Protein AF-R7GN63-F1 (afdb_monomer)

Solvent-accessible surface area (backbone atoms only — not comparable to full-atom values): 27826 Å² total; per-residue (Å²): 128,68,38,33,36,42,38,54,36,78,67,74,54,32,48,45,49,29,44,72,90,39,70,63,75,93,47,68,71,59,60,60,47,22,72,44,62,64,76,74,50,55,88,51,45,61,59,52,51,17,66,73,69,73,40,64,37,30,35,34,33,29,38,55,72,41,57,42,56,48,50,49,7,26,47,66,57,64,44,43,96,85,41,97,32,37,68,78,43,80,45,80,42,73,46,79,34,82,70,56,70,68,56,32,39,52,54,51,50,53,50,26,58,76,70,73,48,84,75,71,89,71,75,51,41,34,30,16,51,77,58,63,90,79,58,78,68,58,91,50,32,37,69,42,98,50,58,57,74,8,41,34,34,42,37,71,67,67,88,55,45,81,61,57,52,63,5,51,25,41,39,35,40,27,53,39,93,49,62,35,32,43,77,78,49,59,20,65,80,69,43,48,20,29,44,35,29,27,34,67,94,47,44,66,62,54,52,48,29,50,46,42,59,74,19,49,44,52,46,40,40,57,47,45,58,57,48,58,77,47,49,88,77,48,52,76,68,54,47,51,53,52,52,35,59,63,32,52,54,67,34,55,43,63,61,88,63,69,79,39,42,50,75,43,75,48,69,81,54,61,30,40,54,91,51,77,78,51,96,67,87,68,49,73,47,53,82,33,63,75,32,31,36,74,56,97,76,26,41,39,36,67,34,64,46,75,29,39,39,39,33,27,37,72,59,98,86,45,79,44,76,60,41,72,45,68,37,46,28,40,71,39,60,52,72,43,47,49,48,46,65,41,63,47,82,37,41,57,72,38,71,50,72,39,48,80,46,60,36,60,80,81,35,80,63,85,57,67,48,74,51,61,75,35,62,69,27,37,45,78,46,78,46,97,88,75,44,36,37,40,37,27,63,31,70,43,73,30,41,39,40,38,30,32,69,85,70,60,37,67,25,61,31,41,39,39,27,41,55,67,63,59,54,53,51,50,57,49,49,53,52,49,52,54,52,52,51,55,49,54,53,51,52,53,54,50,53,57,50,50,77,73,47,85,86,62,67,72,66,52,56,55,51,50,52,53,50,50,51,51,51,51,53,51,53,51,52,56,50,69,76,57,69,81,85,61,68,65,62,58,50,50,51,54,49,50,52,50,52,53,53,64,72,73,109

pLDDT: mean 83.76, std 15.53, range [41.81, 98.06]

Mean predicted aligned error: 14.14 Å

Secondary structure (DSSP, 8-state):
---EEEEEETTTTEEEEEETTEE--S-HHHHHHHTS-HHHHGGGHHHHHHHHHTS-EEEEEES-HHHHHHHHHHHHHHSSTT-SS-EEEEEEE--SS---HHHHHHHHHHHHHHTT----PPPPEEEEESSGGG----SSEEE-SSGGG-SEEE-S-GGGHHHHTTSS-SEEEEE-SS-EEEEEEE-TTSSEEEEEEE-GGGHHHHHHHHHIIIIIHHHHHHHHHHHHHTGGGS-HHHHHHHHHHT-SSPEEEEPPPPPEETT--B---EEEES-S------EEEES-TTTEEEETTEEEE-SSEEEEEEEEEEETTEEEEEEEEEEEEE-----EEEEESSEEEEETT-EEEEEEEEESSS-S---EEEEES-TTTEEEEE-TTS-EEEEE-SSEEEEEEEEETTT--EEEEEEEEE-HHHHHHHHHHHHHHHHHHHHHHHHHHHHHHHHH-TT-HHHHHHHHHHHHHHHHHHHHHHHHHTTSS-HHHHHHHHHHHHHHHHHH-

Nearest PDB structures (foldseek):
  7quz-assembly2_DDD  TM=8.738E-01  e=9.839E-06  Paenibacillus illinoisensis
  4m9p-assembly1_A  TM=3.810E-01  e=3.970E-06  Homo sapiens
  2n7s-assembly1_A  TM=6.670E-01  e=1.154E-03  Leptospira interrogans serovar Copenhageni str. Fiocruz L1-130
  6ew1-assembly1_A  TM=3.800E-01  e=1.041E-05  Homo sapiens
  1z7z-assembly1_I  TM=2.613E-01  e=3.798E-03  Homo sapiens

Radius of gyration: 52.29 Å; Cα contacts (8 Å, |Δi|>4): 884; chains: 1; bounding box: 109×57×143 Å

Foldseek 3Di:
DFQKEWADQLLQQAIWIDGPLHTPPDDPVVVVVGNDDCLQCLLPVQVVVCVVVVEAGEYEYEDFPLSLLQSVQSLVVQQDPPHPYHHPYYHYHYQQLDDDLVNLLVLLVVVCVVVVNDLPQFDAQEEEEPPPVLDDDDSQHDYDPDLQAHQEYEDQDCPCVVVNQAHNHQEYEHEDPDFHWDFPAAYNVRGTHIYTYYHPVCSSVNVVSVSSSPTSSVSSSSSLVRCVVVLVVDDPVSNLSSCSSSDSHWAKDWDADDAAEQADKAQIQMATPPGRDDPDDKDKDKPDCCQWDADPNIIHGHDFDKIKIFIWDQDSNDTDTRDIYIHGYDFFFFPAKDKPPQEEEEEAFDKDKIDIDTPPPPGPAPDKDKDKPDVQQWDWDQDPVRIIMITGHDADKMKMWIARPPPRHIGIHIYGYDYPVVVVVVVVVVVVVVVVVVVVVVVVVVVVVCVVDVPPLPVVLVVLVVVLVVLVVVLVVVCVVPPDDCPPVSVVVNVVSVVVNVVSD

Sequence (505 aa):
MEQAKIQSDPFKEKFIFFCNGSKMTGKTDFQDYENSSLLDWADEISEKIGTAIYDDFNLSVCGEYFEKEFLEGIISVYASEDAAYKCLSLRKENHNNHIDTNDRLRSLQGLAEKYNISTEPFYKLQVFCKNKDFVESNAAYVAVDTPEKAFCIVDDDISALAAYRKSTARIILSTSESNKAECIGKNADGKKQYVWKVPAIRKTEIFNSIVDYFCVIKQIRTIADKISSAYSILDKQDQLLFTSCISVEPVYYAADIPELKIRDTYKPEVYLYPDKTADVPFQMDSDNTAILEIRDNVLAPKSAGTANVIFYTVINGEKTIFDSKPVHVSDICIESITIKPHRLELDVNEKKSISIAISPRNVSDSRITYTCSDSDVASLEAKSDGTFVITANKVGSCTFEFKAVKTGVVGKCIVEVASTFSKRTSDSMEYYRKGLLAFVVSVISGFITVLINPFGFVFFIAAGICAYNMLKALALKHLEENKCKNTYTVLAILAALFVIVSMTI

Structure (mmCIF, N/CA/C/O backbone):
data_AF-R7GN63-F1
#
_entry.id   AF-R7GN63-F1
#
loop_
_atom_site.group_PDB
_atom_site.id
_atom_site.type_symbol
_atom_site.label_atom_id
_atom_site.label_alt_id
_atom_site.label_comp_id
_atom_site.label_asym_id
_atom_site.label_entity_id
_atom_site.label_seq_id
_atom_site.pdbx_PDB_ins_code
_atom_site.Cartn_x
_atom_site.Cartn_y
_atom_site.Cartn_z
_atom_site.occupancy
_atom_site.B_iso_or_equiv
_atom_site.auth_seq_id
_atom_site.auth_comp_id
_atom_site.auth_asym_id
_atom_site.auth_atom_id
_atom_site.pdbx_PDB_model_num
ATOM 1 N N . MET A 1 1 ? -11.530 -5.906 -28.436 1.00 57.12 1 MET A N 1
ATOM 2 C CA . MET A 1 1 ? -11.109 -6.405 -27.111 1.00 57.12 1 MET A CA 1
ATOM 3 C C . MET A 1 1 ? -9.636 -6.728 -27.249 1.00 57.12 1 MET A C 1
ATOM 5 O O . MET A 1 1 ? -9.284 -7.347 -28.245 1.00 57.12 1 MET A O 1
ATOM 9 N N . GLU A 1 2 ? -8.782 -6.220 -26.368 1.00 66.19 2 GLU A N 1
ATOM 10 C CA . GLU A 1 2 ? -7.348 -6.525 -26.427 1.00 66.19 2 GLU A CA 1
ATOM 11 C C . GLU A 1 2 ? -7.117 -7.997 -26.094 1.00 66.19 2 GLU A C 1
ATOM 13 O O . GLU A 1 2 ? -7.757 -8.533 -25.189 1.00 66.19 2 GLU A O 1
ATOM 18 N N . GLN A 1 3 ? -6.239 -8.647 -26.856 1.00 84.12 3 GLN A N 1
ATOM 19 C CA . GLN A 1 3 ? -5.942 -10.072 -26.695 1.00 84.12 3 GLN A CA 1
ATOM 20 C C . GLN A 1 3 ? -4.629 -10.278 -25.945 1.00 84.12 3 GLN A C 1
ATOM 22 O O . GLN A 1 3 ? -4.531 -11.224 -25.168 1.00 84.12 3 GLN A O 1
ATOM 27 N N . ALA A 1 4 ? -3.652 -9.384 -26.124 1.00 91.12 4 ALA A N 1
ATOM 28 C CA . ALA A 1 4 ? -2.365 -9.422 -25.442 1.00 91.12 4 ALA A CA 1
ATOM 29 C C . ALA A 1 4 ? -2.105 -8.127 -24.664 1.00 91.12 4 ALA A C 1
ATOM 31 O O . ALA A 1 4 ? -2.456 -7.043 -25.129 1.00 91.12 4 ALA A O 1
ATOM 32 N N . LYS A 1 5 ? -1.434 -8.236 -23.515 1.00 92.69 5 LYS A N 1
ATOM 33 C CA . LYS A 1 5 ? -0.943 -7.082 -22.749 1.00 92.69 5 LYS A CA 1
ATOM 34 C C . LYS A 1 5 ? 0.467 -7.327 -22.224 1.00 92.69 5 LYS A C 1
ATOM 36 O O . LYS A 1 5 ? 0.742 -8.393 -21.677 1.00 92.69 5 LYS A O 1
ATOM 41 N N . ILE A 1 6 ? 1.331 -6.327 -22.367 1.00 93.94 6 ILE A N 1
ATOM 42 C CA . ILE A 1 6 ? 2.651 -6.252 -21.731 1.00 93.94 6 ILE A CA 1
ATOM 43 C C . ILE A 1 6 ? 2.559 -5.200 -20.631 1.00 93.94 6 ILE A C 1
ATOM 45 O O . ILE A 1 6 ? 2.199 -4.056 -20.899 1.00 93.94 6 ILE A O 1
ATOM 49 N N . GLN A 1 7 ? 2.878 -5.582 -19.400 1.00 93.31 7 GLN A N 1
ATOM 50 C CA . GLN A 1 7 ? 2.935 -4.681 -18.255 1.00 93.31 7 GLN A CA 1
ATOM 51 C C . GLN A 1 7 ? 4.350 -4.672 -17.680 1.00 93.31 7 GLN A C 1
ATOM 53 O O . GLN A 1 7 ? 4.859 -5.719 -17.287 1.00 93.31 7 GLN A O 1
ATOM 58 N N . SER A 1 8 ? 4.974 -3.499 -17.636 1.00 93.44 8 SER A N 1
ATOM 59 C CA . SER A 1 8 ? 6.294 -3.287 -17.039 1.00 93.44 8 SER A CA 1
ATOM 60 C C . SER A 1 8 ? 6.174 -2.856 -15.576 1.00 93.44 8 SER A C 1
ATOM 62 O O . SER A 1 8 ? 5.307 -2.055 -15.232 1.00 93.44 8 SER A O 1
ATOM 64 N N . ASP A 1 9 ? 7.054 -3.360 -14.720 1.00 92.56 9 ASP A N 1
ATOM 65 C CA . ASP A 1 9 ? 7.401 -2.788 -13.421 1.00 92.56 9 ASP A CA 1
ATOM 66 C C . ASP A 1 9 ? 8.888 -2.387 -13.485 1.00 92.56 9 ASP A C 1
ATOM 68 O O . ASP A 1 9 ? 9.775 -3.204 -13.193 1.00 92.56 9 ASP A O 1
ATOM 72 N N . PRO A 1 10 ? 9.192 -1.146 -13.913 1.00 91.00 10 PRO A N 1
ATOM 73 C CA . PRO A 1 10 ? 10.564 -0.712 -14.164 1.00 91.00 10 PRO A CA 1
ATOM 74 C C . PRO A 1 10 ? 11.405 -0.650 -12.880 1.00 91.00 10 PRO A C 1
ATOM 76 O O . PRO A 1 10 ? 12.634 -0.766 -12.936 1.00 91.00 10 PRO A O 1
ATOM 79 N N . PHE A 1 11 ? 10.755 -0.518 -11.718 1.00 90.38 11 PHE A N 1
ATOM 80 C CA . PHE A 1 11 ? 11.398 -0.460 -10.404 1.00 90.38 11 PHE A CA 1
ATOM 81 C C . PHE A 1 11 ? 11.786 -1.845 -9.881 1.00 90.38 11 PHE A C 1
ATOM 83 O O . PHE A 1 11 ? 12.689 -1.945 -9.056 1.00 90.38 11 PHE A O 1
ATOM 90 N N . LYS A 1 12 ? 11.166 -2.910 -10.405 1.00 88.50 12 LYS A N 1
ATOM 91 C CA . LYS A 1 12 ? 11.525 -4.308 -10.116 1.00 88.50 12 LYS A CA 1
ATOM 92 C C . LYS A 1 12 ? 12.210 -5.028 -11.281 1.00 88.50 12 LYS A C 1
ATOM 94 O O . LYS A 1 12 ? 12.429 -6.229 -11.182 1.00 88.50 12 LYS A O 1
ATOM 99 N N . GLU A 1 13 ? 12.526 -4.317 -12.369 1.00 86.62 13 GLU A N 1
ATOM 100 C CA . GLU A 1 13 ? 13.060 -4.896 -13.618 1.00 86.62 13 GLU A CA 1
ATOM 101 C C . GLU A 1 13 ? 12.226 -6.062 -14.149 1.00 86.62 13 GLU A C 1
ATOM 103 O O . GLU A 1 13 ? 12.765 -7.074 -14.599 1.00 86.62 13 GLU A O 1
ATOM 108 N N . LYS A 1 14 ? 10.900 -5.926 -14.077 1.00 91.19 14 LYS A N 1
ATOM 109 C CA . LYS A 1 14 ? 10.001 -7.034 -14.370 1.00 91.19 14 LYS A CA 1
ATOM 110 C C . LYS A 1 14 ? 9.017 -6.710 -15.478 1.00 91.19 14 LYS A C 1
ATOM 112 O O . LYS A 1 14 ? 8.355 -5.681 -15.437 1.00 91.19 14 LYS A O 1
ATOM 117 N N . PHE A 1 15 ? 8.844 -7.646 -16.402 1.00 92.00 15 PHE A N 1
ATOM 118 C CA . PHE A 1 15 ? 7.743 -7.639 -17.361 1.00 92.00 15 PHE A CA 1
ATOM 119 C C . PHE A 1 15 ? 6.734 -8.734 -17.028 1.00 92.00 15 PHE A C 1
ATOM 121 O O . PHE A 1 15 ? 7.091 -9.826 -16.590 1.00 92.00 15 PHE A O 1
ATOM 128 N N . ILE A 1 16 ? 5.455 -8.439 -17.233 1.00 90.62 16 ILE A N 1
ATOM 129 C CA . ILE A 1 16 ? 4.350 -9.376 -17.066 1.00 90.62 16 ILE A CA 1
ATOM 130 C C . ILE A 1 16 ? 3.545 -9.396 -18.360 1.00 90.62 16 ILE A C 1
ATOM 132 O O . ILE A 1 16 ? 3.130 -8.354 -18.869 1.00 90.62 16 ILE A O 1
ATOM 136 N N . PHE A 1 17 ? 3.308 -10.598 -18.874 1.00 91.44 17 PHE A N 1
ATOM 137 C CA . PHE A 1 17 ? 2.603 -10.826 -20.130 1.00 91.44 17 PHE A CA 1
ATOM 138 C C . PHE A 1 17 ? 1.234 -11.446 -19.856 1.00 91.44 17 PHE A C 1
ATOM 140 O O . PHE A 1 17 ? 1.121 -12.416 -19.101 1.00 91.44 17 PHE A O 1
ATOM 147 N N . PHE A 1 18 ? 0.190 -10.912 -20.485 1.00 88.50 18 PH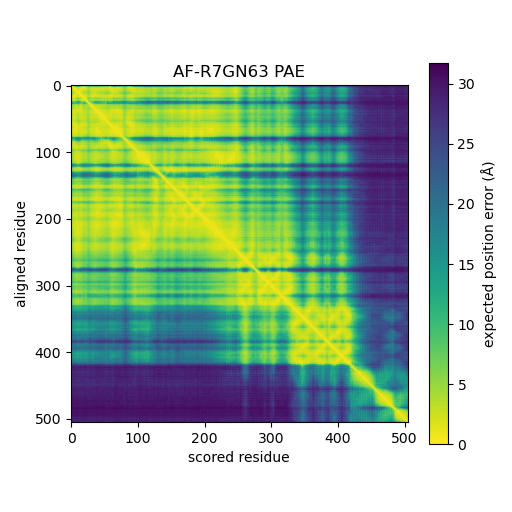E A N 1
ATOM 148 C CA . PHE A 1 18 ? -1.181 -11.401 -20.358 1.00 88.50 18 PHE A CA 1
ATOM 149 C C . PHE A 1 18 ? -1.762 -11.773 -21.720 1.00 88.50 18 PHE A C 1
ATOM 151 O O . PHE A 1 18 ? -1.497 -11.105 -22.718 1.00 88.50 18 PHE A O 1
ATOM 158 N N . CYS A 1 19 ? -2.599 -12.809 -21.729 1.00 86.81 19 CYS A N 1
ATOM 159 C CA . CYS A 1 19 ? -3.420 -13.243 -22.852 1.00 86.81 19 CYS A CA 1
ATOM 160 C C . CYS A 1 19 ? -4.878 -13.331 -22.402 1.00 86.81 19 CYS A C 1
ATOM 162 O O . CYS A 1 19 ? -5.168 -14.049 -21.445 1.00 86.81 19 CYS A O 1
ATOM 164 N N . ASN A 1 20 ? -5.802 -12.648 -23.079 1.00 83.50 20 ASN A N 1
ATOM 165 C CA . ASN A 1 20 ? -7.237 -12.672 -22.760 1.00 83.50 20 ASN A CA 1
ATOM 166 C C . ASN A 1 20 ? -7.519 -12.460 -21.252 1.00 83.50 20 ASN A C 1
ATOM 168 O O . ASN A 1 20 ? -8.327 -13.164 -20.648 1.00 83.50 20 ASN A O 1
ATOM 172 N N . GLY A 1 21 ? -6.787 -11.532 -20.624 1.00 80.62 21 GLY A N 1
ATOM 173 C CA . GLY A 1 21 ? -6.898 -11.202 -19.196 1.00 80.62 21 GLY A CA 1
ATOM 174 C C . GLY A 1 21 ? -6.206 -12.170 -18.228 1.00 80.62 21 GLY A C 1
ATOM 175 O O . GLY A 1 21 ? -6.121 -11.876 -17.041 1.00 80.62 21 GLY A O 1
ATOM 176 N N . SER A 1 22 ? -5.671 -13.294 -18.706 1.00 83.25 22 SER A N 1
ATOM 177 C CA . SER A 1 22 ? -4.930 -14.253 -17.880 1.00 83.25 22 SER A CA 1
ATOM 178 C C . SER A 1 22 ? -3.428 -14.071 -18.051 1.00 83.25 22 SER A C 1
ATOM 180 O O . SER A 1 22 ? -2.942 -13.921 -19.173 1.00 83.25 22 SER A O 1
ATOM 182 N N . LYS A 1 23 ? -2.668 -14.110 -16.951 1.00 84.44 23 LYS A N 1
ATOM 183 C CA . LYS A 1 23 ? -1.203 -14.092 -17.022 1.00 84.44 23 LYS A CA 1
ATOM 184 C C . LYS A 1 23 ? -0.717 -15.304 -17.829 1.00 84.44 23 LYS A C 1
ATOM 186 O O . LYS A 1 23 ? -1.173 -16.423 -17.595 1.00 84.44 23 LYS A O 1
ATOM 191 N N . MET A 1 24 ? 0.214 -15.098 -18.759 1.00 80.12 24 MET A N 1
ATOM 192 C CA . MET A 1 24 ? 0.843 -16.175 -19.529 1.00 80.12 24 MET A CA 1
ATOM 193 C C . MET A 1 24 ? 1.833 -16.950 -18.641 1.00 80.12 24 MET A C 1
ATOM 195 O O . MET A 1 24 ? 3.043 -16.758 -18.712 1.00 80.12 24 MET A O 1
ATOM 199 N N . THR A 1 25 ? 1.327 -17.809 -17.756 1.00 65.81 25 THR A N 1
ATOM 200 C CA . THR A 1 25 ? 2.150 -18.675 -16.901 1.00 65.81 25 THR A CA 1
ATOM 201 C C . THR A 1 25 ? 2.509 -19.979 -17.632 1.00 65.81 25 THR A C 1
ATOM 203 O O . THR A 1 25 ? 1.679 -20.570 -18.318 1.00 65.81 25 THR A O 1
ATOM 206 N N . GLY A 1 26 ? 3.763 -20.437 -17.517 1.00 58.38 26 GLY A N 1
ATOM 207 C CA . GLY A 1 26 ? 4.190 -21.763 -17.999 1.00 58.38 26 GLY A CA 1
ATOM 208 C C . GLY A 1 26 ? 4.660 -21.864 -19.458 1.00 58.38 26 GLY A C 1
ATOM 209 O O . GLY A 1 26 ? 4.933 -22.971 -19.915 1.00 58.38 26 GLY A O 1
ATOM 210 N N . LYS A 1 27 ? 4.787 -20.750 -20.190 1.00 67.69 27 LYS A N 1
ATOM 211 C CA . LYS A 1 27 ? 5.473 -20.711 -21.495 1.00 67.69 27 LYS A CA 1
ATOM 212 C C . LYS A 1 27 ? 6.916 -20.238 -21.286 1.00 67.69 27 LYS A C 1
ATOM 214 O O . LYS A 1 27 ? 7.109 -19.115 -20.826 1.00 67.69 27 LYS A O 1
ATOM 219 N N . THR A 1 28 ? 7.896 -21.086 -21.608 1.00 62.69 28 THR A N 1
ATOM 220 C CA . THR A 1 28 ? 9.331 -20.869 -21.322 1.00 62.69 28 THR A CA 1
ATOM 221 C C . THR A 1 28 ? 9.843 -19.528 -21.841 1.00 62.69 28 THR A C 1
ATOM 223 O O . THR A 1 28 ? 10.458 -18.785 -21.088 1.00 62.69 28 THR A O 1
ATOM 226 N N . ASP A 1 29 ? 9.484 -19.160 -23.072 1.00 73.44 29 ASP A N 1
ATOM 227 C CA . ASP A 1 29 ? 9.996 -17.941 -23.709 1.00 73.44 29 ASP A CA 1
ATOM 228 C C . ASP A 1 29 ? 9.588 -16.668 -22.944 1.00 73.44 29 ASP A C 1
ATOM 230 O O . ASP A 1 29 ? 10.408 -15.791 -22.695 1.00 73.44 29 ASP A O 1
ATOM 234 N N . PHE A 1 30 ? 8.332 -16.578 -22.491 1.00 83.81 30 PHE A N 1
ATOM 235 C CA . PHE A 1 30 ? 7.857 -15.410 -21.740 1.00 83.81 30 PHE A CA 1
ATOM 236 C C . PHE A 1 30 ? 8.437 -15.350 -20.326 1.00 83.81 30 PHE A C 1
ATOM 238 O O . PHE A 1 30 ? 8.634 -14.256 -19.805 1.00 83.81 30 PHE A O 1
ATOM 245 N N . GLN A 1 31 ? 8.735 -16.503 -19.717 1.00 83.06 31 GLN A N 1
ATOM 246 C CA . GLN A 1 31 ? 9.400 -16.572 -18.413 1.00 83.06 31 GLN A CA 1
ATOM 247 C C . GLN A 1 31 ? 10.834 -16.039 -18.481 1.00 83.06 31 GLN A C 1
ATOM 249 O O . GLN A 1 31 ? 11.251 -15.312 -17.577 1.00 83.06 31 GLN A O 1
ATOM 254 N N . ASP A 1 32 ? 11.553 -16.338 -19.565 1.00 84.44 32 ASP A N 1
ATOM 255 C CA . ASP A 1 32 ? 12.893 -15.798 -19.814 1.00 84.44 32 ASP A CA 1
ATOM 256 C C . ASP A 1 32 ? 12.848 -14.273 -20.023 1.00 84.44 32 ASP A C 1
ATOM 258 O O . ASP A 1 32 ? 13.728 -13.536 -19.566 1.00 84.44 32 ASP A O 1
ATOM 262 N N . TYR A 1 33 ? 11.783 -13.769 -20.656 1.00 89.62 33 TYR A N 1
ATOM 263 C CA . TYR A 1 33 ? 11.586 -12.334 -20.862 1.00 89.62 33 TYR A CA 1
ATOM 264 C C . TYR A 1 33 ? 11.222 -11.575 -19.578 1.00 89.62 33 TYR A C 1
ATOM 266 O O . TYR A 1 33 ? 11.633 -10.423 -19.443 1.00 89.62 33 TYR A O 1
ATOM 274 N N . GLU A 1 34 ? 10.516 -12.195 -18.616 1.00 87.75 34 GLU A N 1
ATOM 275 C CA . GLU A 1 34 ? 10.033 -11.511 -17.399 1.00 87.75 34 GLU A CA 1
ATOM 276 C C . GLU A 1 34 ? 11.147 -10.795 -16.621 1.00 87.75 34 GLU A C 1
ATOM 278 O O . GLU A 1 34 ? 10.877 -9.748 -16.043 1.00 87.75 34 GLU A O 1
ATOM 283 N N . ASN A 1 35 ? 12.373 -11.335 -16.605 1.00 87.19 35 ASN A N 1
ATOM 284 C CA . ASN A 1 35 ? 13.497 -10.817 -15.809 1.00 87.19 35 ASN A CA 1
ATOM 285 C C . ASN A 1 35 ? 14.692 -10.382 -16.677 1.00 87.19 35 ASN A C 1
ATOM 287 O O . ASN A 1 35 ? 15.845 -10.464 -16.247 1.00 87.19 35 ASN A O 1
ATOM 291 N N . SER A 1 36 ? 14.445 -9.979 -17.925 1.00 88.88 36 SER A N 1
ATOM 292 C CA . SER A 1 36 ? 15.490 -9.517 -18.842 1.00 88.88 36 SER A CA 1
ATOM 293 C C . SER A 1 36 ? 15.183 -8.133 -19.412 1.00 88.88 36 SER A C 1
ATOM 295 O O . SER A 1 36 ? 14.054 -7.644 -19.380 1.00 88.88 36 SER A O 1
ATOM 297 N N . SER A 1 37 ? 16.220 -7.462 -19.921 1.00 91.50 37 SER A N 1
ATOM 298 C CA . SER A 1 37 ? 16.076 -6.130 -20.510 1.00 91.50 37 SER A CA 1
ATOM 299 C C . SER A 1 37 ? 15.136 -6.172 -21.713 1.00 91.50 37 SER A C 1
ATOM 301 O O . SER A 1 37 ? 15.296 -7.041 -22.566 1.00 91.50 37 SER A O 1
ATOM 303 N N . LEU A 1 38 ? 14.255 -5.172 -21.849 1.00 94.69 38 LEU A N 1
ATOM 304 C CA . LEU A 1 38 ? 13.410 -4.984 -23.037 1.00 94.69 38 LEU A CA 1
ATOM 305 C C . LEU A 1 38 ? 14.204 -5.138 -24.341 1.00 94.69 38 LEU A C 1
ATOM 307 O O . LEU A 1 38 ? 13.781 -5.808 -25.278 1.00 94.69 38 LEU A O 1
ATOM 311 N N . LEU A 1 39 ? 15.404 -4.558 -24.386 1.00 95.56 39 LEU A N 1
ATOM 312 C CA . LEU A 1 39 ? 16.252 -4.591 -25.571 1.00 95.56 39 LEU A CA 1
ATOM 313 C C . LEU A 1 39 ? 16.790 -5.995 -25.912 1.00 95.56 39 LEU A C 1
ATOM 315 O O . LEU A 1 39 ? 17.372 -6.168 -26.982 1.00 95.56 39 LEU A O 1
ATOM 319 N N . ASP A 1 40 ? 16.685 -6.986 -25.030 1.00 93.88 40 ASP A N 1
ATOM 320 C CA . ASP A 1 40 ? 17.173 -8.346 -25.287 1.00 93.88 40 ASP A CA 1
ATOM 321 C C . ASP A 1 40 ? 16.137 -9.209 -26.035 1.00 93.88 40 ASP A C 1
ATOM 323 O O . ASP A 1 40 ? 16.532 -10.150 -26.724 1.00 93.88 40 ASP A O 1
ATOM 327 N N . TRP A 1 41 ? 14.850 -8.849 -26.002 1.00 93.00 41 TRP A N 1
ATOM 328 C CA . TRP A 1 41 ? 13.763 -9.649 -26.588 1.00 93.00 41 TRP A CA 1
ATOM 329 C C . TRP A 1 41 ? 12.759 -8.870 -27.448 1.00 93.00 41 TRP A C 1
ATOM 331 O O . TRP A 1 41 ? 11.949 -9.500 -28.124 1.00 93.00 41 TRP A O 1
ATOM 341 N N . ALA A 1 42 ? 12.780 -7.531 -27.444 1.00 93.81 42 ALA A N 1
ATOM 342 C CA . ALA A 1 42 ? 11.743 -6.719 -28.089 1.00 93.81 42 ALA A CA 1
ATOM 343 C C . ALA A 1 42 ? 11.464 -7.102 -29.552 1.00 93.81 42 ALA A C 1
ATOM 345 O O . ALA A 1 42 ? 10.305 -7.219 -29.926 1.00 93.81 42 ALA A O 1
ATOM 346 N N . ASP A 1 43 ? 12.492 -7.344 -30.365 1.00 92.38 43 ASP A N 1
ATOM 347 C CA . ASP A 1 43 ? 12.368 -7.730 -31.779 1.00 92.38 43 ASP A CA 1
ATOM 348 C C . ASP A 1 43 ? 11.664 -9.075 -32.014 1.00 92.38 43 ASP A C 1
ATOM 350 O O . ASP A 1 43 ? 11.108 -9.294 -33.085 1.00 92.38 43 ASP A O 1
ATOM 354 N N . GLU A 1 44 ? 11.635 -9.959 -31.019 1.00 90.62 44 GLU A N 1
ATOM 355 C CA . GLU A 1 44 ? 10.991 -11.275 -31.114 1.00 90.62 44 GLU A CA 1
ATOM 356 C C . GLU A 1 44 ? 9.528 -11.242 -30.637 1.00 90.62 44 GLU A C 1
ATOM 358 O O . GLU A 1 44 ? 8.758 -12.166 -30.906 1.00 90.62 44 GLU A O 1
ATOM 363 N N . ILE A 1 45 ? 9.107 -10.183 -29.930 1.00 88.94 45 ILE A N 1
ATOM 364 C CA . ILE A 1 45 ? 7.861 -10.209 -29.151 1.00 88.94 45 ILE A CA 1
ATOM 365 C C . ILE A 1 45 ? 6.610 -10.408 -30.007 1.00 88.94 45 ILE A C 1
ATOM 367 O O . ILE A 1 45 ? 5.689 -11.113 -29.595 1.00 88.94 45 ILE A O 1
ATOM 371 N N . SER A 1 46 ? 6.574 -9.815 -31.204 1.00 88.00 46 SER A N 1
ATOM 372 C CA . SER A 1 46 ? 5.405 -9.887 -32.085 1.00 88.00 46 SER A CA 1
ATOM 373 C C . SER A 1 46 ? 5.149 -11.323 -32.546 1.00 88.00 46 SER A C 1
ATOM 375 O O . SER A 1 46 ? 4.025 -11.816 -32.460 1.00 88.00 46 SER A O 1
ATOM 377 N N . GLU A 1 47 ? 6.204 -12.026 -32.964 1.00 86.81 47 GLU A N 1
ATOM 378 C CA . GLU A 1 47 ? 6.127 -13.429 -33.380 1.00 86.81 47 GLU A CA 1
ATOM 379 C C . GLU A 1 47 ? 5.742 -14.337 -32.206 1.00 86.81 47 GLU A C 1
ATOM 381 O O . GLU A 1 47 ? 4.893 -15.223 -32.344 1.00 86.81 47 GLU A O 1
ATOM 386 N N . LYS A 1 48 ? 6.333 -14.098 -31.028 1.00 88.38 48 LYS A N 1
ATOM 387 C CA . LYS A 1 48 ? 6.072 -14.896 -29.824 1.00 88.38 48 LYS A CA 1
ATOM 388 C C . LYS A 1 48 ? 4.634 -14.756 -29.341 1.00 88.38 48 LYS A C 1
ATOM 390 O O . LYS A 1 48 ? 4.016 -15.763 -28.996 1.00 88.38 48 LYS A O 1
ATOM 395 N N . ILE A 1 49 ? 4.080 -13.542 -29.346 1.00 88.38 49 ILE A N 1
ATOM 396 C CA . ILE A 1 49 ? 2.672 -13.303 -29.001 1.00 88.38 49 ILE A CA 1
ATOM 397 C C . ILE A 1 49 ? 1.748 -13.948 -30.036 1.00 88.38 49 ILE A C 1
ATOM 399 O O . ILE A 1 49 ? 0.843 -14.686 -29.649 1.00 88.38 49 ILE A O 1
ATOM 403 N N . GLY A 1 50 ? 2.002 -13.740 -31.330 1.00 87.38 50 GLY A N 1
ATOM 404 C CA . GLY A 1 50 ? 1.206 -14.346 -32.399 1.00 87.38 50 GLY A CA 1
ATOM 405 C C . GLY A 1 50 ? 1.173 -15.871 -32.310 1.00 87.38 50 GLY A C 1
ATOM 406 O O . GLY A 1 50 ? 0.105 -16.473 -32.288 1.00 87.38 50 GLY A O 1
ATOM 407 N N . THR A 1 51 ? 2.330 -16.504 -32.104 1.00 87.00 51 THR A N 1
ATOM 408 C CA . THR A 1 51 ? 2.436 -17.960 -31.895 1.00 87.00 51 THR A CA 1
ATOM 409 C C . THR A 1 51 ? 1.725 -18.412 -30.620 1.00 87.00 51 THR A C 1
ATOM 411 O O . THR A 1 51 ? 1.154 -19.498 -30.560 1.00 87.00 51 THR A O 1
ATOM 414 N N . ALA A 1 52 ? 1.750 -17.589 -29.572 1.00 85.00 52 ALA A N 1
ATOM 415 C CA . ALA A 1 52 ? 1.086 -17.903 -28.319 1.00 85.00 52 ALA A CA 1
ATOM 416 C C . ALA A 1 52 ? -0.445 -17.873 -28.425 1.00 85.00 52 ALA A C 1
ATOM 418 O O . ALA A 1 52 ? -1.091 -18.621 -27.683 1.00 85.00 52 ALA A O 1
ATOM 419 N N . ILE A 1 53 ? -0.982 -17.015 -29.293 1.00 86.56 53 ILE A N 1
ATOM 420 C CA . ILE A 1 53 ? -2.416 -16.815 -29.533 1.00 86.56 53 ILE A CA 1
ATOM 421 C C . ILE A 1 53 ? -2.916 -17.697 -30.686 1.00 86.56 53 ILE A C 1
ATOM 423 O O . ILE A 1 53 ? -4.084 -18.076 -30.685 1.00 86.56 53 ILE A O 1
ATOM 427 N N . TYR A 1 54 ? -2.024 -18.084 -31.603 1.00 87.25 54 TYR A N 1
ATOM 428 C CA . TYR A 1 54 ? -2.330 -18.719 -32.887 1.00 87.25 54 TYR A CA 1
ATOM 429 C C . TYR A 1 54 ? -3.237 -17.862 -33.784 1.00 87.25 54 TYR A C 1
ATOM 431 O O . TYR A 1 54 ? -4.030 -18.402 -34.553 1.00 87.25 54 TYR A O 1
ATOM 439 N N . ASP A 1 55 ? -3.134 -16.536 -33.674 1.00 88.50 55 ASP A N 1
ATOM 440 C CA . ASP A 1 55 ? -3.935 -15.584 -34.445 1.00 88.50 55 ASP A CA 1
ATOM 441 C C . ASP A 1 55 ? -3.248 -14.212 -34.500 1.00 88.50 55 ASP A C 1
ATOM 443 O O . ASP A 1 55 ? -2.326 -13.915 -33.727 1.00 88.50 55 ASP A O 1
ATOM 447 N N . ASP A 1 56 ? -3.740 -13.365 -35.397 1.00 89.44 56 ASP A N 1
ATOM 448 C CA . ASP A 1 56 ? -3.510 -11.929 -35.346 1.00 89.44 56 ASP A CA 1
ATOM 449 C C . ASP A 1 56 ? -4.042 -11.362 -34.018 1.00 89.44 56 ASP A C 1
ATOM 451 O O . ASP A 1 56 ? -5.017 -11.855 -33.440 1.00 89.44 56 ASP A O 1
ATOM 455 N N . PHE A 1 57 ? -3.395 -10.316 -33.503 1.00 89.62 57 PHE A N 1
ATOM 456 C CA . PHE A 1 57 ? -3.652 -9.856 -32.140 1.00 89.62 57 PHE A CA 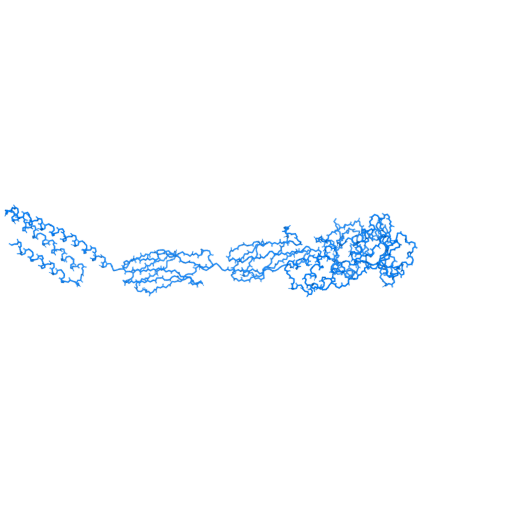1
ATOM 457 C C . PHE A 1 57 ? -3.713 -8.338 -31.991 1.00 89.62 57 PHE A C 1
ATOM 459 O O . PHE A 1 57 ? -3.066 -7.580 -32.707 1.00 89.62 57 PHE A O 1
ATOM 466 N N . ASN A 1 58 ? -4.475 -7.888 -30.996 1.00 91.81 58 ASN A N 1
ATOM 467 C CA . ASN A 1 58 ? -4.422 -6.517 -30.487 1.00 91.81 58 ASN A CA 1
ATOM 468 C C . ASN A 1 58 ? -3.593 -6.483 -29.200 1.00 91.81 58 ASN A C 1
ATOM 470 O O . ASN A 1 58 ? -3.861 -7.272 -28.286 1.00 91.81 58 ASN A O 1
ATOM 474 N N . LEU A 1 59 ? -2.628 -5.566 -29.126 1.00 93.12 59 LEU A N 1
ATOM 475 C CA . LEU A 1 59 ? -1.682 -5.445 -28.020 1.00 93.12 59 LEU A CA 1
ATOM 476 C C . LEU A 1 59 ? -1.911 -4.160 -27.219 1.00 93.12 59 LEU A C 1
ATOM 478 O O . LEU A 1 59 ? -1.977 -3.078 -27.797 1.00 93.12 59 LEU A O 1
ATOM 482 N N . SER A 1 60 ? -1.912 -4.251 -25.891 1.00 95.19 60 SER A N 1
ATOM 483 C CA . SER A 1 60 ? -1.654 -3.102 -25.017 1.00 95.19 60 SER A CA 1
ATOM 484 C C . SER A 1 60 ? -0.280 -3.162 -24.363 1.00 95.19 60 SER A C 1
ATOM 486 O O . SER A 1 60 ? 0.204 -4.218 -23.953 1.00 95.19 60 SER A O 1
ATOM 488 N N . VAL A 1 61 ? 0.358 -1.999 -24.257 1.00 95.56 61 VAL A N 1
ATOM 489 C CA . VAL A 1 61 ? 1.638 -1.815 -23.570 1.00 95.56 61 VAL A CA 1
ATOM 490 C C . VAL A 1 61 ? 1.429 -0.830 -22.428 1.00 95.56 61 VAL A C 1
ATOM 492 O O . VAL A 1 61 ? 1.203 0.357 -22.662 1.00 95.56 61 VAL A O 1
ATOM 495 N N . CYS A 1 62 ? 1.513 -1.330 -21.198 1.00 94.50 62 CYS A N 1
ATOM 496 C CA . CYS A 1 62 ? 1.515 -0.543 -19.972 1.00 94.50 62 CYS A CA 1
ATOM 497 C C . CYS A 1 62 ? 2.951 -0.451 -19.451 1.00 94.50 62 CYS A C 1
ATOM 499 O O . CYS A 1 62 ? 3.528 -1.451 -19.020 1.00 94.50 62 CYS A O 1
ATOM 501 N N . GLY A 1 63 ? 3.546 0.733 -19.537 1.00 93.12 63 GLY A N 1
ATOM 502 C CA . GLY A 1 63 ? 4.963 0.916 -19.251 1.00 93.12 63 GLY A CA 1
ATOM 503 C C . GLY A 1 63 ? 5.400 2.372 -19.266 1.00 93.12 63 GLY A C 1
ATOM 504 O O . GLY A 1 63 ? 4.596 3.295 -19.467 1.00 93.12 63 GLY A O 1
ATOM 505 N N . GLU A 1 64 ? 6.702 2.560 -19.097 1.00 92.44 64 GLU A N 1
ATOM 506 C CA . GLU A 1 64 ? 7.354 3.859 -19.215 1.00 92.44 64 GLU A CA 1
ATOM 507 C C . GLU A 1 64 ? 7.284 4.385 -20.646 1.00 92.44 64 GLU A C 1
ATOM 509 O O . GLU A 1 64 ? 7.076 3.640 -21.610 1.00 92.44 64 GLU A O 1
ATOM 514 N N . TYR A 1 65 ? 7.460 5.697 -20.803 1.00 93.69 65 TYR A N 1
ATOM 515 C CA . TYR A 1 65 ? 7.385 6.343 -22.114 1.00 93.69 65 TYR A CA 1
ATOM 516 C C . TYR A 1 65 ? 8.313 5.679 -23.146 1.00 93.69 65 TYR A C 1
ATOM 518 O O . TYR A 1 65 ? 7.869 5.332 -24.239 1.00 93.69 65 TYR A O 1
ATOM 526 N N . PHE A 1 66 ? 9.567 5.415 -22.760 1.00 95.56 66 PHE A N 1
ATOM 527 C CA . PHE A 1 66 ? 10.546 4.718 -23.596 1.00 95.56 66 PHE A CA 1
ATOM 528 C C . PHE A 1 66 ? 10.026 3.370 -24.110 1.00 95.56 66 PHE A C 1
ATOM 530 O O . PHE A 1 66 ? 10.087 3.107 -25.306 1.00 95.56 66 PHE A O 1
ATOM 537 N N . GLU A 1 67 ? 9.490 2.526 -23.225 1.00 95.69 67 GLU A N 1
ATOM 538 C CA . GLU A 1 67 ? 9.063 1.166 -23.569 1.00 95.69 67 GLU A CA 1
ATOM 539 C C . GLU A 1 67 ? 7.909 1.186 -24.573 1.00 95.69 67 GLU A C 1
ATOM 541 O O . GLU A 1 67 ? 7.910 0.422 -25.537 1.00 95.69 67 GLU A O 1
ATOM 546 N N . LYS A 1 68 ? 6.953 2.103 -24.378 1.00 96.06 68 LYS A N 1
ATOM 547 C CA . LYS A 1 68 ? 5.783 2.277 -25.250 1.00 96.06 68 LYS A CA 1
ATOM 548 C C . LYS A 1 68 ? 6.183 2.726 -26.651 1.00 96.06 68 LYS A C 1
ATOM 550 O O . LYS A 1 68 ? 5.702 2.165 -27.634 1.00 96.06 68 LYS A O 1
ATOM 555 N N . GLU A 1 69 ? 7.063 3.720 -26.750 1.00 96.69 69 GLU A N 1
ATOM 556 C CA . GLU A 1 69 ? 7.528 4.230 -28.042 1.00 96.69 69 GLU A CA 1
ATOM 557 C C . GLU A 1 69 ? 8.460 3.251 -28.751 1.00 96.69 69 GLU A C 1
ATOM 559 O O . GLU A 1 69 ? 8.388 3.105 -29.974 1.00 96.69 69 GLU A O 1
ATOM 564 N N . PHE A 1 70 ? 9.320 2.569 -27.995 1.00 97.31 70 PHE A N 1
ATOM 565 C CA . PHE A 1 70 ? 10.249 1.592 -28.542 1.00 97.31 70 PHE A CA 1
ATOM 566 C C . PHE A 1 70 ? 9.502 0.369 -29.078 1.00 97.31 70 PHE A C 1
ATOM 568 O O . PHE A 1 70 ? 9.739 -0.029 -30.215 1.00 97.31 70 PHE A O 1
ATOM 575 N N . LEU A 1 71 ? 8.545 -0.182 -28.321 1.00 95.88 71 LEU A N 1
ATOM 576 C CA . LEU A 1 71 ? 7.726 -1.311 -28.776 1.00 95.88 71 LEU A CA 1
ATOM 577 C C . LEU A 1 71 ? 6.826 -0.946 -29.959 1.00 95.88 71 LEU A C 1
ATOM 579 O O . LEU A 1 71 ? 6.682 -1.756 -30.868 1.00 95.88 71 LEU A O 1
ATOM 583 N N . GLU A 1 72 ? 6.270 0.267 -30.009 1.00 94.88 72 GLU A N 1
ATOM 584 C CA . GLU A 1 72 ? 5.566 0.739 -31.208 1.00 94.88 72 GLU A CA 1
ATOM 585 C C . GLU A 1 72 ? 6.498 0.774 -32.429 1.00 94.88 72 GLU A C 1
ATOM 587 O O . GLU A 1 72 ? 6.127 0.299 -33.503 1.00 94.88 72 GLU A O 1
ATOM 592 N N . GLY A 1 73 ? 7.722 1.285 -32.257 1.00 94.81 73 GLY A N 1
ATOM 593 C CA . GLY A 1 73 ? 8.729 1.318 -33.314 1.00 94.81 73 GLY A CA 1
ATOM 594 C C . GLY A 1 73 ? 9.175 -0.074 -33.768 1.00 94.81 73 GLY A C 1
ATOM 595 O O . GLY A 1 73 ? 9.440 -0.268 -34.949 1.00 94.81 73 GLY A O 1
ATOM 596 N N . ILE A 1 74 ? 9.253 -1.042 -32.856 1.00 94.56 74 ILE A N 1
ATOM 597 C CA . ILE A 1 74 ? 9.559 -2.442 -33.173 1.00 94.56 74 ILE A CA 1
ATOM 598 C C . ILE A 1 74 ? 8.401 -3.056 -33.963 1.00 94.56 74 ILE A C 1
ATOM 600 O O . ILE A 1 74 ? 8.592 -3.594 -35.051 1.00 94.56 74 ILE A O 1
ATOM 604 N N . ILE A 1 75 ? 7.173 -2.938 -33.463 1.00 91.69 75 ILE A N 1
ATOM 605 C CA . ILE A 1 75 ? 6.000 -3.542 -34.103 1.00 91.69 75 ILE A CA 1
ATOM 606 C C . ILE A 1 75 ? 5.769 -2.960 -35.497 1.00 91.69 75 ILE A C 1
ATOM 608 O O . ILE A 1 75 ? 5.425 -3.706 -36.408 1.00 91.69 75 ILE A O 1
ATOM 612 N N . SER A 1 76 ? 6.033 -1.669 -35.711 1.00 89.12 76 SER A N 1
ATOM 613 C CA . SER A 1 76 ? 5.913 -1.057 -37.040 1.00 89.12 76 SER A CA 1
ATOM 614 C C . SER A 1 76 ? 6.894 -1.629 -38.077 1.00 89.12 76 SER A C 1
ATOM 616 O O . SER A 1 76 ? 6.653 -1.495 -39.279 1.00 89.12 76 SER A O 1
ATOM 618 N N . VAL A 1 77 ? 7.984 -2.269 -37.637 1.00 87.19 77 VAL A N 1
ATOM 619 C CA . VAL A 1 77 ? 8.956 -2.962 -38.495 1.00 87.19 77 VAL A CA 1
ATOM 620 C C . VAL A 1 77 ? 8.554 -4.419 -38.724 1.00 87.19 77 VAL A C 1
ATOM 622 O O . VAL A 1 77 ? 8.573 -4.879 -39.864 1.00 87.19 77 VAL A O 1
ATOM 625 N N . TYR A 1 78 ? 8.172 -5.137 -37.664 1.00 78.81 78 TYR A N 1
ATOM 626 C CA . TYR A 1 78 ? 7.957 -6.591 -37.710 1.00 78.81 78 TYR A CA 1
ATOM 627 C C . TYR A 1 78 ? 6.503 -7.020 -37.974 1.00 78.81 78 TYR A C 1
ATOM 629 O O . TYR A 1 78 ? 6.256 -8.199 -38.201 1.00 78.81 78 TYR A O 1
ATOM 637 N N . ALA A 1 79 ? 5.544 -6.091 -38.007 1.00 67.56 79 ALA A N 1
ATOM 638 C CA . ALA A 1 79 ? 4.158 -6.354 -38.415 1.00 67.56 79 ALA A CA 1
ATOM 639 C C . ALA A 1 79 ? 3.922 -6.188 -39.936 1.00 67.56 79 ALA A C 1
ATOM 641 O O . ALA A 1 79 ? 2.802 -5.901 -40.360 1.00 67.56 79 ALA A O 1
ATOM 642 N N . SER A 1 80 ? 4.967 -6.319 -40.766 1.00 61.34 80 SER A N 1
ATOM 643 C CA . SER A 1 80 ? 4.876 -6.188 -42.228 1.00 61.34 80 SER A CA 1
ATOM 644 C C . SER A 1 80 ? 4.022 -7.298 -42.872 1.00 61.34 80 SER A C 1
ATOM 646 O O . SER A 1 80 ? 3.662 -8.286 -42.232 1.00 61.34 80 SER A O 1
ATOM 648 N N . GLU A 1 81 ? 3.651 -7.127 -44.149 1.00 60.66 81 GLU A N 1
ATOM 649 C CA . GLU A 1 81 ? 2.680 -7.991 -44.845 1.00 60.66 81 GLU A CA 1
ATOM 650 C C . GLU A 1 81 ? 3.028 -9.490 -44.829 1.00 60.66 81 GLU A C 1
ATOM 652 O O . GLU A 1 81 ? 2.099 -10.303 -44.848 1.00 60.66 81 GLU A O 1
ATOM 657 N N . ASP A 1 82 ? 4.318 -9.820 -44.708 1.00 67.69 82 ASP A N 1
ATOM 658 C CA . ASP A 1 82 ? 4.886 -11.173 -44.749 1.00 67.69 82 ASP A CA 1
ATOM 659 C C . ASP A 1 82 ? 4.966 -11.877 -43.376 1.00 67.69 82 ASP A C 1
ATOM 661 O O . ASP A 1 82 ? 5.411 -13.024 -43.295 1.00 67.69 82 ASP A O 1
ATOM 665 N N . ALA A 1 83 ? 4.567 -11.217 -42.282 1.00 72.56 83 ALA A N 1
ATOM 666 C CA . ALA A 1 83 ? 4.583 -11.825 -40.952 1.00 72.56 83 ALA A CA 1
ATOM 667 C C . ALA A 1 83 ? 3.525 -12.938 -40.821 1.00 72.56 83 ALA A C 1
ATOM 669 O O . ALA A 1 83 ? 2.385 -12.780 -41.260 1.00 72.56 83 ALA A O 1
ATOM 670 N N . ALA A 1 84 ? 3.887 -14.046 -40.159 1.00 79.50 84 ALA A N 1
ATOM 671 C CA . ALA A 1 84 ? 2.982 -15.178 -39.916 1.00 79.50 84 ALA A CA 1
ATOM 672 C C . ALA A 1 84 ? 1.767 -14.808 -39.044 1.00 79.50 84 ALA A C 1
ATOM 674 O O . ALA A 1 84 ? 0.703 -15.398 -39.204 1.00 79.50 84 ALA A O 1
ATOM 675 N N . TYR A 1 85 ? 1.938 -13.829 -38.150 1.00 83.06 85 TYR A N 1
ATOM 676 C CA . TYR A 1 85 ? 0.897 -13.251 -37.303 1.00 83.06 85 TYR A CA 1
ATOM 677 C C . TYR A 1 85 ? 1.111 -11.740 -37.207 1.00 83.06 85 TYR A C 1
ATOM 679 O O . TYR A 1 85 ? 2.252 -11.282 -37.076 1.00 83.06 85 TYR A O 1
ATOM 687 N N . LYS A 1 86 ? 0.029 -10.962 -37.239 1.00 84.12 86 LYS A N 1
ATOM 688 C CA . LYS A 1 86 ? 0.061 -9.497 -37.289 1.00 84.12 86 LYS A CA 1
ATOM 689 C C . LYS A 1 86 ? -0.477 -8.878 -36.006 1.00 84.12 86 LYS A C 1
ATOM 691 O O . LYS A 1 86 ? -1.529 -9.254 -35.492 1.00 84.12 86 LYS A O 1
ATOM 696 N N . CYS A 1 87 ? 0.230 -7.860 -35.522 1.00 88.56 87 CYS A N 1
ATOM 697 C CA . CYS A 1 87 ? -0.308 -6.948 -34.522 1.00 88.56 87 CYS A CA 1
ATOM 698 C C . CYS A 1 87 ? -1.252 -5.960 -35.224 1.00 88.56 87 CYS A C 1
ATOM 700 O O . CYS A 1 87 ? -0.803 -5.079 -35.957 1.00 88.56 87 CYS A O 1
ATOM 702 N N . LEU A 1 88 ? -2.559 -6.125 -35.031 1.00 88.12 88 LEU A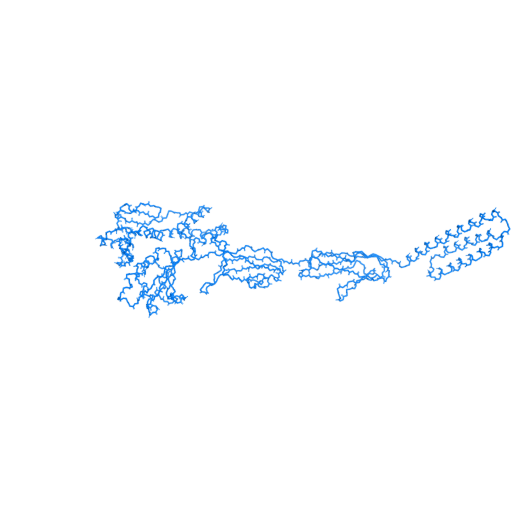 N 1
ATOM 703 C CA . LEU A 1 88 ? -3.605 -5.337 -35.693 1.00 88.12 88 LEU A CA 1
ATOM 704 C C . LEU A 1 88 ? -3.718 -3.922 -35.120 1.00 88.12 88 LEU A C 1
ATOM 706 O O . LEU A 1 88 ? -4.051 -2.977 -35.835 1.00 88.12 88 LEU A O 1
ATOM 710 N N . SER A 1 89 ? -3.468 -3.775 -33.819 1.00 89.31 89 SER A N 1
ATOM 711 C CA . SER A 1 89 ? -3.430 -2.480 -33.150 1.00 89.31 89 SER A CA 1
ATOM 712 C C . SER A 1 89 ? -2.559 -2.526 -31.897 1.00 89.31 89 SER A C 1
ATOM 714 O O . SER A 1 89 ? -2.483 -3.552 -31.217 1.00 89.31 89 SER A O 1
ATOM 716 N N . LEU A 1 90 ? -1.930 -1.388 -31.591 1.00 92.50 90 LEU A N 1
ATOM 717 C CA . LEU A 1 90 ? -1.204 -1.156 -30.348 1.00 92.50 90 LEU A CA 1
ATOM 718 C C . LEU A 1 90 ? -1.882 -0.033 -29.558 1.00 92.50 90 LEU A C 1
ATOM 720 O O . LEU A 1 90 ? -2.042 1.082 -30.058 1.00 92.50 90 LEU A O 1
ATOM 724 N N . ARG A 1 91 ? -2.242 -0.315 -28.305 1.00 94.69 91 ARG A N 1
ATOM 725 C CA . ARG A 1 91 ? -2.666 0.684 -27.321 1.00 94.69 91 ARG A CA 1
ATOM 726 C C . ARG A 1 91 ? -1.527 0.964 -26.341 1.00 94.69 91 ARG A C 1
ATOM 728 O O . ARG A 1 91 ? -0.899 0.049 -25.817 1.00 94.69 91 ARG A O 1
ATOM 735 N N . LYS A 1 92 ? -1.304 2.244 -26.051 1.00 95.25 92 LYS A N 1
ATOM 736 C CA . LYS A 1 92 ? -0.379 2.715 -25.016 1.00 95.25 92 LYS A CA 1
ATOM 737 C C . LYS A 1 92 ? -1.171 3.004 -23.744 1.00 95.25 92 LYS A C 1
ATOM 739 O O . LYS A 1 92 ? -2.101 3.807 -23.769 1.00 95.25 92 LYS A O 1
ATOM 744 N N . GLU A 1 93 ? -0.807 2.350 -22.654 1.00 92.38 93 GLU A N 1
ATOM 745 C CA . GLU A 1 93 ? -1.408 2.529 -21.335 1.00 92.38 93 GLU A CA 1
ATOM 746 C C . GLU A 1 93 ? -0.378 3.102 -20.366 1.00 92.38 93 GLU A C 1
ATOM 748 O O . GLU A 1 93 ? 0.828 2.893 -20.504 1.00 92.38 93 GLU A O 1
ATOM 753 N N . ASN A 1 94 ? -0.856 3.838 -19.372 1.00 89.69 94 ASN A N 1
ATOM 754 C CA . ASN A 1 94 ? -0.019 4.323 -18.288 1.00 89.69 94 ASN A CA 1
ATOM 755 C C . ASN A 1 94 ? -0.268 3.467 -17.040 1.00 89.69 94 ASN A C 1
ATOM 757 O O . ASN A 1 94 ? -1.381 2.985 -16.835 1.00 89.69 94 ASN A O 1
ATOM 761 N N . HIS A 1 95 ? 0.749 3.315 -16.194 1.00 88.88 95 HIS A N 1
ATOM 762 C CA . HIS A 1 95 ? 0.609 2.665 -14.887 1.00 88.88 95 HIS A CA 1
ATOM 763 C C . HIS A 1 95 ? -0.364 3.410 -13.995 1.00 88.88 95 HIS A C 1
ATOM 765 O O . HIS A 1 95 ? -0.298 4.624 -13.965 1.00 88.88 95 HIS A O 1
ATOM 771 N N . ASN A 1 96 ? -1.170 2.728 -13.191 1.00 83.81 96 ASN A N 1
ATOM 772 C CA . ASN A 1 96 ? -2.156 3.382 -12.325 1.00 83.81 96 ASN A CA 1
ATOM 773 C C . ASN A 1 96 ? -1.553 4.440 -11.370 1.00 83.81 96 ASN A C 1
ATOM 775 O O . ASN A 1 96 ? -2.243 5.385 -10.995 1.00 83.81 96 ASN A O 1
ATOM 779 N N . ASN A 1 97 ? -0.274 4.311 -10.991 1.00 84.69 97 ASN A N 1
ATOM 780 C CA . ASN A 1 97 ? 0.466 5.334 -10.252 1.00 84.69 97 ASN A CA 1
ATOM 781 C C . ASN A 1 97 ? 1.306 6.243 -11.176 1.00 84.69 97 ASN A C 1
ATOM 783 O O . ASN A 1 97 ? 2.466 5.951 -11.487 1.00 84.69 97 ASN A O 1
ATOM 787 N N . HIS A 1 98 ? 0.726 7.371 -11.591 1.00 79.44 98 HIS A N 1
ATOM 788 C CA . HIS A 1 98 ? 1.306 8.318 -12.555 1.00 79.44 98 HIS A CA 1
ATOM 789 C C . HIS A 1 98 ? 2.247 9.368 -11.925 1.00 79.44 98 HIS A C 1
ATOM 791 O O . HIS A 1 98 ? 2.005 10.568 -12.044 1.00 79.44 98 HIS A O 1
ATOM 797 N N . ILE A 1 99 ? 3.327 8.946 -11.264 1.00 86.44 99 ILE A N 1
ATOM 798 C CA . ILE A 1 99 ? 4.377 9.876 -10.800 1.00 86.44 99 ILE A CA 1
ATOM 799 C C . ILE A 1 99 ? 5.483 9.956 -11.852 1.00 86.44 99 ILE A C 1
ATOM 801 O O . ILE A 1 99 ? 6.015 8.916 -12.248 1.00 86.44 99 ILE A O 1
ATOM 805 N N . ASP A 1 100 ? 5.845 11.177 -12.257 1.00 88.44 100 ASP A N 1
ATOM 806 C CA . ASP A 1 100 ? 6.968 11.436 -13.159 1.00 88.44 100 ASP A CA 1
ATOM 807 C C . ASP A 1 100 ? 8.277 10.836 -12.620 1.00 88.44 100 ASP A C 1
ATOM 809 O O . ASP A 1 100 ? 8.566 10.879 -11.421 1.00 88.44 100 ASP A O 1
ATOM 813 N N . THR A 1 101 ? 9.092 10.282 -13.517 1.00 89.19 101 THR A N 1
ATOM 814 C CA . THR A 1 101 ? 10.338 9.596 -13.153 1.00 89.19 101 THR A CA 1
ATOM 815 C C . THR A 1 101 ? 11.321 10.529 -12.436 1.00 89.19 101 THR A C 1
ATOM 817 O O . THR A 1 101 ? 11.939 10.134 -11.445 1.00 89.19 101 THR A O 1
ATOM 820 N N . ASN A 1 102 ? 11.444 11.790 -12.858 1.00 88.94 102 ASN A N 1
ATOM 821 C CA . ASN A 1 102 ? 12.327 12.741 -12.186 1.00 88.94 102 ASN A CA 1
ATOM 822 C C . ASN A 1 102 ? 11.760 13.184 -10.832 1.00 88.94 102 ASN A C 1
ATOM 824 O O . ASN A 1 102 ? 12.530 13.381 -9.891 1.00 88.94 102 ASN A O 1
ATOM 828 N N . ASP A 1 103 ? 10.437 13.288 -10.694 1.00 92.19 103 ASP A N 1
ATOM 829 C CA . ASP A 1 103 ? 9.802 13.551 -9.398 1.00 92.19 103 ASP A CA 1
ATOM 830 C C . ASP A 1 103 ? 10.016 12.397 -8.412 1.00 92.19 103 ASP A C 1
ATOM 832 O O . ASP A 1 103 ? 10.405 12.647 -7.270 1.00 92.19 103 ASP A O 1
ATOM 836 N N . ARG A 1 104 ? 9.897 11.136 -8.859 1.00 93.38 104 ARG A N 1
ATOM 837 C CA . ARG A 1 104 ? 10.258 9.956 -8.048 1.00 93.38 104 ARG A CA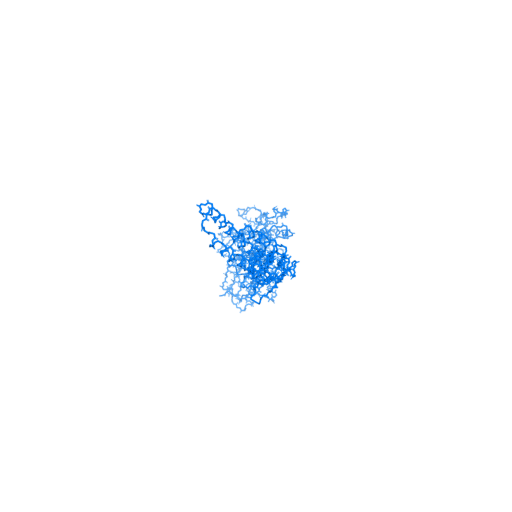 1
ATOM 838 C C . ARG A 1 104 ? 11.702 10.046 -7.560 1.00 93.38 104 ARG A C 1
ATOM 840 O O . ARG A 1 104 ? 11.957 9.855 -6.371 1.00 93.38 104 ARG A O 1
ATOM 847 N N . LEU A 1 105 ? 12.643 10.3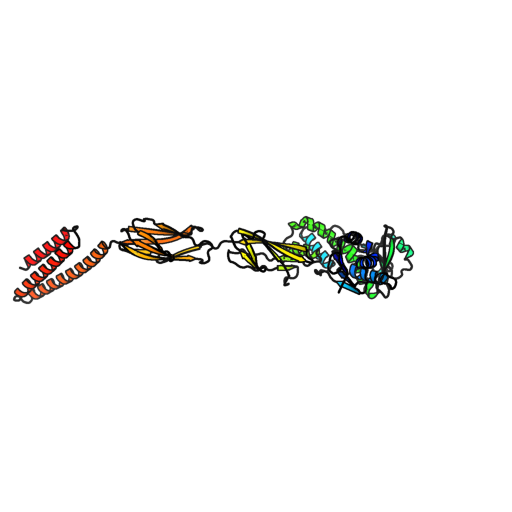69 -8.453 1.00 93.25 105 LEU A N 1
ATOM 848 C CA . LEU A 1 105 ? 14.053 10.521 -8.087 1.00 93.25 105 LEU A CA 1
ATOM 849 C C . LEU A 1 105 ? 14.246 11.618 -7.030 1.00 93.25 105 LEU A C 1
ATOM 851 O O . LEU A 1 105 ? 14.907 11.370 -6.023 1.00 93.25 105 LEU A O 1
ATOM 855 N N . ARG A 1 106 ? 13.656 12.804 -7.226 1.00 94.38 106 ARG A N 1
ATOM 856 C CA . ARG A 1 106 ? 13.757 13.923 -6.271 1.00 94.38 106 ARG A CA 1
ATOM 857 C C . ARG A 1 106 ? 13.187 13.556 -4.905 1.00 94.38 106 ARG A C 1
ATOM 859 O O . ARG A 1 106 ? 13.826 13.830 -3.893 1.00 94.38 106 ARG A O 1
ATOM 866 N N . SER A 1 107 ? 12.022 12.910 -4.863 1.00 96.12 107 SER A N 1
ATOM 867 C CA . SER A 1 107 ? 11.404 12.455 -3.614 1.00 96.12 107 SER A CA 1
ATOM 868 C C . SER A 1 107 ? 12.291 11.457 -2.873 1.00 96.12 107 SER A C 1
ATOM 870 O O . SER A 1 107 ? 12.517 11.612 -1.675 1.00 96.12 107 SER A O 1
ATOM 872 N N . LEU A 1 108 ? 12.858 10.473 -3.577 1.00 96.38 108 LEU A N 1
ATOM 873 C CA . LEU A 1 108 ? 13.769 9.502 -2.970 1.00 96.38 108 LEU A CA 1
ATOM 874 C C . LEU A 1 108 ? 15.084 10.138 -2.511 1.00 96.38 108 LEU A C 1
ATOM 876 O O . LEU A 1 108 ? 15.597 9.770 -1.460 1.00 96.38 108 LEU A O 1
ATOM 880 N N . GLN A 1 109 ? 15.624 11.104 -3.254 1.00 95.38 109 GLN A N 1
ATOM 881 C CA . GLN A 1 109 ? 16.801 11.866 -2.829 1.00 95.38 109 GLN A CA 1
ATOM 882 C C . GLN A 1 109 ? 16.515 12.689 -1.569 1.00 95.38 109 GLN A C 1
ATOM 884 O O . GLN A 1 109 ? 17.322 12.664 -0.645 1.00 95.38 109 GLN A O 1
ATOM 889 N N . GLY A 1 110 ? 15.355 13.348 -1.495 1.00 96.56 110 GLY A N 1
ATOM 890 C CA . GLY A 1 110 ? 14.927 14.082 -0.303 1.00 96.56 110 GLY A CA 1
ATOM 891 C C . GLY A 1 110 ? 14.741 13.172 0.913 1.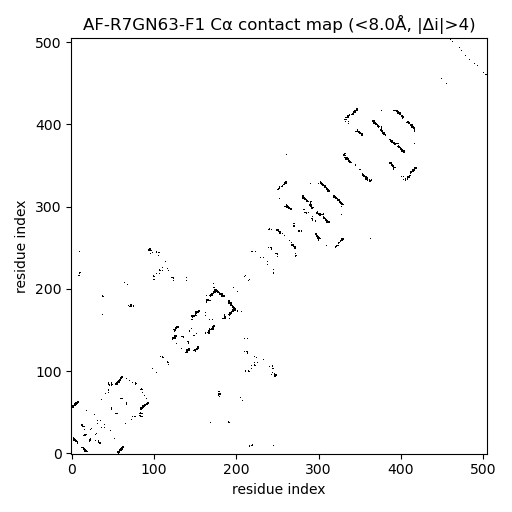00 96.56 110 GLY A C 1
ATOM 892 O O . GLY A 1 110 ? 15.157 13.524 2.015 1.00 96.56 110 GLY A O 1
ATOM 893 N N . LEU A 1 111 ? 14.191 11.967 0.719 1.00 97.69 111 LEU A N 1
ATOM 894 C CA . LEU A 1 111 ? 14.136 10.946 1.769 1.00 97.69 111 LEU A CA 1
ATOM 895 C C . LEU A 1 111 ? 15.541 10.499 2.186 1.00 97.69 111 LEU A C 1
ATOM 897 O O . LEU A 1 111 ? 15.849 10.460 3.374 1.00 97.69 111 LEU A O 1
ATOM 901 N N . ALA A 1 112 ? 16.413 10.192 1.227 1.00 96.56 112 ALA A N 1
ATOM 902 C CA . ALA A 1 112 ? 17.776 9.777 1.521 1.00 96.56 112 ALA A CA 1
ATOM 903 C C . ALA A 1 112 ? 18.530 10.851 2.324 1.00 96.56 112 ALA A C 1
ATOM 905 O O . ALA A 1 112 ? 19.167 10.529 3.323 1.00 96.56 112 ALA A O 1
ATOM 906 N N . GLU A 1 113 ? 18.389 12.125 1.959 1.00 96.88 113 GLU A N 1
ATOM 907 C CA . GLU A 1 113 ? 18.949 13.252 2.706 1.00 96.88 113 GLU A CA 1
ATOM 908 C C . GLU A 1 113 ? 18.363 13.349 4.123 1.00 96.88 113 GLU A C 1
ATOM 910 O O . GLU A 1 113 ? 19.124 13.378 5.093 1.00 96.88 113 GLU A O 1
ATOM 915 N N . LYS A 1 114 ? 17.028 13.302 4.267 1.00 97.62 114 LYS A N 1
ATOM 916 C CA . LYS A 1 114 ? 16.331 13.357 5.570 1.00 97.62 114 LYS A CA 1
ATOM 917 C C . LYS A 1 114 ? 16.843 12.296 6.551 1.00 97.62 114 LYS A C 1
ATOM 919 O O . LYS A 1 114 ? 16.962 12.578 7.743 1.00 97.62 114 LYS A O 1
ATOM 924 N N . TYR A 1 115 ? 17.173 11.100 6.062 1.00 96.75 115 TYR A N 1
ATOM 925 C CA . TYR A 1 115 ? 17.634 9.974 6.882 1.00 96.75 115 TYR A CA 1
ATOM 926 C C . TYR A 1 115 ? 19.152 9.724 6.826 1.00 96.75 115 TYR A C 1
ATOM 928 O O . TYR A 1 115 ? 19.613 8.701 7.329 1.00 96.75 115 TYR A O 1
ATOM 936 N N . ASN A 1 116 ? 19.948 10.650 6.275 1.00 95.62 116 ASN A N 1
ATOM 937 C CA . ASN A 1 116 ? 21.410 10.529 6.133 1.00 95.62 116 ASN A CA 1
ATOM 938 C C . ASN A 1 116 ? 21.869 9.257 5.388 1.00 95.62 116 ASN A C 1
ATOM 940 O O . ASN A 1 116 ? 22.879 8.636 5.725 1.00 95.62 116 ASN A O 1
ATOM 944 N N . ILE A 1 117 ? 21.123 8.858 4.361 1.00 94.44 117 ILE A N 1
ATOM 945 C CA . ILE A 1 117 ? 21.409 7.702 3.512 1.00 94.44 117 ILE A CA 1
ATOM 946 C C . ILE A 1 117 ? 22.245 8.170 2.319 1.00 94.44 117 ILE A C 1
ATOM 948 O O . ILE A 1 117 ? 21.823 9.013 1.530 1.00 94.44 117 ILE A O 1
ATOM 952 N N . SER A 1 118 ? 23.443 7.604 2.166 1.00 90.00 118 SER A N 1
ATOM 953 C CA . SER A 1 118 ? 24.350 7.963 1.069 1.00 90.00 118 SER A CA 1
ATOM 954 C C . SER A 1 118 ? 23.748 7.620 -0.290 1.00 90.00 118 SER A C 1
ATOM 956 O O . SER A 1 118 ? 23.439 6.459 -0.568 1.00 90.00 118 SER A O 1
ATOM 958 N N . THR A 1 119 ? 23.671 8.595 -1.189 1.00 84.00 119 THR A N 1
ATOM 959 C CA . THR A 1 119 ? 23.210 8.369 -2.560 1.00 84.00 119 THR A CA 1
ATOM 960 C C . THR A 1 119 ? 24.311 7.823 -3.480 1.00 84.00 119 THR A C 1
ATOM 962 O O . THR A 1 119 ? 23.954 7.096 -4.398 1.00 84.00 119 THR A O 1
ATOM 965 N N . GLU A 1 120 ? 25.609 7.956 -3.136 1.00 71.62 120 GLU A N 1
ATOM 966 C CA . GLU A 1 120 ? 26.800 7.626 -3.972 1.00 71.62 120 GLU A CA 1
ATOM 967 C C . GLU A 1 120 ? 26.738 8.233 -5.397 1.00 71.62 120 GLU A C 1
ATOM 969 O O . GLU A 1 120 ? 25.667 8.555 -5.910 1.00 71.62 120 GLU A O 1
ATOM 974 N N . PRO A 1 121 ? 27.874 8.441 -6.087 1.00 71.06 121 PRO A N 1
ATOM 975 C CA . PRO A 1 121 ? 27.829 8.940 -7.454 1.00 71.06 121 PRO A CA 1
ATOM 976 C C . PRO A 1 121 ? 27.146 7.922 -8.372 1.00 71.06 121 PRO A C 1
ATOM 978 O O . PRO A 1 121 ? 27.520 6.750 -8.442 1.00 71.06 121 PRO A O 1
ATOM 981 N N . PHE A 1 122 ? 26.148 8.390 -9.114 1.00 76.81 122 PHE A N 1
ATOM 982 C CA . PHE A 1 122 ? 25.410 7.546 -10.036 1.00 76.81 122 PHE A CA 1
ATOM 983 C C . PHE A 1 122 ? 26.158 7.320 -11.349 1.00 76.81 122 PHE A C 1
ATOM 985 O O . PHE A 1 122 ? 26.861 8.194 -11.864 1.00 76.81 122 PHE A O 1
ATOM 992 N N . TYR A 1 123 ? 25.942 6.137 -11.925 1.00 80.31 123 TYR A N 1
ATOM 993 C CA . TYR A 1 123 ? 26.313 5.847 -13.305 1.00 80.31 123 TYR A CA 1
ATOM 994 C C . TYR A 1 123 ? 25.650 6.862 -14.240 1.00 80.31 123 TYR A C 1
ATOM 996 O O . TYR A 1 123 ? 24.435 7.041 -14.188 1.00 80.31 123 TYR A O 1
ATOM 1004 N N . LYS A 1 124 ? 26.442 7.488 -15.113 1.00 88.50 124 LYS A N 1
ATOM 1005 C CA . LYS A 1 124 ? 25.944 8.338 -16.196 1.00 88.50 124 LYS A CA 1
ATOM 1006 C C . LYS A 1 124 ? 25.883 7.543 -17.489 1.00 88.50 124 LYS A C 1
ATOM 1008 O O . LYS A 1 124 ? 26.828 6.824 -17.819 1.00 88.50 124 LYS A O 1
ATOM 1013 N N . LEU A 1 125 ? 24.803 7.719 -18.245 1.00 91.00 125 LEU A N 1
ATOM 1014 C CA . LEU A 1 125 ? 24.677 7.121 -19.568 1.00 91.00 125 LEU A CA 1
ATOM 1015 C C . LEU A 1 125 ? 25.762 7.685 -20.494 1.00 91.00 125 LEU A C 1
ATOM 1017 O O . LEU A 1 125 ? 25.886 8.900 -20.631 1.00 91.00 125 LEU A O 1
ATOM 1021 N N . GLN A 1 126 ? 26.550 6.818 -21.126 1.00 92.62 126 GLN A N 1
ATOM 1022 C CA . GLN A 1 126 ? 27.557 7.248 -22.100 1.00 92.62 126 GLN A CA 1
ATOM 1023 C C . GLN A 1 126 ? 26.881 7.504 -23.448 1.00 92.62 126 GLN A C 1
ATOM 1025 O O . GLN A 1 126 ? 26.333 6.575 -24.048 1.00 92.62 126 GLN A O 1
ATOM 1030 N N . VAL A 1 127 ? 26.911 8.752 -23.915 1.00 93.56 127 VAL A N 1
ATOM 1031 C CA . VAL A 1 127 ? 26.233 9.183 -25.144 1.00 93.56 127 VAL A CA 1
ATOM 1032 C C . VAL A 1 127 ? 27.251 9.747 -26.122 1.00 93.56 127 VAL A C 1
ATOM 1034 O O . VAL A 1 127 ? 27.969 10.688 -25.800 1.00 93.56 127 VAL A O 1
ATOM 1037 N N . PHE A 1 128 ? 27.307 9.197 -27.330 1.00 92.69 128 PHE A N 1
ATOM 1038 C CA . PHE A 1 128 ? 28.048 9.808 -28.430 1.00 92.69 128 PHE A CA 1
ATOM 1039 C C . PHE A 1 128 ? 27.064 10.584 -29.299 1.00 92.69 128 PHE A C 1
ATOM 1041 O O . PHE A 1 128 ? 26.105 10.005 -29.805 1.00 92.69 128 PHE A O 1
ATOM 1048 N N . CYS A 1 129 ? 27.301 11.878 -29.489 1.00 90.25 129 CYS A N 1
ATOM 1049 C CA . CYS A 1 129 ? 26.512 12.691 -30.404 1.00 90.25 129 CYS A CA 1
ATOM 1050 C C . CYS A 1 129 ? 27.409 13.260 -31.493 1.00 90.25 129 CYS A C 1
ATOM 1052 O O . CYS A 1 129 ? 28.379 13.962 -31.198 1.00 90.25 129 CYS A O 1
ATOM 1054 N N . LYS A 1 130 ? 27.079 12.979 -32.756 1.00 86.31 130 LYS A N 1
ATOM 1055 C CA . LYS A 1 130 ? 27.871 13.492 -33.877 1.00 86.31 130 LYS A CA 1
ATOM 1056 C C . LYS A 1 130 ? 27.698 14.997 -34.061 1.00 86.31 130 LYS A C 1
ATOM 1058 O O . LYS A 1 130 ? 28.668 15.694 -34.351 1.00 86.31 130 LYS A O 1
ATOM 1063 N N . ASN A 1 131 ? 26.481 15.494 -33.841 1.00 80.81 131 ASN A N 1
ATOM 1064 C CA . ASN A 1 131 ? 26.204 16.920 -33.765 1.00 80.81 131 ASN A CA 1
ATOM 1065 C C . ASN A 1 131 ? 26.288 17.384 -32.302 1.00 80.81 131 ASN A C 1
ATOM 1067 O O . ASN A 1 131 ? 25.338 17.218 -31.536 1.00 80.81 131 ASN A O 1
ATOM 1071 N N . LYS A 1 132 ? 27.439 17.940 -31.906 1.00 68.44 132 LYS A N 1
ATOM 1072 C CA . LYS A 1 132 ? 27.731 18.299 -30.507 1.00 68.44 132 LYS A CA 1
ATOM 1073 C C . LYS A 1 132 ? 26.732 19.296 -29.897 1.00 68.44 132 LYS A C 1
ATOM 1075 O O . LYS A 1 132 ? 26.588 19.297 -28.681 1.00 68.44 132 LYS A O 1
ATOM 1080 N N . ASP A 1 133 ? 25.988 20.041 -30.714 1.00 66.81 133 ASP A N 1
ATOM 1081 C CA . ASP A 1 133 ? 24.983 21.016 -30.265 1.00 66.81 133 ASP A CA 1
ATOM 1082 C C . ASP A 1 133 ? 23.716 20.366 -29.669 1.00 66.81 133 ASP A C 1
ATOM 1084 O O . ASP A 1 133 ? 22.908 21.038 -29.034 1.00 66.81 133 ASP A O 1
ATOM 1088 N N . PHE A 1 134 ? 23.508 19.060 -29.878 1.00 68.38 134 PHE A N 1
ATOM 1089 C CA . PHE A 1 134 ? 22.304 18.354 -29.419 1.00 68.38 134 PHE A CA 1
ATOM 1090 C C . PHE A 1 134 ? 22.406 17.829 -27.973 1.00 68.38 134 PHE A C 1
ATOM 1092 O O . PHE A 1 134 ? 21.384 17.523 -27.363 1.00 68.38 134 PHE A O 1
ATOM 1099 N N . VAL A 1 135 ? 23.616 17.690 -27.417 1.00 63.53 135 VAL A N 1
ATOM 1100 C CA . VAL A 1 135 ? 23.852 16.949 -26.164 1.00 63.53 135 VAL A CA 1
ATOM 1101 C C . VAL A 1 135 ? 24.833 17.711 -25.273 1.00 63.53 135 VAL A C 1
ATOM 1103 O O . VAL A 1 135 ? 26.042 17.489 -25.325 1.00 63.53 135 VAL A O 1
ATOM 1106 N N . GLU A 1 136 ? 24.318 18.591 -24.415 1.00 61.56 136 GLU A N 1
ATOM 1107 C CA . GLU A 1 136 ? 25.102 19.164 -23.315 1.00 61.56 136 GLU A CA 1
ATOM 1108 C C . GLU A 1 136 ? 25.064 18.218 -22.107 1.00 61.56 136 GLU A C 1
ATOM 1110 O O . GLU A 1 136 ? 24.000 17.849 -21.619 1.00 61.56 136 GLU A O 1
ATOM 1115 N N . SER A 1 137 ? 26.232 17.791 -21.615 1.00 63.53 137 SER A N 1
ATOM 1116 C CA . SER A 1 137 ? 26.313 16.840 -20.492 1.00 63.53 137 SER A CA 1
ATOM 1117 C C . SER A 1 137 ? 25.560 17.342 -19.257 1.00 63.53 137 SER A C 1
ATOM 1119 O O . SER A 1 137 ? 25.687 18.504 -18.877 1.00 63.53 137 SER A O 1
ATOM 1121 N N . ASN A 1 138 ? 24.839 16.448 -18.575 1.00 71.50 138 ASN A N 1
ATOM 1122 C CA . ASN A 1 138 ? 24.089 16.784 -17.364 1.00 71.50 138 ASN A CA 1
ATOM 1123 C C . ASN A 1 138 ? 24.323 15.760 -16.231 1.00 71.50 138 ASN A C 1
ATOM 1125 O O . ASN A 1 138 ? 25.338 15.052 -16.187 1.00 71.50 138 ASN A O 1
ATOM 1129 N N . ALA A 1 139 ? 23.422 15.718 -15.247 1.00 69.31 139 ALA A N 1
ATOM 1130 C CA . ALA A 1 139 ? 23.508 14.778 -14.131 1.00 69.31 139 ALA A CA 1
ATOM 1131 C C . ALA A 1 139 ? 23.287 13.306 -14.548 1.00 69.31 139 ALA A C 1
ATOM 1133 O O . ALA A 1 139 ? 23.837 12.418 -13.901 1.00 69.31 139 ALA A O 1
ATOM 1134 N N . ALA A 1 140 ? 22.543 13.045 -15.628 1.00 78.31 140 ALA A N 1
ATOM 1135 C CA . ALA A 1 140 ? 22.102 11.713 -16.045 1.00 78.31 140 ALA A CA 1
ATOM 1136 C C . ALA A 1 140 ? 22.927 11.103 -17.195 1.00 78.31 140 ALA A C 1
ATOM 1138 O O . ALA A 1 140 ? 23.011 9.880 -17.311 1.00 78.31 140 ALA A O 1
ATOM 1139 N N . TYR A 1 141 ? 23.587 11.906 -18.028 1.00 85.69 141 TYR A N 1
ATOM 1140 C CA . TYR A 1 141 ? 24.443 11.387 -19.097 1.00 85.69 141 TYR A CA 1
ATOM 1141 C C . TYR A 1 141 ? 25.747 12.170 -19.248 1.00 85.69 141 TYR A C 1
ATOM 1143 O O . TYR A 1 141 ? 25.881 13.309 -18.797 1.00 85.69 141 TYR A O 1
ATOM 1151 N N . VAL A 1 142 ? 26.723 11.526 -19.883 1.00 89.12 142 VAL A N 1
ATOM 1152 C CA . VAL A 1 142 ? 28.026 12.097 -20.220 1.00 89.12 142 VAL A CA 1
ATOM 1153 C C . VAL A 1 142 ? 28.280 11.933 -21.713 1.00 89.12 142 VAL A C 1
ATOM 1155 O O . VAL A 1 142 ? 28.123 10.840 -22.264 1.00 89.12 142 VAL A O 1
ATOM 1158 N N . ALA A 1 143 ? 28.663 13.029 -22.364 1.00 88.00 143 ALA A N 1
ATOM 1159 C CA . ALA A 1 143 ? 29.094 12.993 -23.751 1.00 88.00 143 ALA A CA 1
ATOM 1160 C C . ALA A 1 143 ? 30.452 12.280 -23.852 1.00 88.00 143 ALA A C 1
ATOM 1162 O O . ALA A 1 143 ? 31.389 12.624 -23.130 1.00 88.00 143 ALA A O 1
ATOM 1163 N N . VAL A 1 144 ? 30.560 11.288 -24.734 1.00 89.69 144 VAL A N 1
ATOM 1164 C CA . VAL A 1 144 ? 31.829 10.623 -25.060 1.00 89.69 144 VAL A CA 1
ATOM 1165 C C . VAL A 1 144 ? 32.317 11.072 -26.432 1.00 89.69 144 VAL A C 1
ATOM 1167 O O . VAL A 1 144 ? 31.521 11.299 -27.341 1.00 89.69 144 VAL A O 1
ATOM 1170 N N . ASP A 1 145 ? 33.635 11.184 -26.590 1.00 86.94 145 ASP A N 1
ATOM 1171 C CA . ASP A 1 145 ? 34.243 11.678 -27.832 1.00 86.94 145 ASP A CA 1
ATOM 1172 C C . ASP A 1 145 ? 34.231 10.654 -28.970 1.00 86.94 145 ASP A C 1
ATOM 1174 O O . ASP A 1 145 ? 34.410 11.024 -30.131 1.00 86.94 145 ASP A O 1
ATOM 1178 N N . THR A 1 146 ? 34.044 9.369 -28.655 1.00 89.44 146 THR A N 1
ATOM 1179 C CA . THR A 1 146 ? 34.106 8.288 -29.639 1.00 89.44 146 THR A CA 1
ATOM 1180 C C . THR A 1 146 ? 32.932 7.313 -29.479 1.00 89.44 146 THR A C 1
ATOM 1182 O O . THR A 1 146 ? 32.473 7.074 -28.356 1.00 89.44 146 THR A O 1
ATOM 1185 N N . PRO A 1 147 ? 32.406 6.748 -30.582 1.00 90.75 147 PRO A N 1
ATOM 1186 C CA . PRO A 1 147 ? 31.219 5.902 -30.532 1.00 90.75 147 PRO A CA 1
ATOM 1187 C C . PRO A 1 147 ? 31.473 4.552 -29.856 1.00 90.75 147 PRO A C 1
ATOM 1189 O O . PRO A 1 147 ? 30.519 3.946 -29.386 1.00 90.75 147 PRO A O 1
ATOM 1192 N N . GLU A 1 148 ? 32.719 4.070 -29.774 1.00 90.56 148 GLU A N 1
ATOM 1193 C CA . GLU A 1 148 ? 33.055 2.703 -29.348 1.00 90.56 148 GLU A CA 1
ATOM 1194 C C . GLU A 1 148 ? 32.587 2.375 -27.929 1.00 90.56 148 GLU A C 1
ATOM 1196 O O . GLU A 1 148 ? 32.244 1.226 -27.669 1.00 90.56 148 GLU A O 1
ATOM 1201 N N . LYS A 1 149 ? 32.559 3.369 -27.032 1.00 87.12 149 LYS A N 1
ATOM 1202 C CA . LYS A 1 149 ? 32.154 3.212 -25.623 1.00 87.12 149 LYS A CA 1
ATOM 1203 C C . LYS A 1 149 ? 30.736 3.711 -25.332 1.00 87.12 149 LYS A C 1
ATOM 1205 O O . LYS A 1 149 ? 30.282 3.638 -24.190 1.00 87.12 149 LYS A O 1
ATOM 1210 N N . ALA A 1 150 ? 30.056 4.267 -26.330 1.00 93.75 150 ALA A N 1
ATOM 1211 C CA . ALA A 1 150 ? 28.741 4.855 -26.146 1.00 93.75 150 ALA A CA 1
ATOM 1212 C C . ALA A 1 150 ? 27.691 3.766 -25.932 1.00 93.75 150 ALA A C 1
ATOM 1214 O O . ALA A 1 150 ? 27.667 2.789 -26.666 1.00 93.75 150 ALA A O 1
ATOM 1215 N N . PHE A 1 151 ? 26.781 3.961 -24.980 1.00 95.00 151 PHE A N 1
ATOM 1216 C CA . PHE A 1 151 ? 25.566 3.152 -24.876 1.00 95.00 151 PHE A CA 1
ATOM 1217 C C . PHE A 1 151 ? 24.513 3.614 -25.892 1.00 95.00 151 PHE A C 1
ATOM 1219 O O . PHE A 1 151 ? 23.825 2.793 -26.503 1.00 95.00 151 PHE A O 1
ATOM 1226 N N . CYS A 1 152 ? 24.399 4.932 -26.076 1.00 95.75 152 CYS A N 1
ATOM 1227 C CA . CYS A 1 152 ? 23.496 5.557 -27.034 1.00 95.75 152 CYS A CA 1
ATOM 1228 C C . CYS A 1 152 ? 24.300 6.410 -28.018 1.00 95.75 152 CYS A C 1
ATOM 1230 O O . CYS A 1 152 ? 25.133 7.221 -27.610 1.00 95.75 152 CYS A O 1
ATOM 1232 N N . ILE A 1 153 ? 24.052 6.221 -29.308 1.00 95.50 153 ILE A N 1
ATOM 1233 C CA . ILE A 1 153 ? 24.605 7.049 -30.380 1.00 95.50 153 ILE A CA 1
ATOM 1234 C C . ILE A 1 153 ? 23.475 7.909 -30.930 1.00 95.50 153 ILE A C 1
ATOM 1236 O O . ILE A 1 153 ? 22.423 7.376 -31.265 1.00 95.50 153 ILE A O 1
ATOM 1240 N N . VAL A 1 154 ? 23.699 9.214 -31.059 1.00 94.25 154 VAL A N 1
ATOM 1241 C CA . VAL A 1 154 ? 22.781 10.130 -31.739 1.00 94.25 154 VAL A CA 1
ATOM 1242 C C . VAL A 1 154 ? 23.449 10.649 -33.006 1.00 94.25 154 VAL A C 1
ATOM 1244 O O . VAL A 1 154 ? 24.448 11.376 -32.952 1.00 94.25 154 VAL A O 1
ATOM 1247 N N . ASP A 1 155 ? 22.898 10.255 -34.150 1.00 93.00 155 ASP A N 1
ATOM 1248 C CA . ASP A 1 155 ? 23.369 10.673 -35.467 1.00 93.00 155 ASP A CA 1
ATOM 1249 C C . ASP A 1 155 ? 22.198 10.742 -36.451 1.00 93.00 155 ASP A C 1
ATOM 1251 O O . ASP A 1 155 ? 21.524 9.744 -36.703 1.00 93.00 155 ASP A O 1
ATOM 1255 N N . ASP A 1 156 ? 21.957 11.926 -37.013 1.00 90.00 156 ASP A N 1
ATOM 1256 C CA . ASP A 1 156 ? 20.921 12.126 -38.030 1.00 90.00 156 ASP A CA 1
ATOM 1257 C C . ASP A 1 156 ? 21.299 11.454 -39.365 1.00 90.00 156 ASP A C 1
ATOM 1259 O O . ASP A 1 156 ? 20.413 11.089 -40.136 1.00 90.00 156 ASP A O 1
ATOM 1263 N N . ASP A 1 157 ? 22.596 11.227 -39.612 1.00 86.88 157 ASP A N 1
ATOM 1264 C CA . ASP A 1 157 ? 23.118 10.566 -40.808 1.00 86.88 157 ASP A CA 1
ATOM 1265 C C . ASP A 1 157 ? 23.774 9.218 -40.469 1.00 86.88 157 ASP A C 1
ATOM 1267 O O . ASP A 1 157 ? 24.941 9.115 -40.085 1.00 86.88 157 ASP A O 1
ATOM 1271 N N . ILE A 1 158 ? 23.036 8.135 -40.704 1.00 86.94 158 ILE A N 1
ATOM 1272 C CA . ILE A 1 158 ? 23.501 6.765 -40.453 1.00 86.94 158 ILE A CA 1
ATOM 1273 C C . ILE A 1 158 ? 24.509 6.238 -41.492 1.00 86.94 158 ILE A C 1
ATOM 1275 O O . ILE A 1 158 ? 24.773 5.036 -41.529 1.00 86.94 158 ILE A O 1
ATOM 1279 N N . SER A 1 159 ? 25.137 7.091 -42.307 1.00 89.88 159 SER A N 1
ATOM 1280 C CA . SER A 1 159 ? 26.223 6.693 -43.222 1.00 89.88 159 SER A CA 1
ATOM 1281 C C . SER A 1 159 ? 27.384 5.975 -42.511 1.00 89.88 159 SER A C 1
ATOM 1283 O O . SER A 1 159 ? 28.068 5.142 -43.103 1.00 89.88 159 SER A O 1
ATOM 1285 N N . ALA A 1 160 ? 27.587 6.238 -41.215 1.00 91.25 160 ALA A N 1
ATOM 1286 C CA . ALA A 1 160 ? 28.603 5.588 -40.383 1.00 91.25 160 ALA A CA 1
ATOM 1287 C C . ALA A 1 160 ? 28.134 4.284 -39.693 1.00 91.25 160 ALA A C 1
ATOM 1289 O O . ALA A 1 160 ? 28.843 3.753 -38.836 1.00 91.25 160 ALA A O 1
ATOM 1290 N N . LEU A 1 161 ? 26.980 3.717 -40.070 1.00 91.12 161 LEU A N 1
ATOM 1291 C CA . LEU A 1 161 ? 26.385 2.547 -39.407 1.00 91.12 161 LEU A CA 1
ATOM 1292 C C . LEU A 1 161 ? 27.327 1.334 -39.307 1.00 91.12 161 LEU A C 1
ATOM 1294 O O . LEU A 1 161 ? 27.327 0.626 -38.301 1.00 91.12 161 LEU A O 1
ATOM 1298 N N . ALA A 1 162 ? 28.165 1.099 -40.321 1.00 90.19 162 ALA A N 1
ATOM 1299 C CA . ALA A 1 162 ? 29.145 0.010 -40.301 1.00 90.19 162 ALA A CA 1
ATOM 1300 C C . ALA A 1 162 ? 30.196 0.166 -39.183 1.00 90.19 162 ALA A C 1
ATOM 1302 O O . ALA A 1 162 ? 30.675 -0.834 -38.646 1.00 90.19 162 ALA A O 1
ATOM 1303 N N . ALA A 1 163 ? 30.543 1.405 -38.818 1.00 90.38 163 ALA A N 1
ATOM 1304 C CA . ALA A 1 163 ? 31.406 1.693 -37.676 1.00 90.38 163 ALA A CA 1
ATOM 1305 C C . ALA A 1 163 ? 30.638 1.539 -36.355 1.00 90.38 163 ALA A C 1
ATOM 1307 O O . ALA A 1 163 ? 31.148 0.917 -35.427 1.00 90.38 163 ALA A O 1
ATOM 1308 N N . TYR A 1 164 ? 29.388 2.013 -36.290 1.00 94.19 164 TYR A N 1
ATOM 1309 C CA . TYR A 1 164 ? 28.544 1.908 -35.091 1.00 94.19 164 TYR A CA 1
ATOM 1310 C C . TYR A 1 164 ? 28.224 0.462 -34.696 1.00 94.19 164 TYR A C 1
ATOM 1312 O O . TYR A 1 164 ? 28.113 0.159 -33.514 1.00 94.19 164 TYR A O 1
ATOM 1320 N N . ARG A 1 165 ? 28.196 -0.473 -35.652 1.00 92.19 165 ARG A N 1
ATOM 1321 C CA . ARG A 1 165 ? 28.090 -1.918 -35.370 1.00 92.19 165 ARG A CA 1
ATOM 1322 C C . ARG A 1 165 ? 29.226 -2.480 -34.510 1.00 92.19 165 ARG A C 1
ATOM 1324 O O . ARG A 1 165 ? 29.073 -3.541 -33.916 1.00 92.19 165 ARG A O 1
ATOM 1331 N N . LYS A 1 166 ? 30.370 -1.792 -34.457 1.00 89.88 166 LYS A N 1
ATOM 1332 C CA . LYS A 1 166 ? 31.545 -2.195 -33.671 1.00 89.88 166 LYS A CA 1
ATOM 1333 C C . LYS A 1 166 ? 31.588 -1.558 -32.280 1.00 89.88 166 LYS A C 1
ATOM 1335 O O . LYS A 1 166 ? 32.532 -1.828 -31.545 1.00 89.88 166 LYS A O 1
ATOM 1340 N N . SER A 1 167 ? 30.629 -0.701 -31.926 1.00 94.56 167 SER A N 1
ATOM 1341 C CA . SER A 1 167 ? 30.572 -0.097 -30.594 1.00 94.56 167 SER A CA 1
ATOM 1342 C C . SER A 1 167 ? 29.851 -0.978 -29.576 1.00 94.56 167 SER A C 1
ATOM 1344 O O . SER A 1 167 ? 29.259 -2.003 -29.919 1.00 94.56 167 SER A O 1
ATOM 1346 N N . THR A 1 168 ? 29.865 -0.548 -28.313 1.00 94.94 168 THR A N 1
ATOM 1347 C CA . THR A 1 168 ? 29.014 -1.083 -27.241 1.00 94.94 168 THR A CA 1
ATOM 1348 C C . THR A 1 168 ? 27.590 -0.514 -27.266 1.00 94.94 168 THR A C 1
ATOM 1350 O O . THR A 1 168 ? 26.762 -0.870 -26.422 1.00 94.94 168 THR A O 1
ATOM 1353 N N . ALA A 1 169 ? 27.255 0.333 -28.248 1.00 96.50 169 ALA A N 1
ATOM 1354 C CA . ALA A 1 169 ? 25.960 0.996 -28.289 1.00 96.50 169 ALA A CA 1
ATOM 1355 C C . ALA A 1 169 ? 24.836 -0.019 -28.420 1.00 96.50 169 ALA A C 1
ATOM 1357 O O . ALA A 1 169 ? 24.923 -0.988 -29.175 1.00 96.50 169 ALA A O 1
ATOM 1358 N N . ARG A 1 170 ? 23.769 0.223 -27.672 1.00 97.19 170 ARG A N 1
ATOM 1359 C CA . ARG A 1 170 ? 22.543 -0.569 -27.700 1.00 97.19 170 ARG A CA 1
ATOM 1360 C C . ARG A 1 170 ? 21.478 0.103 -28.551 1.00 97.19 170 ARG A C 1
ATOM 1362 O O . ARG A 1 170 ? 20.692 -0.596 -29.184 1.00 97.19 170 ARG A O 1
ATOM 1369 N N . ILE A 1 171 ? 21.506 1.435 -28.609 1.00 97.88 171 ILE A N 1
ATOM 1370 C CA . ILE A 1 171 ? 20.578 2.256 -29.384 1.00 97.88 171 ILE A CA 1
ATOM 1371 C C . ILE A 1 171 ? 21.371 3.251 -30.234 1.00 97.88 171 ILE A C 1
ATOM 1373 O O . ILE A 1 171 ? 22.235 3.969 -29.731 1.00 97.88 171 ILE A O 1
ATOM 1377 N N . ILE A 1 172 ? 21.055 3.292 -31.523 1.00 97.06 172 ILE A N 1
ATOM 1378 C CA . ILE A 1 172 ? 21.503 4.302 -32.479 1.00 97.06 172 ILE A CA 1
ATOM 1379 C C . ILE A 1 172 ? 20.260 5.097 -32.874 1.00 97.06 172 ILE A C 1
ATOM 1381 O O . ILE A 1 172 ? 19.421 4.602 -33.623 1.00 97.06 172 ILE A O 1
ATOM 1385 N N . LEU A 1 173 ? 20.118 6.299 -32.331 1.00 96.12 173 LEU A N 1
ATOM 1386 C CA . LEU A 1 173 ? 18.998 7.194 -32.582 1.00 96.12 173 LEU A CA 1
ATOM 1387 C C . LEU A 1 173 ? 19.292 8.062 -33.809 1.00 96.12 173 LEU A C 1
ATOM 1389 O O . LEU A 1 173 ? 20.275 8.806 -33.822 1.00 96.12 173 LEU A O 1
ATOM 1393 N N . SER A 1 174 ? 18.418 7.992 -34.811 1.00 94.25 174 SER A N 1
ATOM 1394 C CA . SER A 1 174 ? 18.496 8.809 -36.023 1.00 94.25 174 SER A CA 1
ATOM 1395 C C . SER A 1 174 ? 17.142 9.414 -36.375 1.00 94.25 174 SER A C 1
ATOM 1397 O O . SER A 1 174 ? 16.095 8.972 -35.896 1.00 94.25 174 SER A O 1
ATOM 1399 N N . THR A 1 175 ? 17.133 10.417 -37.248 1.00 92.38 175 THR A N 1
ATOM 1400 C CA . THR A 1 175 ? 15.888 11.056 -37.687 1.00 92.38 175 THR A CA 1
ATOM 1401 C C . THR A 1 175 ? 15.310 10.412 -38.945 1.00 92.38 175 THR A C 1
ATOM 1403 O O . THR A 1 175 ? 16.031 9.948 -39.825 1.00 92.38 175 THR A O 1
ATOM 1406 N N . SER A 1 176 ? 13.981 10.325 -39.011 1.00 91.31 176 SER A N 1
ATOM 1407 C CA . SER A 1 176 ? 13.212 9.927 -40.197 1.00 91.31 176 SER A CA 1
ATOM 1408 C C . SER A 1 176 ? 11.774 10.450 -40.109 1.00 91.31 176 SER A C 1
ATOM 1410 O O . SER A 1 176 ? 11.432 11.124 -39.147 1.00 91.31 176 SER A O 1
ATOM 1412 N N . GLU A 1 177 ? 10.910 10.137 -41.074 1.00 89.50 177 GLU A N 1
ATOM 1413 C CA . GLU A 1 177 ? 9.492 10.537 -41.043 1.00 89.50 177 GLU A CA 1
ATOM 1414 C C . GLU A 1 177 ? 8.606 9.638 -40.160 1.00 89.50 177 GLU A C 1
ATOM 1416 O O . GLU A 1 177 ? 7.492 10.020 -39.812 1.00 89.50 177 GLU A O 1
ATOM 1421 N N . SER A 1 178 ? 9.084 8.453 -39.768 1.00 88.06 178 SER A N 1
ATOM 1422 C CA . SER A 1 178 ? 8.290 7.441 -39.050 1.00 88.06 178 SER A CA 1
ATOM 1423 C C . SER A 1 178 ? 9.007 6.916 -37.807 1.00 88.06 178 SER A C 1
ATOM 1425 O O . SER A 1 178 ? 10.234 6.920 -37.771 1.00 88.06 178 SER A O 1
ATOM 1427 N N . ASN A 1 179 ? 8.258 6.428 -36.812 1.00 93.81 179 ASN A N 1
ATOM 1428 C CA . ASN A 1 179 ? 8.811 5.714 -35.656 1.00 93.81 179 ASN A CA 1
ATOM 1429 C C . ASN A 1 179 ? 9.094 4.247 -36.032 1.00 93.81 179 ASN A C 1
ATOM 1431 O O . ASN A 1 179 ? 8.153 3.467 -36.193 1.00 93.81 179 ASN A O 1
ATOM 1435 N N . LYS A 1 180 ? 10.371 3.882 -36.206 1.00 94.88 180 LYS A N 1
ATOM 1436 C CA . LYS A 1 180 ? 10.811 2.522 -36.565 1.00 94.88 180 LYS A CA 1
ATOM 1437 C C . LYS A 1 180 ? 12.067 2.132 -35.798 1.00 94.88 180 LYS A C 1
ATOM 1439 O O . LYS A 1 180 ? 13.086 2.812 -35.910 1.00 94.88 180 LYS A O 1
ATOM 1444 N N . ALA A 1 181 ? 12.011 1.026 -35.070 1.00 96.25 181 ALA A N 1
ATOM 1445 C CA . ALA A 1 181 ? 13.141 0.454 -34.353 1.00 96.25 181 ALA A CA 1
ATOM 1446 C C . ALA A 1 181 ? 13.472 -0.915 -34.950 1.00 96.25 181 ALA A C 1
ATOM 1448 O O . ALA A 1 181 ? 12.640 -1.814 -34.959 1.00 96.25 181 ALA A O 1
ATOM 1449 N N . GLU A 1 182 ? 14.685 -1.068 -35.471 1.00 95.06 182 GLU A N 1
ATOM 1450 C CA . GLU A 1 182 ? 15.116 -2.280 -36.169 1.00 95.06 182 GLU A CA 1
ATOM 1451 C C . GLU A 1 182 ? 16.328 -2.887 -35.467 1.00 95.06 182 GLU A C 1
ATOM 1453 O O . GLU A 1 182 ? 17.320 -2.192 -35.216 1.00 95.06 182 GLU A O 1
ATOM 1458 N N . CYS A 1 183 ? 16.259 -4.185 -35.157 1.00 95.56 183 CYS A N 1
ATOM 1459 C CA . CYS A 1 183 ? 17.392 -4.930 -34.624 1.00 95.56 183 CYS A CA 1
ATOM 1460 C C . CYS A 1 183 ? 18.416 -5.159 -35.737 1.00 95.56 183 CYS A C 1
ATOM 1462 O O . CYS A 1 183 ? 18.141 -5.817 -36.737 1.00 95.56 183 CYS A O 1
ATOM 1464 N N . ILE A 1 184 ? 19.627 -4.643 -35.552 1.00 95.44 184 ILE A N 1
ATOM 1465 C CA . ILE A 1 184 ? 20.716 -4.768 -36.522 1.00 95.44 184 ILE A CA 1
ATOM 1466 C C . ILE A 1 184 ? 21.707 -5.883 -36.163 1.00 95.44 184 ILE A C 1
ATOM 1468 O O . ILE A 1 184 ? 22.759 -5.992 -36.789 1.00 95.44 184 ILE A O 1
ATOM 1472 N N . GLY A 1 185 ? 21.387 -6.736 -35.190 1.00 94.69 185 GLY A N 1
ATOM 1473 C CA . GLY A 1 185 ? 22.241 -7.832 -34.728 1.00 94.69 185 GLY A CA 1
ATOM 1474 C C . GLY A 1 185 ? 22.867 -7.547 -33.366 1.00 94.69 185 GLY A C 1
ATOM 1475 O O . GLY A 1 185 ? 22.293 -6.820 -32.562 1.00 94.69 185 GLY A O 1
ATOM 1476 N N . LYS A 1 186 ? 24.026 -8.149 -33.077 1.00 95.62 186 LYS A N 1
ATOM 1477 C CA . LYS A 1 186 ? 24.723 -7.996 -31.790 1.00 95.62 186 LYS A CA 1
ATOM 1478 C C . LYS A 1 186 ? 25.851 -6.965 -31.877 1.00 95.62 186 LYS A C 1
ATOM 1480 O O . LYS A 1 186 ? 26.571 -6.929 -32.872 1.00 95.62 186 LYS A O 1
ATOM 1485 N N . ASN A 1 187 ? 25.990 -6.158 -30.830 1.00 94.62 187 ASN A N 1
ATOM 1486 C CA . ASN A 1 187 ? 27.065 -5.190 -30.635 1.00 94.62 187 ASN A CA 1
ATOM 1487 C C . ASN A 1 187 ? 28.367 -5.875 -30.168 1.00 94.62 187 ASN A C 1
ATOM 1489 O O . ASN A 1 187 ? 28.425 -7.101 -30.033 1.00 94.62 187 ASN A O 1
ATOM 1493 N N . ALA A 1 188 ? 29.402 -5.079 -29.878 1.00 92.25 188 ALA A N 1
ATOM 1494 C CA . ALA A 1 188 ? 30.699 -5.580 -29.411 1.00 92.25 188 ALA A CA 1
ATOM 1495 C C . ALA A 1 188 ? 30.636 -6.387 -28.096 1.00 92.25 188 ALA A C 1
ATOM 1497 O O . ALA A 1 188 ? 31.454 -7.283 -27.898 1.00 92.25 188 ALA A O 1
ATOM 1498 N N . ASP A 1 189 ? 29.638 -6.132 -27.243 1.00 93.56 189 ASP A N 1
ATOM 1499 C CA . ASP A 1 189 ? 29.417 -6.843 -25.974 1.00 93.56 189 ASP A CA 1
ATOM 1500 C C . ASP A 1 189 ? 28.510 -8.082 -26.132 1.00 93.56 189 ASP A C 1
ATOM 1502 O O . ASP A 1 189 ? 28.107 -8.708 -25.151 1.00 93.56 189 ASP A O 1
ATOM 1506 N N . GLY A 1 190 ? 28.129 -8.439 -27.364 1.00 94.19 190 GLY A N 1
ATOM 1507 C CA . GLY A 1 190 ? 27.234 -9.564 -27.640 1.00 94.19 190 GLY A CA 1
ATOM 1508 C C . GLY A 1 190 ? 25.758 -9.308 -27.300 1.00 94.19 190 GLY A C 1
ATOM 1509 O O . GLY A 1 190 ? 24.952 -10.243 -27.343 1.00 94.19 190 GLY A O 1
ATOM 1510 N N . LYS A 1 191 ? 25.381 -8.063 -26.989 1.00 95.69 191 LYS A N 1
ATOM 1511 C CA . LYS A 1 191 ? 23.999 -7.623 -26.737 1.00 95.69 191 LYS A CA 1
ATOM 1512 C C . LYS A 1 191 ? 23.349 -7.125 -28.026 1.00 95.69 191 LYS A C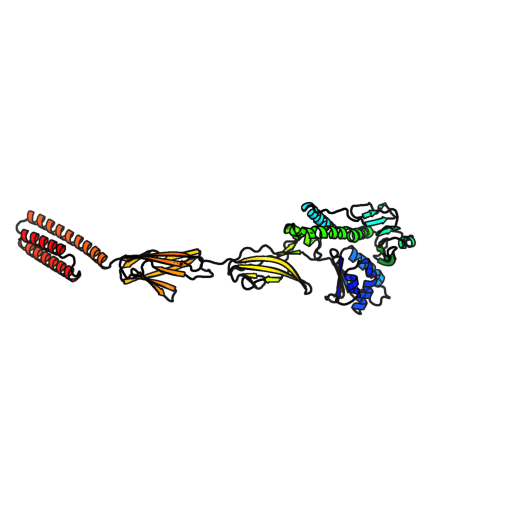 1
ATOM 1514 O O . LYS A 1 191 ? 24.050 -6.643 -28.908 1.00 95.69 191 LYS A O 1
ATOM 1519 N N . LYS A 1 192 ? 22.021 -7.231 -28.171 1.00 96.50 192 LYS A N 1
ATOM 1520 C CA . LYS A 1 192 ? 21.341 -6.759 -29.398 1.00 96.50 192 LYS A CA 1
ATOM 1521 C C . LYS A 1 192 ? 21.599 -5.258 -29.628 1.00 96.50 192 LYS A C 1
ATOM 1523 O O . LYS A 1 192 ? 21.818 -4.497 -28.690 1.00 96.50 192 LYS A O 1
ATOM 1528 N N . GLN A 1 193 ? 21.565 -4.787 -30.855 1.00 97.12 193 GLN A N 1
ATOM 1529 C CA . GLN A 1 193 ? 21.753 -3.377 -31.177 1.00 97.12 193 GLN A CA 1
ATOM 1530 C C . GLN A 1 193 ? 20.624 -2.934 -32.084 1.00 97.12 193 GLN A C 1
ATOM 1532 O O . GLN A 1 193 ? 20.229 -3.685 -32.974 1.00 97.12 193 GLN A O 1
ATOM 1537 N N . TYR A 1 194 ? 20.127 -1.722 -31.867 1.00 97.75 194 TYR A N 1
ATOM 1538 C CA . TYR A 1 194 ? 18.988 -1.201 -32.606 1.00 97.75 194 TYR A CA 1
ATOM 1539 C C . TYR A 1 194 ? 19.324 0.112 -33.288 1.00 97.75 194 TYR A C 1
ATOM 1541 O O . TYR A 1 194 ? 19.965 0.979 -32.692 1.00 97.75 194 TYR A O 1
ATOM 1549 N N . VAL A 1 195 ? 18.837 0.271 -34.516 1.00 97.00 195 VAL A N 1
ATOM 1550 C CA . VAL A 1 195 ? 18.685 1.590 -35.134 1.00 97.00 195 VAL A CA 1
ATOM 1551 C C . VAL A 1 195 ? 17.257 2.032 -34.891 1.00 97.00 195 VAL A C 1
ATOM 1553 O O . VAL A 1 195 ? 16.318 1.380 -35.345 1.00 97.00 195 VAL A O 1
ATOM 1556 N N . TRP A 1 196 ? 17.100 3.137 -34.173 1.00 97.62 196 TRP A N 1
ATOM 1557 C CA . TRP A 1 196 ? 15.810 3.731 -33.880 1.00 97.62 196 TRP A CA 1
ATOM 1558 C C . TRP A 1 196 ? 15.656 5.027 -34.667 1.00 97.62 196 TRP A C 1
ATOM 1560 O O . TRP A 1 196 ? 16.256 6.054 -34.352 1.00 97.62 196 TRP A O 1
ATOM 1570 N N . LYS A 1 197 ? 14.865 4.952 -35.733 1.00 95.94 197 LYS A N 1
ATOM 1571 C CA . LYS A 1 197 ? 14.536 6.072 -36.606 1.00 95.94 197 LYS A CA 1
ATOM 1572 C C . LYS A 1 197 ? 13.273 6.741 -36.086 1.00 95.94 197 LYS A C 1
ATOM 1574 O O . LYS A 1 197 ? 12.260 6.065 -35.914 1.00 95.94 197 LYS A O 1
ATOM 1579 N N . VAL A 1 198 ? 13.323 8.051 -35.850 1.00 95.88 198 VAL A N 1
ATOM 1580 C CA . VAL A 1 198 ? 12.212 8.793 -35.232 1.00 95.88 198 VAL A CA 1
ATOM 1581 C C . VAL A 1 198 ? 11.948 10.141 -35.909 1.00 95.88 198 VAL A C 1
ATOM 1583 O O . VAL A 1 198 ? 12.883 10.741 -36.440 1.00 95.88 198 VAL A O 1
ATOM 1586 N N . PRO A 1 199 ? 10.710 10.671 -35.866 1.00 95.19 199 PRO A N 1
ATOM 1587 C CA . PRO A 1 199 ? 10.408 12.033 -36.307 1.00 95.19 199 PRO A CA 1
ATOM 1588 C C . PRO A 1 199 ? 11.326 13.074 -35.668 1.00 95.19 199 PRO A C 1
ATOM 1590 O O . PRO A 1 199 ? 11.484 13.095 -34.448 1.00 95.19 199 PRO A O 1
ATOM 1593 N N . ALA A 1 200 ? 11.884 13.983 -36.475 1.00 91.25 200 ALA A N 1
ATOM 1594 C CA . ALA A 1 200 ? 12.804 15.021 -35.996 1.00 91.25 200 ALA A CA 1
ATOM 1595 C C . ALA A 1 200 ? 12.223 15.854 -34.841 1.00 91.25 200 ALA A C 1
ATOM 1597 O O . ALA A 1 200 ? 12.925 16.132 -33.871 1.00 91.25 200 ALA A O 1
ATOM 1598 N N . ILE A 1 201 ? 10.922 16.163 -34.896 1.00 91.06 201 ILE A N 1
ATOM 1599 C CA . ILE A 1 201 ? 10.202 16.901 -33.847 1.00 91.06 201 ILE A CA 1
ATOM 1600 C C . ILE A 1 201 ? 10.130 16.152 -32.504 1.00 91.06 201 ILE A C 1
ATOM 1602 O O . ILE A 1 201 ? 9.993 16.782 -31.463 1.00 91.06 201 ILE A O 1
ATOM 1606 N N . ARG A 1 202 ? 10.261 14.818 -32.514 1.00 92.31 202 ARG A N 1
ATOM 1607 C CA . ARG A 1 202 ? 10.202 13.953 -31.324 1.00 92.31 202 ARG A CA 1
ATOM 1608 C C . ARG A 1 202 ? 11.576 13.473 -30.855 1.00 92.31 202 ARG A C 1
ATOM 1610 O O . ARG A 1 202 ? 11.663 12.804 -29.830 1.00 92.31 202 ARG A O 1
ATOM 1617 N N . LYS A 1 203 ? 12.660 13.804 -31.571 1.00 90.75 203 LYS A N 1
ATOM 1618 C CA . LYS A 1 203 ? 14.015 13.306 -31.269 1.00 90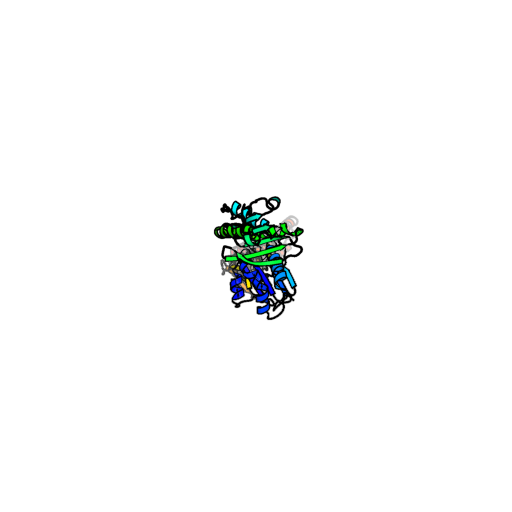.75 203 LYS A CA 1
ATOM 1619 C C . LYS A 1 203 ? 14.434 13.611 -29.827 1.00 90.75 203 LYS A C 1
ATOM 1621 O O . LYS A 1 203 ? 14.915 12.717 -29.142 1.00 90.75 203 LYS A O 1
ATOM 1626 N N . THR A 1 204 ? 14.234 14.846 -29.366 1.00 89.94 204 THR A N 1
ATOM 1627 C CA . THR A 1 204 ? 14.601 15.269 -28.002 1.00 89.94 204 THR A CA 1
ATOM 1628 C C . THR A 1 204 ? 13.796 14.533 -26.938 1.00 89.94 204 THR A C 1
ATOM 1630 O O . THR A 1 204 ? 14.361 14.044 -25.967 1.00 89.94 204 THR A O 1
ATOM 1633 N N . GLU A 1 205 ? 12.485 14.414 -27.137 1.00 92.62 205 GLU A N 1
ATOM 1634 C CA . GLU A 1 205 ? 11.582 13.705 -26.226 1.00 92.62 205 GLU A CA 1
ATOM 1635 C C . GLU A 1 205 ? 11.965 12.221 -26.100 1.00 92.62 205 GLU A C 1
ATOM 1637 O O . GLU A 1 205 ? 12.128 11.707 -24.995 1.00 92.62 205 GLU A O 1
ATOM 1642 N N . ILE A 1 206 ? 12.205 11.549 -27.231 1.00 95.00 206 ILE A N 1
ATOM 1643 C CA . ILE A 1 206 ? 12.612 10.140 -27.253 1.00 95.00 206 ILE A CA 1
ATOM 1644 C C . ILE A 1 206 ? 14.002 9.961 -26.642 1.00 95.00 206 ILE A C 1
ATOM 1646 O O . ILE A 1 206 ? 14.196 9.053 -25.835 1.00 95.00 206 ILE A O 1
ATOM 1650 N N . PHE A 1 207 ? 14.956 10.837 -26.961 1.00 93.75 207 PHE A N 1
ATOM 1651 C CA . PHE A 1 207 ? 16.278 10.809 -26.340 1.00 93.75 207 PHE A CA 1
ATOM 1652 C C . PHE A 1 207 ? 16.199 10.942 -24.814 1.00 93.75 207 PHE A C 1
ATOM 1654 O O . PHE A 1 207 ? 16.806 10.142 -24.103 1.00 93.75 207 PHE A O 1
ATOM 1661 N N . ASN A 1 208 ? 15.406 11.888 -24.304 1.00 91.88 208 ASN A N 1
ATOM 1662 C CA . ASN A 1 208 ? 15.200 12.049 -22.866 1.00 91.88 208 ASN A CA 1
ATOM 1663 C C . ASN A 1 208 ? 14.586 10.789 -22.248 1.00 91.88 208 ASN A C 1
ATOM 1665 O O . ASN A 1 208 ? 15.080 10.325 -21.228 1.00 91.88 208 ASN A O 1
ATOM 1669 N N . SER A 1 209 ? 13.620 10.152 -22.917 1.00 94.00 209 SER A N 1
ATOM 1670 C CA . SER A 1 209 ? 13.045 8.894 -22.424 1.00 94.00 209 SER A CA 1
ATOM 1671 C C . SER A 1 209 ? 14.062 7.746 -22.335 1.00 94.00 209 SER A C 1
ATOM 1673 O O . SER A 1 209 ? 13.999 6.939 -21.410 1.00 94.00 209 SER A O 1
ATOM 1675 N N . ILE A 1 210 ? 15.043 7.687 -23.250 1.00 94.94 210 ILE A N 1
ATOM 1676 C CA . ILE A 1 210 ? 16.156 6.724 -23.184 1.00 94.94 210 ILE A CA 1
ATOM 1677 C C . ILE A 1 210 ? 17.001 7.000 -21.934 1.00 94.94 210 ILE A C 1
ATOM 1679 O O . ILE A 1 210 ? 17.366 6.072 -21.210 1.00 94.94 210 ILE A O 1
ATOM 1683 N N . VAL A 1 211 ? 17.319 8.271 -21.675 1.00 92.56 211 VAL A N 1
ATOM 1684 C CA . VAL A 1 211 ? 18.078 8.683 -20.487 1.00 92.56 211 VAL A CA 1
ATOM 1685 C C . VAL A 1 211 ? 17.310 8.343 -19.209 1.00 92.56 211 VAL A C 1
ATOM 1687 O O . VAL A 1 211 ? 17.889 7.744 -18.301 1.00 92.56 211 VAL A O 1
ATOM 1690 N N . ASP A 1 212 ? 16.018 8.659 -19.152 1.00 92.00 212 ASP A N 1
ATOM 1691 C CA . ASP A 1 212 ? 15.165 8.365 -18.002 1.00 92.00 212 ASP A CA 1
ATOM 1692 C C . ASP A 1 212 ? 15.144 6.858 -17.714 1.00 92.00 212 ASP A C 1
ATOM 1694 O O . ASP A 1 212 ? 15.422 6.429 -16.593 1.00 92.00 212 ASP A O 1
ATOM 1698 N N . TYR A 1 213 ? 14.937 6.036 -18.744 1.00 92.88 213 TYR A N 1
ATOM 1699 C CA . TYR A 1 213 ? 14.819 4.590 -18.590 1.00 92.88 213 TYR A CA 1
ATOM 1700 C C . TYR A 1 213 ? 16.131 3.896 -18.192 1.00 92.88 213 TYR A C 1
ATOM 1702 O O . TYR A 1 213 ? 16.163 3.099 -17.254 1.00 92.88 213 TYR A O 1
ATOM 1710 N N . PHE A 1 214 ? 17.241 4.188 -18.878 1.00 92.06 214 PHE A N 1
ATOM 1711 C CA . PHE A 1 214 ? 18.506 3.470 -18.651 1.00 92.06 214 PHE A CA 1
ATOM 1712 C C . PHE A 1 214 ? 19.391 4.083 -17.568 1.00 92.06 214 PHE A C 1
ATOM 1714 O O . PHE A 1 214 ? 20.310 3.418 -17.080 1.00 92.06 214 PHE A O 1
ATOM 1721 N N . CYS A 1 215 ? 19.141 5.337 -17.192 1.00 91.69 215 CYS A N 1
ATOM 1722 C CA . CYS A 1 215 ? 19.886 6.010 -16.141 1.00 91.69 215 CYS A CA 1
ATOM 1723 C C . CYS A 1 215 ? 19.005 6.308 -14.933 1.00 91.69 215 CYS A C 1
ATOM 1725 O O . CYS A 1 215 ? 19.244 5.740 -13.870 1.00 91.69 215 CYS A O 1
ATOM 1727 N N . VAL A 1 216 ? 17.985 7.156 -15.075 1.00 91.94 216 VAL A N 1
ATOM 1728 C CA . VAL A 1 216 ? 17.238 7.698 -13.926 1.00 91.94 216 VAL A CA 1
ATOM 1729 C C . VAL A 1 216 ? 16.512 6.596 -13.150 1.00 91.94 216 VAL A C 1
ATOM 1731 O O . VAL A 1 216 ? 16.669 6.514 -11.933 1.00 91.94 216 VAL A O 1
ATOM 1734 N N . ILE A 1 217 ? 15.830 5.667 -13.825 1.00 92.25 217 ILE A N 1
ATOM 1735 C CA . ILE A 1 217 ? 15.187 4.508 -13.175 1.00 92.25 217 ILE A CA 1
ATOM 1736 C C . ILE A 1 217 ? 16.216 3.629 -12.452 1.00 92.25 217 ILE A C 1
ATOM 1738 O O . ILE A 1 217 ? 15.980 3.168 -11.335 1.00 92.25 217 ILE A O 1
ATOM 1742 N N . LYS A 1 218 ? 17.409 3.444 -13.027 1.00 90.75 218 LYS A N 1
ATOM 1743 C CA . LYS A 1 218 ? 18.496 2.718 -12.358 1.00 90.75 218 LYS A CA 1
ATOM 1744 C C . LYS A 1 218 ? 18.957 3.428 -11.081 1.00 90.75 218 LYS A C 1
ATOM 1746 O O . LYS A 1 218 ? 19.217 2.753 -10.082 1.00 90.75 218 LYS A O 1
ATOM 1751 N N . GLN A 1 219 ? 19.037 4.760 -11.093 1.00 91.44 219 GLN A N 1
ATOM 1752 C CA . GLN A 1 219 ? 19.334 5.551 -9.893 1.00 91.44 219 GLN A CA 1
ATOM 1753 C C . GLN A 1 219 ? 18.238 5.387 -8.841 1.00 91.44 219 GLN A C 1
ATOM 1755 O O . GLN A 1 219 ? 18.555 5.096 -7.692 1.00 91.44 219 GLN A O 1
ATOM 1760 N N . ILE A 1 220 ? 16.967 5.490 -9.248 1.00 94.00 220 ILE A N 1
ATOM 1761 C CA . ILE A 1 220 ? 15.798 5.283 -8.383 1.00 94.00 220 ILE A CA 1
ATOM 1762 C C . ILE A 1 220 ? 15.902 3.949 -7.653 1.00 94.00 220 ILE A C 1
ATOM 1764 O O . ILE A 1 220 ? 15.850 3.933 -6.428 1.00 94.00 220 ILE A O 1
ATOM 1768 N N . ARG A 1 221 ? 16.136 2.847 -8.375 1.00 93.25 221 ARG A N 1
ATOM 1769 C CA . ARG A 1 221 ? 16.290 1.512 -7.769 1.00 93.25 221 ARG A CA 1
ATOM 1770 C C . ARG A 1 221 ? 17.460 1.450 -6.794 1.00 93.25 221 ARG A C 1
ATOM 1772 O O . ARG A 1 221 ? 17.313 0.960 -5.686 1.00 93.25 221 ARG A O 1
ATOM 1779 N N . THR A 1 222 ? 18.598 2.034 -7.168 1.00 92.38 222 THR A N 1
ATOM 1780 C CA . THR A 1 222 ? 19.800 2.039 -6.321 1.00 92.38 222 THR A CA 1
ATOM 1781 C C . THR A 1 222 ? 19.571 2.796 -5.009 1.00 92.38 222 THR A C 1
ATOM 1783 O O . THR A 1 222 ? 20.004 2.349 -3.948 1.00 92.38 222 THR A O 1
ATOM 1786 N N . ILE A 1 223 ? 18.897 3.949 -5.059 1.00 94.31 223 ILE A N 1
ATOM 1787 C CA . ILE A 1 223 ? 18.507 4.694 -3.854 1.00 94.31 223 ILE A CA 1
ATOM 1788 C C . ILE A 1 223 ? 17.460 3.897 -3.073 1.00 94.31 223 ILE A C 1
ATOM 1790 O O . ILE A 1 223 ? 17.547 3.806 -1.850 1.00 94.31 223 ILE A O 1
ATOM 1794 N N . ALA A 1 224 ? 16.497 3.297 -3.770 1.00 95.31 224 ALA A N 1
ATOM 1795 C CA . ALA A 1 224 ? 15.425 2.543 -3.151 1.00 95.31 224 ALA A CA 1
ATOM 1796 C C . ALA A 1 224 ? 15.919 1.324 -2.371 1.00 95.31 224 ALA A C 1
ATOM 1798 O O . ALA A 1 224 ? 15.441 1.097 -1.264 1.00 95.31 224 ALA A O 1
ATOM 1799 N N . ASP A 1 225 ? 16.910 0.593 -2.877 1.00 94.31 225 ASP A N 1
ATOM 1800 C CA . ASP A 1 225 ? 17.529 -0.531 -2.166 1.00 94.31 225 ASP A CA 1
ATOM 1801 C C . ASP A 1 225 ? 18.176 -0.073 -0.847 1.00 94.31 225 ASP A C 1
ATOM 1803 O O . ASP A 1 225 ? 18.046 -0.713 0.205 1.00 94.31 225 ASP A O 1
ATOM 1807 N N . LYS A 1 226 ? 18.830 1.094 -0.873 1.00 94.38 226 LYS A N 1
ATOM 1808 C CA . LYS A 1 226 ? 19.439 1.696 0.319 1.00 94.38 226 LYS A CA 1
ATOM 1809 C C . LYS A 1 226 ? 18.386 2.171 1.321 1.00 94.38 226 LYS A C 1
ATOM 1811 O O . LYS A 1 226 ? 18.526 1.892 2.509 1.00 94.38 226 LYS A O 1
ATOM 1816 N N . ILE A 1 227 ? 17.322 2.838 0.863 1.00 96.19 227 ILE A N 1
ATOM 1817 C CA . ILE A 1 227 ? 16.210 3.262 1.732 1.00 96.19 227 ILE A CA 1
ATOM 1818 C C . ILE A 1 227 ? 15.466 2.050 2.299 1.00 96.19 227 ILE A C 1
ATOM 1820 O O . ILE A 1 227 ? 15.146 2.045 3.482 1.00 96.19 227 ILE A O 1
ATOM 1824 N N . SER A 1 228 ? 15.271 0.990 1.512 1.00 95.56 228 SER A N 1
ATOM 1825 C CA . SER A 1 228 ? 14.644 -0.260 1.966 1.00 95.56 228 SER A CA 1
ATOM 1826 C C . SER A 1 228 ? 15.391 -0.866 3.155 1.00 95.56 228 SER A C 1
ATOM 1828 O O . SER A 1 228 ? 14.770 -1.344 4.102 1.00 95.56 228 SER A O 1
ATOM 1830 N N . SER A 1 229 ? 16.725 -0.773 3.157 1.00 94.44 229 SER A N 1
ATOM 1831 C CA . SER A 1 229 ? 17.569 -1.227 4.273 1.00 94.44 229 SER A CA 1
ATOM 1832 C C . SER A 1 229 ? 17.364 -0.414 5.561 1.00 94.44 229 SER A C 1
ATOM 1834 O O . SER A 1 229 ? 17.668 -0.894 6.651 1.00 94.44 229 SER A O 1
ATOM 1836 N N . ALA A 1 230 ? 16.826 0.801 5.446 1.00 93.88 230 ALA A N 1
ATOM 1837 C CA . ALA A 1 230 ? 16.496 1.706 6.542 1.00 93.88 230 ALA A CA 1
ATOM 1838 C C . ALA A 1 230 ? 14.973 1.890 6.724 1.00 93.88 230 ALA A C 1
ATOM 1840 O O . ALA A 1 230 ? 14.542 2.765 7.466 1.00 93.88 230 ALA A O 1
ATOM 1841 N N . TYR A 1 231 ? 14.126 1.074 6.087 1.00 93.88 231 TYR A N 1
ATOM 1842 C CA . TYR A 1 231 ? 12.677 1.312 6.031 1.00 93.88 231 TYR A CA 1
ATOM 1843 C C . TYR A 1 231 ? 12.008 1.431 7.414 1.00 93.88 231 TYR A C 1
ATOM 1845 O O . TYR A 1 231 ? 11.073 2.208 7.604 1.00 93.88 231 TYR A O 1
ATOM 1853 N N . SER A 1 232 ? 12.511 0.698 8.411 1.00 93.69 232 SER A N 1
ATOM 1854 C CA . SER A 1 232 ? 11.969 0.689 9.776 1.00 93.69 232 SER A CA 1
ATOM 1855 C C . SER A 1 232 ? 12.161 1.997 10.548 1.00 93.69 232 SER A C 1
ATOM 1857 O O . SER A 1 232 ? 11.439 2.215 11.519 1.00 93.69 232 SER A O 1
ATOM 1859 N N . ILE A 1 233 ? 13.111 2.850 10.147 1.00 94.31 233 ILE A N 1
ATOM 1860 C CA . ILE A 1 233 ? 13.342 4.151 10.793 1.00 94.31 233 ILE A CA 1
ATOM 1861 C C . ILE A 1 233 ? 12.541 5.287 10.148 1.00 94.31 233 ILE A C 1
ATOM 1863 O O . ILE A 1 233 ? 12.474 6.369 10.730 1.00 94.31 233 ILE A O 1
ATOM 1867 N N . LEU A 1 234 ? 11.945 5.058 8.970 1.00 96.50 234 LEU A N 1
ATOM 1868 C CA . LEU A 1 234 ? 11.085 6.042 8.317 1.00 96.50 234 LEU A CA 1
ATOM 1869 C C . LEU A 1 234 ? 9.796 6.228 9.121 1.00 96.50 234 LEU A C 1
ATOM 1871 O O . LEU A 1 234 ? 9.190 5.259 9.586 1.00 96.50 234 LEU A O 1
ATOM 1875 N N . ASP A 1 235 ? 9.345 7.475 9.245 1.00 95.12 235 ASP A N 1
ATOM 1876 C CA . ASP A 1 235 ? 8.000 7.752 9.743 1.00 95.12 235 ASP A CA 1
ATOM 1877 C C . ASP A 1 235 ? 6.921 7.224 8.770 1.00 95.12 235 ASP A C 1
ATOM 1879 O O . ASP A 1 235 ? 7.188 6.936 7.601 1.00 95.12 235 ASP A O 1
ATOM 1883 N N . LYS A 1 236 ? 5.674 7.076 9.245 1.00 89.56 236 LYS A N 1
ATOM 1884 C CA . LYS A 1 236 ? 4.578 6.501 8.439 1.00 89.56 236 LYS A CA 1
ATOM 1885 C C . LYS A 1 236 ? 4.344 7.256 7.121 1.00 89.56 236 LYS A C 1
ATOM 1887 O O . LYS A 1 236 ? 3.977 6.632 6.131 1.00 89.56 236 LYS A O 1
ATOM 1892 N N . GLN A 1 237 ? 4.499 8.583 7.098 1.00 91.12 237 GLN A N 1
ATOM 1893 C CA . GLN A 1 237 ? 4.249 9.368 5.883 1.00 91.12 237 GLN A CA 1
ATOM 1894 C C . GLN A 1 237 ? 5.359 9.154 4.857 1.00 91.12 237 GLN A C 1
ATOM 1896 O O . GLN A 1 237 ? 5.078 8.990 3.672 1.00 91.12 237 GLN A O 1
ATOM 1901 N N . ASP A 1 238 ? 6.602 9.083 5.319 1.00 95.56 238 ASP A N 1
ATOM 1902 C CA . ASP A 1 238 ? 7.750 8.802 4.469 1.00 95.56 238 ASP A CA 1
ATOM 1903 C C . ASP A 1 238 ? 7.759 7.366 3.951 1.00 95.56 238 ASP A C 1
ATOM 1905 O O . ASP A 1 238 ? 8.160 7.138 2.813 1.00 95.56 238 ASP A O 1
ATOM 1909 N N . GLN A 1 239 ? 7.279 6.400 4.739 1.00 94.31 239 GLN A N 1
ATOM 1910 C CA . GLN A 1 239 ? 7.060 5.027 4.275 1.00 94.31 239 GLN A CA 1
ATOM 1911 C C . GLN A 1 239 ? 6.055 4.977 3.115 1.00 94.31 239 GLN A C 1
ATOM 1913 O O . GLN A 1 239 ? 6.288 4.276 2.127 1.00 94.31 239 GLN A O 1
ATOM 1918 N N . LEU A 1 240 ? 4.967 5.753 3.197 1.00 92.44 240 LEU A N 1
ATOM 1919 C CA . LEU A 1 240 ? 3.984 5.870 2.114 1.00 92.44 240 LEU A CA 1
ATOM 1920 C C . LEU A 1 240 ? 4.575 6.557 0.879 1.00 92.44 240 LEU A C 1
ATOM 1922 O O . LEU A 1 240 ? 4.409 6.046 -0.229 1.00 92.44 240 LEU A O 1
ATOM 1926 N N . LEU A 1 241 ? 5.306 7.663 1.067 1.00 94.38 241 LEU A N 1
ATOM 1927 C CA . LEU A 1 241 ? 6.009 8.350 -0.018 1.00 94.38 241 LEU A CA 1
ATOM 1928 C C . LEU A 1 241 ? 6.986 7.407 -0.719 1.00 94.38 241 LEU A C 1
ATOM 1930 O O . LEU A 1 241 ? 6.919 7.245 -1.934 1.00 94.38 241 LEU A O 1
ATOM 1934 N N . PHE A 1 242 ? 7.847 6.747 0.055 1.00 95.75 242 PHE A N 1
ATOM 1935 C CA . PHE A 1 242 ? 8.819 5.782 -0.438 1.00 95.75 242 PHE A CA 1
ATOM 1936 C C . PHE A 1 242 ? 8.147 4.685 -1.264 1.00 95.75 242 PHE A C 1
ATOM 1938 O O . PHE A 1 242 ? 8.506 4.486 -2.423 1.00 95.75 242 PHE A O 1
ATOM 1945 N N . THR A 1 243 ? 7.140 4.021 -0.687 1.00 93.06 243 THR A N 1
ATOM 1946 C CA . THR A 1 243 ? 6.408 2.927 -1.340 1.00 93.06 243 THR A CA 1
ATOM 1947 C C . THR A 1 243 ? 5.756 3.403 -2.636 1.00 93.06 243 THR A C 1
ATOM 1949 O O . THR A 1 243 ? 5.806 2.701 -3.645 1.00 93.06 243 THR A O 1
ATOM 1952 N N . SER A 1 244 ? 5.201 4.618 -2.650 1.00 92.31 244 SER A N 1
ATOM 1953 C CA . SER A 1 244 ? 4.595 5.188 -3.853 1.00 92.31 244 SER A CA 1
ATOM 1954 C C . SER A 1 244 ? 5.640 5.477 -4.931 1.00 92.31 244 SER A C 1
ATOM 1956 O O . SER A 1 244 ? 5.436 5.120 -6.092 1.00 92.31 244 SER A O 1
ATOM 1958 N N . CYS A 1 245 ? 6.813 6.002 -4.559 1.00 93.69 245 CYS A N 1
ATOM 1959 C CA . CYS A 1 245 ? 7.919 6.262 -5.484 1.00 93.69 245 CYS A CA 1
ATOM 1960 C C . CYS A 1 245 ? 8.489 5.006 -6.162 1.00 93.69 245 CYS A C 1
ATOM 1962 O O . CYS A 1 245 ? 9.083 5.142 -7.231 1.00 93.69 245 CYS A O 1
ATOM 1964 N N . ILE A 1 246 ? 8.277 3.809 -5.612 1.00 93.38 246 ILE A N 1
ATOM 1965 C CA . ILE A 1 246 ? 8.770 2.539 -6.179 1.00 93.38 246 ILE A CA 1
ATOM 1966 C C . ILE A 1 246 ? 7.652 1.587 -6.625 1.00 93.38 246 ILE A C 1
ATOM 1968 O O . ILE A 1 246 ? 7.901 0.409 -6.877 1.00 93.38 246 ILE A O 1
ATOM 1972 N N . SER A 1 247 ? 6.415 2.081 -6.712 1.00 90.88 247 SER A N 1
ATOM 1973 C CA . SER A 1 247 ? 5.252 1.303 -7.137 1.00 90.88 247 SER A CA 1
ATOM 1974 C C . SER A 1 247 ? 4.636 1.859 -8.417 1.00 90.88 247 SER A C 1
ATOM 1976 O O . SER A 1 247 ? 4.463 3.073 -8.572 1.00 90.88 247 SER A O 1
ATOM 1978 N N . VAL A 1 248 ? 4.253 0.944 -9.307 1.00 88.50 248 VAL A N 1
ATOM 1979 C CA . VAL A 1 248 ? 3.420 1.214 -10.489 1.00 88.50 248 VAL A CA 1
ATOM 1980 C C . VAL A 1 248 ? 1.921 1.183 -10.178 1.00 88.50 248 VAL A C 1
ATOM 1982 O O . VAL A 1 248 ? 1.120 1.735 -10.928 1.00 88.50 248 VAL A O 1
ATOM 1985 N N . GLU A 1 249 ? 1.539 0.577 -9.054 1.00 85.00 249 GLU A N 1
ATOM 1986 C CA . GLU A 1 249 ? 0.169 0.586 -8.545 1.00 85.00 249 GLU A CA 1
ATOM 1987 C C . GLU A 1 249 ? 0.004 1.658 -7.457 1.00 85.00 249 GLU A C 1
ATOM 1989 O O . GLU A 1 249 ? 0.983 1.992 -6.774 1.00 85.00 249 GLU A O 1
ATOM 1994 N N . PRO A 1 250 ? -1.207 2.208 -7.269 1.00 83.19 250 PRO A N 1
ATOM 1995 C CA . PRO A 1 250 ? -1.469 3.182 -6.223 1.00 83.19 250 PRO A CA 1
ATOM 1996 C C . PRO A 1 250 ? -1.218 2.570 -4.843 1.00 83.19 250 PRO A C 1
ATOM 1998 O O . PRO A 1 250 ? -1.479 1.388 -4.612 1.00 83.19 250 PRO A O 1
ATOM 2001 N N . VAL A 1 251 ? -0.725 3.382 -3.910 1.00 87.94 251 VAL A N 1
ATOM 2002 C CA . VAL A 1 251 ? -0.484 2.932 -2.535 1.00 87.94 251 VAL A CA 1
ATOM 2003 C C . VAL A 1 251 ? -1.711 3.221 -1.691 1.00 87.94 251 VAL A C 1
ATOM 2005 O O . VAL A 1 251 ? -2.122 4.372 -1.553 1.00 87.94 251 VAL A O 1
ATOM 2008 N N . TYR A 1 252 ? -2.273 2.163 -1.121 1.00 88.19 252 TYR A N 1
ATOM 2009 C CA . TYR A 1 252 ? -3.414 2.224 -0.219 1.00 88.19 252 TYR A CA 1
ATOM 2010 C C . TYR A 1 252 ? -2.945 2.299 1.229 1.00 88.19 252 TYR A C 1
ATOM 2012 O O . TYR A 1 252 ? -1.972 1.646 1.602 1.00 88.19 252 TYR A O 1
ATOM 2020 N N . TYR A 1 253 ? -3.664 3.046 2.060 1.00 90.06 253 TYR A N 1
ATOM 2021 C CA . TYR A 1 253 ? -3.464 3.022 3.506 1.00 90.06 253 TYR A CA 1
ATOM 2022 C C . TYR A 1 253 ? -4.778 3.249 4.243 1.00 90.06 253 TYR A C 1
ATOM 2024 O O . TYR A 1 253 ? -5.668 3.949 3.756 1.00 90.06 253 TYR A O 1
ATOM 2032 N N . ALA A 1 254 ? -4.910 2.655 5.425 1.00 91.62 254 ALA A N 1
ATOM 2033 C CA . ALA A 1 254 ? -6.075 2.853 6.273 1.00 91.62 254 ALA A CA 1
ATOM 2034 C C . ALA A 1 254 ? -5.822 3.980 7.283 1.00 91.62 254 ALA A C 1
ATOM 2036 O O . ALA A 1 254 ? -4.709 4.151 7.802 1.00 91.62 254 ALA A O 1
ATOM 2037 N N . ALA A 1 255 ? -6.872 4.738 7.597 1.00 91.06 255 ALA A N 1
ATOM 2038 C CA . ALA A 1 255 ? -6.869 5.635 8.744 1.00 91.06 255 ALA A CA 1
ATOM 2039 C C . ALA A 1 255 ? -6.615 4.850 10.040 1.00 91.06 255 ALA A C 1
ATOM 2041 O O . ALA A 1 255 ? -6.928 3.660 10.142 1.00 91.06 255 ALA A O 1
ATOM 2042 N N . ASP A 1 256 ? -6.051 5.513 11.048 1.00 92.81 256 ASP A N 1
ATOM 2043 C CA . ASP A 1 256 ? -5.949 4.903 12.370 1.00 92.81 256 ASP A CA 1
ATOM 2044 C C . ASP A 1 256 ? -7.361 4.742 12.966 1.00 92.81 256 ASP A C 1
ATOM 2046 O O . ASP A 1 256 ? -8.204 5.637 12.875 1.00 92.81 256 ASP A O 1
ATOM 2050 N N . ILE A 1 257 ? -7.623 3.572 13.548 1.00 96.00 257 ILE A N 1
ATOM 2051 C CA . ILE A 1 257 ? -8.934 3.214 14.093 1.00 96.00 257 ILE A CA 1
ATOM 2052 C C . ILE A 1 257 ? -8.975 3.662 15.561 1.00 96.00 257 ILE A C 1
ATOM 2054 O O . ILE A 1 257 ? -8.062 3.315 16.316 1.00 96.00 257 ILE A O 1
ATOM 2058 N N . PRO A 1 258 ? -9.992 4.430 15.995 1.00 96.62 258 PRO A N 1
ATOM 2059 C CA . PRO A 1 258 ? -10.126 4.812 17.395 1.00 96.62 258 PRO A CA 1
ATOM 2060 C C . PRO A 1 258 ? -10.438 3.594 18.275 1.00 96.62 258 PRO A C 1
ATOM 2062 O O . PRO A 1 258 ? -10.874 2.548 17.795 1.00 96.62 258 PRO A O 1
ATOM 2065 N N . GLU A 1 259 ? -10.259 3.739 19.587 1.00 96.00 259 GLU A N 1
ATOM 2066 C CA . GLU A 1 259 ? -10.760 2.746 20.538 1.00 96.00 259 GLU A CA 1
ATOM 2067 C C . GLU A 1 259 ? -12.285 2.616 20.409 1.00 96.00 259 GLU A C 1
ATOM 2069 O O . GLU A 1 259 ? -13.001 3.620 20.366 1.00 96.00 259 GLU A O 1
ATOM 2074 N N . LEU A 1 260 ? -12.774 1.378 20.350 1.00 96.31 260 LEU A N 1
ATOM 2075 C CA . LEU A 1 260 ? -14.192 1.063 20.201 1.00 96.31 260 LEU A CA 1
ATOM 2076 C C . LEU A 1 260 ? -14.730 0.430 21.481 1.00 96.31 260 LEU A C 1
ATOM 2078 O O . LEU A 1 260 ? -14.016 -0.283 22.179 1.00 96.31 260 LEU A O 1
ATOM 2082 N N . LYS A 1 261 ? -16.014 0.618 21.772 1.00 93.62 261 LYS A N 1
ATOM 2083 C CA . LYS A 1 261 ? -16.711 -0.115 22.831 1.00 93.62 261 LYS A CA 1
ATOM 2084 C C . LYS A 1 261 ? -17.487 -1.289 22.247 1.00 93.62 261 LYS A C 1
ATOM 2086 O O . LYS A 1 261 ? -17.893 -1.288 21.084 1.00 93.62 261 LYS A O 1
ATOM 2091 N N . ILE A 1 262 ? -17.739 -2.310 23.064 1.00 92.88 262 ILE A N 1
ATOM 2092 C CA . ILE A 1 262 ? -18.657 -3.395 22.682 1.00 92.88 262 ILE A CA 1
ATOM 2093 C C . ILE A 1 262 ? -20.006 -2.793 22.240 1.00 92.88 262 ILE A C 1
ATOM 2095 O O . ILE A 1 262 ? -20.553 -1.955 22.951 1.00 92.88 262 ILE A O 1
ATOM 2099 N N . ARG A 1 263 ? -20.569 -3.276 21.118 1.00 87.69 263 ARG A N 1
ATOM 2100 C CA . ARG A 1 263 ? -21.785 -2.764 20.430 1.00 87.69 263 ARG A CA 1
ATOM 2101 C C . ARG A 1 263 ? -21.612 -1.495 19.590 1.00 87.69 263 ARG A C 1
ATOM 2103 O O . ARG A 1 263 ? -22.587 -1.111 18.944 1.00 87.69 263 ARG A O 1
ATOM 2110 N N . ASP A 1 264 ? -20.436 -0.876 19.553 1.00 93.44 264 ASP A N 1
ATOM 2111 C CA . ASP A 1 264 ? -20.185 0.178 18.569 1.00 93.44 264 ASP A CA 1
ATOM 2112 C C . ASP A 1 264 ? -20.220 -0.393 17.143 1.00 93.44 264 ASP A C 1
ATOM 2114 O O . ASP A 1 264 ? -20.124 -1.599 16.912 1.00 93.44 264 ASP A O 1
ATOM 2118 N N . THR A 1 265 ? -20.351 0.493 16.165 1.00 95.44 265 THR A N 1
ATOM 2119 C CA . THR A 1 265 ? -20.144 0.167 14.753 1.00 95.44 265 THR A CA 1
ATOM 2120 C C . THR A 1 265 ? -19.224 1.212 14.162 1.00 95.44 265 THR A C 1
ATOM 2122 O O . THR A 1 265 ? -19.485 2.406 14.320 1.00 95.44 265 THR A O 1
ATOM 2125 N N . TYR A 1 266 ? -18.175 0.783 13.470 1.00 96.69 266 TYR A N 1
ATOM 2126 C CA . TYR A 1 266 ? -17.200 1.700 12.890 1.00 96.69 266 TYR A CA 1
ATOM 2127 C C . TYR A 1 266 ? -16.898 1.320 11.445 1.00 96.69 266 TYR A C 1
ATOM 2129 O O . TYR A 1 266 ? -16.587 0.165 11.164 1.00 96.69 266 TYR A O 1
ATOM 2137 N N . LYS A 1 267 ? -16.990 2.283 10.525 1.00 94.31 267 LYS A N 1
ATOM 2138 C CA . LYS A 1 267 ? -16.603 2.104 9.122 1.00 94.31 267 LYS A CA 1
ATOM 2139 C C . LYS A 1 267 ? -15.218 2.729 8.922 1.00 94.31 267 LYS A C 1
ATOM 2141 O O . LYS A 1 267 ? -15.123 3.952 9.010 1.00 94.31 267 LYS A O 1
ATOM 2146 N N . PRO A 1 268 ? -14.164 1.932 8.679 1.00 93.31 268 PRO A N 1
ATOM 2147 C CA . PRO A 1 268 ? -12.833 2.464 8.426 1.00 93.31 268 PRO A CA 1
ATOM 2148 C C . PRO A 1 268 ? -12.773 3.278 7.136 1.00 93.31 268 PRO A C 1
ATOM 2150 O O . PRO A 1 268 ? -13.457 2.972 6.157 1.00 93.31 268 PRO A O 1
ATOM 2153 N N . GLU A 1 269 ? -11.911 4.288 7.140 1.00 89.81 269 GLU A N 1
ATOM 2154 C CA . GLU A 1 269 ? -11.575 5.076 5.959 1.00 89.81 269 GLU A CA 1
ATOM 2155 C C . GLU A 1 269 ? -10.268 4.557 5.356 1.00 89.81 269 GLU A C 1
ATOM 2157 O O . GLU A 1 269 ? -9.280 4.347 6.066 1.00 89.81 269 GLU A O 1
ATOM 2162 N N . VAL A 1 270 ? -10.271 4.350 4.040 1.00 89.69 270 VAL A N 1
ATOM 2163 C CA . VAL A 1 270 ? -9.105 3.930 3.259 1.00 89.69 270 VAL A CA 1
ATOM 2164 C C . VAL A 1 270 ? -8.807 5.014 2.238 1.00 89.69 270 VAL A C 1
ATOM 2166 O O . VAL A 1 270 ? -9.712 5.564 1.613 1.00 89.69 270 VAL A O 1
ATOM 2169 N N . TYR A 1 271 ? -7.527 5.316 2.085 1.00 87.19 271 TYR A N 1
ATOM 2170 C CA . TYR A 1 271 ? -7.020 6.414 1.284 1.00 87.19 271 TYR A CA 1
ATOM 2171 C C . TYR A 1 271 ? -6.016 5.917 0.249 1.00 87.19 271 TYR A C 1
ATOM 2173 O O . TYR A 1 271 ? -5.384 4.872 0.428 1.00 87.19 271 TYR A O 1
ATOM 2181 N N . LEU A 1 272 ? -5.856 6.699 -0.816 1.00 86.50 272 LEU A N 1
ATOM 2182 C CA . LEU A 1 272 ? -4.750 6.575 -1.752 1.00 86.50 272 LEU A CA 1
ATOM 2183 C C . LEU A 1 272 ? -3.648 7.563 -1.367 1.00 86.50 272 LEU A C 1
ATOM 2185 O O . LEU A 1 272 ? -3.901 8.634 -0.819 1.00 86.50 272 LEU A O 1
ATOM 2189 N N . TYR A 1 273 ? -2.402 7.205 -1.638 1.00 84.00 273 TYR A N 1
ATOM 2190 C CA . TYR A 1 273 ? -1.286 8.133 -1.540 1.00 84.00 273 TYR A CA 1
ATOM 2191 C C . TYR A 1 273 ? -0.796 8.506 -2.948 1.00 84.00 273 TYR A C 1
ATOM 2193 O O . TYR A 1 273 ? -0.492 7.595 -3.725 1.00 84.00 273 TYR A O 1
ATOM 2201 N N . PRO A 1 274 ? -0.655 9.807 -3.279 1.00 73.00 274 PRO A N 1
ATOM 2202 C CA . PRO A 1 274 ? -0.827 10.980 -2.404 1.00 73.00 274 PRO A CA 1
ATOM 2203 C C . PRO A 1 274 ? -2.281 11.487 -2.266 1.00 73.00 274 PRO A C 1
ATOM 2205 O O . PRO A 1 274 ? -2.550 12.344 -1.420 1.00 73.00 274 PRO A O 1
ATOM 2208 N N . ASP A 1 275 ? -3.214 10.978 -3.075 1.00 74.44 275 ASP A N 1
ATOM 2209 C CA . ASP A 1 275 ? -4.582 11.500 -3.172 1.00 74.44 275 ASP A CA 1
ATOM 2210 C C . ASP A 1 275 ? -5.534 10.966 -2.089 1.00 74.44 275 ASP A C 1
ATOM 2212 O O . ASP A 1 275 ? -5.976 9.821 -2.106 1.00 74.44 275 ASP A O 1
ATOM 2216 N N . LYS A 1 276 ? -5.982 11.838 -1.183 1.00 65.06 276 LYS A N 1
ATOM 2217 C CA . LYS A 1 276 ? -6.855 11.465 -0.051 1.00 65.06 276 LYS A CA 1
ATOM 2218 C C . LYS A 1 276 ? -8.312 11.135 -0.409 1.00 65.06 276 LYS A C 1
ATOM 2220 O O . LYS A 1 276 ? -9.133 11.013 0.494 1.00 65.06 276 LYS A O 1
ATOM 2225 N N . THR A 1 277 ? -8.693 11.037 -1.679 1.00 56.53 277 THR A N 1
ATOM 2226 C CA . THR A 1 277 ? -10.102 10.829 -2.048 1.00 56.53 277 THR A CA 1
ATOM 2227 C C . THR A 1 277 ? -10.239 9.854 -3.202 1.00 56.53 277 THR A C 1
ATOM 2229 O O . THR A 1 277 ? -10.221 10.248 -4.365 1.00 56.53 277 THR A O 1
ATOM 2232 N N . ALA A 1 278 ? -10.447 8.585 -2.875 1.00 59.56 278 ALA A N 1
ATOM 2233 C CA . ALA A 1 278 ? -11.022 7.633 -3.808 1.00 59.56 278 ALA A CA 1
ATOM 2234 C C . ALA A 1 278 ? -11.960 6.691 -3.053 1.00 59.56 278 ALA A C 1
ATOM 2236 O O . ALA A 1 278 ? -11.645 6.240 -1.953 1.00 59.56 278 ALA A O 1
ATOM 2237 N N . ASP A 1 279 ? -13.109 6.394 -3.656 1.00 65.38 279 ASP A N 1
ATOM 2238 C CA . ASP A 1 279 ? -13.913 5.235 -3.278 1.00 65.38 279 ASP A CA 1
ATOM 2239 C C . ASP A 1 279 ? -13.179 4.000 -3.808 1.00 65.38 279 ASP A C 1
ATOM 2241 O O . ASP A 1 279 ? -13.325 3.593 -4.962 1.00 65.38 279 ASP A O 1
ATOM 2245 N N . VAL A 1 280 ? -12.238 3.512 -3.006 1.00 71.38 280 VAL A N 1
ATOM 2246 C CA . VAL A 1 280 ? -11.374 2.398 -3.379 1.00 71.38 280 VAL A CA 1
ATOM 2247 C C . VAL A 1 280 ? -12.085 1.083 -3.069 1.00 71.38 280 VAL A C 1
ATOM 2249 O O . VAL A 1 280 ? -12.528 0.893 -1.936 1.00 71.38 280 VAL A O 1
ATOM 2252 N N . PRO A 1 281 ? -12.107 0.106 -3.994 1.00 79.62 281 PRO A N 1
ATOM 2253 C CA . PRO A 1 281 ? -12.497 -1.249 -3.641 1.00 79.62 281 PRO A CA 1
ATOM 2254 C C . PRO A 1 281 ? -11.430 -1.882 -2.736 1.00 79.62 281 PRO A C 1
ATOM 2256 O O . PRO A 1 281 ? -10.338 -2.229 -3.184 1.00 79.62 281 PRO A O 1
ATOM 2259 N N . PHE A 1 282 ? -11.756 -2.054 -1.458 1.00 88.88 282 PHE A N 1
ATOM 2260 C CA . PHE A 1 282 ? -10.933 -2.784 -0.497 1.00 88.88 282 PHE A CA 1
ATOM 2261 C C . PHE A 1 282 ? -11.761 -3.830 0.247 1.00 88.88 282 PHE A C 1
ATOM 2263 O O . PHE A 1 282 ? -12.993 -3.761 0.327 1.00 88.88 282 PHE A O 1
ATOM 2270 N N . GLN A 1 283 ? -11.055 -4.805 0.802 1.00 92.44 283 GLN A N 1
ATOM 2271 C CA . GLN A 1 283 ? -11.597 -5.824 1.685 1.00 92.44 283 GLN A CA 1
ATOM 2272 C C . GLN A 1 283 ? -10.812 -5.828 2.995 1.00 92.44 283 GLN A C 1
ATOM 2274 O O . GLN A 1 283 ? -9.687 -5.322 3.077 1.00 92.44 283 GLN A O 1
ATOM 2279 N N . MET A 1 284 ? -11.434 -6.373 4.036 1.00 95.19 284 MET A N 1
ATOM 2280 C CA . MET A 1 284 ? -10.842 -6.458 5.362 1.00 95.19 284 MET A CA 1
ATOM 2281 C C . MET A 1 284 ? -11.153 -7.793 6.012 1.00 95.19 284 MET A C 1
ATOM 2283 O O . MET A 1 284 ? -12.296 -8.245 5.973 1.00 95.19 284 MET A O 1
ATOM 2287 N N . ASP A 1 285 ? -10.160 -8.347 6.697 1.00 95.94 285 ASP A N 1
ATOM 2288 C CA . ASP A 1 285 ? -10.336 -9.491 7.585 1.00 95.94 285 ASP A CA 1
ATOM 2289 C C . ASP A 1 285 ? -9.960 -9.088 9.014 1.00 95.94 285 ASP A C 1
ATOM 2291 O O . ASP A 1 285 ? -9.088 -8.243 9.219 1.00 95.94 285 ASP A O 1
ATOM 2295 N N . SER A 1 286 ? -10.590 -9.706 10.013 1.00 97.31 286 SER A N 1
ATOM 2296 C CA . SER A 1 286 ? -10.097 -9.640 11.390 1.00 97.31 286 SER A CA 1
ATOM 2297 C C . SER A 1 286 ? -9.267 -10.879 11.693 1.00 97.31 286 SER A C 1
ATOM 2299 O O . SER A 1 286 ? -9.696 -11.998 11.407 1.00 97.31 286 SER A O 1
ATOM 2301 N N . ASP A 1 287 ? -8.110 -10.686 12.321 1.00 97.69 287 ASP A N 1
ATOM 2302 C CA . ASP A 1 287 ? -7.293 -11.793 12.823 1.00 97.69 287 ASP A CA 1
ATOM 2303 C C . ASP A 1 287 ? -7.943 -12.535 14.011 1.00 97.69 287 ASP A C 1
ATOM 2305 O O . ASP A 1 287 ? -7.564 -13.667 14.313 1.00 97.69 287 ASP A O 1
ATOM 2309 N N . ASN A 1 288 ? -8.946 -11.932 14.666 1.00 97.50 288 ASN A N 1
ATOM 2310 C CA . ASN A 1 288 ? -9.646 -12.501 15.811 1.00 97.50 288 ASN A CA 1
ATOM 2311 C C . ASN A 1 288 ? -11.143 -12.145 15.823 1.00 97.50 288 ASN A C 1
ATOM 2313 O O . ASN A 1 288 ? -11.602 -11.200 16.474 1.00 97.50 288 ASN A O 1
ATOM 2317 N N . THR A 1 289 ? -11.933 -13.005 15.177 1.00 96.75 289 THR A N 1
ATOM 2318 C CA . THR A 1 289 ? -13.391 -12.855 15.031 1.00 96.75 289 THR A CA 1
ATOM 2319 C C . THR A 1 289 ? -14.197 -13.054 16.319 1.00 96.75 289 THR A C 1
ATOM 2321 O O . THR A 1 289 ? -15.399 -12.763 16.340 1.00 96.75 289 THR A O 1
ATOM 2324 N N . ALA A 1 290 ? -13.567 -13.523 17.405 1.00 96.06 290 ALA A N 1
ATOM 2325 C CA . ALA A 1 290 ? -14.185 -13.578 18.730 1.00 96.06 290 ALA A CA 1
ATOM 2326 C C . ALA A 1 290 ? -14.213 -12.197 19.414 1.00 96.06 290 ALA A C 1
ATOM 2328 O O . ALA A 1 290 ? -15.094 -11.928 20.236 1.00 96.06 290 ALA A O 1
ATOM 2329 N N . ILE A 1 291 ? -13.273 -11.316 19.057 1.00 96.38 291 ILE A N 1
ATOM 2330 C CA . ILE A 1 291 ? -13.175 -9.941 19.565 1.00 96.38 291 ILE A CA 1
ATOM 2331 C C . ILE A 1 291 ? -13.883 -8.977 18.620 1.00 96.38 291 ILE A C 1
ATOM 2333 O O . ILE A 1 291 ? -14.711 -8.183 19.067 1.00 96.38 291 ILE A O 1
ATOM 2337 N N . LEU A 1 292 ? -13.611 -9.078 17.319 1.00 97.44 292 LEU A N 1
ATOM 2338 C CA . LEU A 1 292 ? -14.088 -8.136 16.314 1.00 97.44 292 LEU A CA 1
ATOM 2339 C C . LEU A 1 292 ? -14.593 -8.877 15.079 1.00 97.44 292 LEU A C 1
ATOM 2341 O O . LEU A 1 292 ? -13.848 -9.580 14.409 1.00 97.44 292 LEU A O 1
ATOM 2345 N N . GLU A 1 293 ? -15.865 -8.705 14.749 1.00 97.00 293 GLU A N 1
ATOM 2346 C CA . GLU A 1 293 ? -16.414 -9.198 13.488 1.00 97.00 293 GLU A CA 1
ATOM 2347 C C . GLU A 1 293 ? -16.475 -8.069 12.464 1.00 97.00 293 GLU A C 1
ATOM 2349 O O . GLU A 1 293 ? -16.652 -6.908 12.824 1.00 97.00 293 GLU A O 1
ATOM 2354 N N . ILE A 1 294 ? -16.348 -8.409 11.184 1.00 96.88 294 ILE A N 1
ATOM 2355 C CA . ILE A 1 294 ? -16.480 -7.460 10.080 1.00 96.88 294 ILE A CA 1
ATOM 2356 C C . ILE A 1 294 ? -17.698 -7.873 9.256 1.00 96.88 294 ILE A C 1
ATOM 2358 O O . ILE A 1 294 ? -17.812 -9.031 8.858 1.00 96.88 294 ILE A O 1
ATOM 2362 N N . ARG A 1 295 ? -18.623 -6.937 9.027 1.00 93.06 295 ARG A N 1
ATOM 2363 C CA . ARG A 1 295 ? -19.820 -7.131 8.194 1.00 93.06 295 ARG A CA 1
ATOM 2364 C C . ARG A 1 295 ? -19.924 -5.971 7.217 1.00 93.06 295 ARG A C 1
ATOM 2366 O O . ARG A 1 295 ? -19.967 -4.830 7.657 1.00 93.06 295 ARG A O 1
ATOM 2373 N N . ASP A 1 296 ? -19.927 -6.254 5.917 1.00 88.75 296 ASP A N 1
ATOM 2374 C CA . ASP A 1 296 ? -20.064 -5.242 4.856 1.00 88.75 296 ASP A CA 1
ATOM 2375 C C . ASP A 1 296 ? -19.094 -4.050 5.009 1.00 88.75 296 ASP A C 1
ATOM 2377 O O . ASP A 1 296 ? -19.484 -2.886 4.933 1.00 88.75 296 ASP A O 1
ATOM 2381 N N . ASN A 1 297 ? -17.813 -4.342 5.273 1.00 90.31 297 ASN A N 1
ATOM 2382 C CA . ASN A 1 297 ? -16.763 -3.353 5.561 1.00 90.31 297 ASN A CA 1
ATOM 2383 C C . ASN A 1 297 ? -17.028 -2.450 6.790 1.00 90.31 297 ASN A C 1
ATOM 2385 O O . ASN A 1 297 ? -16.436 -1.379 6.924 1.00 90.31 297 ASN A O 1
ATOM 2389 N N . VAL A 1 298 ? -17.880 -2.889 7.719 1.00 95.19 298 VAL A N 1
ATOM 2390 C CA . VAL A 1 298 ? -18.119 -2.251 9.021 1.00 95.19 298 VAL A CA 1
ATOM 2391 C C . VAL A 1 298 ? -17.618 -3.165 10.136 1.00 95.19 298 VAL A C 1
ATOM 2393 O O . VAL A 1 298 ? -17.937 -4.354 10.182 1.00 95.19 298 VAL A O 1
ATOM 2396 N N . LEU A 1 299 ? -16.833 -2.602 11.050 1.00 97.69 299 LEU A N 1
ATOM 2397 C CA . LEU A 1 299 ? -16.340 -3.276 12.244 1.00 97.69 299 LEU A CA 1
ATOM 2398 C C . LEU A 1 299 ? -17.448 -3.339 13.301 1.00 97.69 299 LEU A C 1
ATOM 2400 O O . LEU A 1 299 ? -18.047 -2.315 13.639 1.00 97.69 299 LEU A O 1
ATOM 2404 N N . ALA A 1 300 ? -17.686 -4.533 13.840 1.00 96.38 300 ALA A N 1
ATOM 2405 C CA . ALA A 1 300 ? -18.673 -4.838 14.869 1.00 96.38 300 ALA A CA 1
ATOM 2406 C C . ALA A 1 300 ? -17.991 -5.547 16.062 1.00 96.38 300 ALA A C 1
ATOM 2408 O O . ALA A 1 300 ? -17.788 -6.769 16.033 1.00 96.38 300 ALA A O 1
ATOM 2409 N N . PRO A 1 301 ? -17.607 -4.809 17.121 1.00 96.19 301 PRO A N 1
ATOM 2410 C CA . PRO A 1 301 ? -16.943 -5.370 18.292 1.00 96.19 301 PRO A CA 1
ATOM 2411 C C . PRO A 1 301 ? -17.867 -6.280 19.113 1.00 96.19 301 PRO A C 1
ATOM 2413 O O . PRO A 1 301 ? -18.976 -5.892 19.495 1.00 96.19 301 PRO A O 1
ATOM 2416 N N . LYS A 1 302 ? -17.388 -7.490 19.420 1.00 93.19 302 LYS A N 1
ATOM 2417 C CA . LYS A 1 302 ? -18.114 -8.541 20.154 1.00 93.19 302 LYS A CA 1
ATOM 2418 C C . LYS A 1 302 ? -17.691 -8.657 21.612 1.00 93.19 302 LYS A C 1
ATOM 2420 O O . LYS A 1 302 ? -18.541 -8.848 22.480 1.00 93.19 302 LYS A O 1
ATOM 2425 N N . SER A 1 303 ? -16.393 -8.577 21.886 1.00 92.75 303 SER A N 1
ATOM 2426 C CA . SER A 1 303 ? -15.844 -8.738 23.233 1.00 92.75 303 SER A CA 1
ATOM 2427 C C . SER A 1 303 ? -14.657 -7.810 23.464 1.00 92.75 303 SER A C 1
ATOM 2429 O O . SER A 1 303 ? -14.025 -7.355 22.515 1.00 92.75 303 SER A O 1
ATOM 2431 N N . ALA A 1 304 ? -14.386 -7.494 24.730 1.00 93.56 304 ALA A N 1
ATOM 2432 C CA . ALA A 1 304 ? -13.258 -6.646 25.092 1.00 93.56 304 ALA A CA 1
ATOM 2433 C C . ALA A 1 304 ? -11.928 -7.363 24.819 1.00 93.56 304 ALA A C 1
ATOM 2435 O O . ALA A 1 304 ? -11.784 -8.550 25.120 1.00 93.56 304 ALA A O 1
ATOM 2436 N N . GLY A 1 305 ? -10.954 -6.632 24.285 1.00 95.38 305 GLY A N 1
ATOM 2437 C CA . GLY A 1 305 ? -9.652 -7.162 23.893 1.00 95.38 305 GLY A CA 1
ATOM 2438 C C . GLY A 1 305 ? -9.046 -6.381 22.731 1.00 95.38 305 GLY A C 1
ATOM 2439 O O . GLY A 1 305 ? -9.465 -5.266 22.434 1.00 95.38 305 GLY A O 1
ATOM 2440 N N . THR A 1 306 ? -8.061 -6.979 22.069 1.00 97.44 306 THR A N 1
ATOM 2441 C CA . THR A 1 306 ? -7.409 -6.404 20.887 1.00 97.44 306 THR A CA 1
ATOM 2442 C C . THR A 1 306 ? -7.497 -7.393 19.735 1.00 97.44 306 THR A C 1
ATOM 2444 O O . THR A 1 306 ? -7.181 -8.569 19.915 1.00 97.44 306 THR A O 1
ATOM 2447 N N . ALA A 1 307 ? -7.895 -6.911 18.563 1.00 97.88 307 ALA A N 1
ATOM 2448 C CA . ALA A 1 307 ? -7.819 -7.637 17.298 1.00 97.88 307 ALA A CA 1
ATOM 2449 C C . ALA A 1 307 ? -7.147 -6.741 16.257 1.00 97.88 307 ALA A C 1
ATOM 2451 O O . ALA A 1 307 ? -7.289 -5.522 16.324 1.00 97.88 307 ALA A O 1
ATOM 2452 N N . ASN A 1 308 ? -6.444 -7.314 15.290 1.00 97.62 308 ASN A N 1
ATOM 2453 C CA . ASN A 1 308 ? -5.984 -6.579 14.122 1.00 97.62 308 ASN A CA 1
ATOM 2454 C C . ASN A 1 308 ? -6.996 -6.707 12.985 1.00 97.62 308 ASN A C 1
ATOM 2456 O O . ASN A 1 308 ? -7.546 -7.780 12.720 1.00 97.62 308 ASN A O 1
ATOM 2460 N N . VAL A 1 309 ? -7.218 -5.593 12.297 1.00 97.94 309 VAL A N 1
ATOM 2461 C CA . VAL A 1 309 ? -7.924 -5.547 11.019 1.00 97.94 309 VAL A CA 1
ATOM 2462 C C . VAL A 1 309 ? -6.880 -5.495 9.916 1.00 97.94 309 VAL A C 1
ATOM 2464 O O . VAL A 1 309 ? -6.075 -4.566 9.866 1.00 97.94 309 VAL A O 1
ATOM 2467 N N . ILE A 1 310 ? -6.898 -6.501 9.051 1.00 96.94 310 ILE A N 1
ATOM 2468 C CA . ILE A 1 310 ? -5.997 -6.663 7.914 1.00 96.94 310 ILE A CA 1
ATOM 2469 C C . ILE A 1 310 ? -6.706 -6.116 6.682 1.00 96.94 310 ILE A C 1
ATOM 2471 O O . ILE A 1 310 ? -7.736 -6.653 6.280 1.00 96.94 310 ILE A O 1
ATOM 2475 N N . PHE A 1 311 ? -6.144 -5.079 6.072 1.00 95.06 311 PHE A N 1
ATOM 2476 C CA . PHE A 1 311 ? -6.681 -4.431 4.882 1.00 95.06 311 PHE A CA 1
ATOM 2477 C C . PHE A 1 311 ? -5.979 -4.944 3.626 1.00 95.06 311 PHE A C 1
ATOM 2479 O O . PHE A 1 311 ? -4.748 -5.019 3.574 1.00 95.06 311 PHE A O 1
ATOM 2486 N N . TYR A 1 312 ? -6.756 -5.293 2.602 1.00 92.88 312 TYR A N 1
ATOM 2487 C CA . TYR A 1 312 ? -6.216 -5.828 1.357 1.00 92.88 312 TYR A CA 1
ATOM 2488 C C . TYR A 1 312 ? -7.058 -5.472 0.134 1.00 92.88 312 TYR A C 1
ATOM 2490 O O . TYR A 1 312 ? -8.250 -5.171 0.223 1.00 92.88 312 TYR A O 1
ATOM 2498 N N . THR A 1 313 ? -6.423 -5.541 -1.030 1.00 87.94 313 THR A N 1
ATOM 2499 C CA . THR A 1 313 ? -7.085 -5.519 -2.336 1.00 87.94 313 THR A CA 1
ATOM 2500 C C . THR A 1 313 ? -6.958 -6.887 -2.999 1.00 87.94 313 THR A C 1
ATOM 2502 O O . THR A 1 313 ? -6.088 -7.690 -2.649 1.00 87.94 313 THR A O 1
ATOM 2505 N N . VAL A 1 314 ? -7.853 -7.170 -3.946 1.00 84.06 314 VAL A N 1
ATOM 2506 C CA . VAL A 1 314 ? -7.760 -8.347 -4.814 1.00 84.06 314 VAL A CA 1
ATOM 2507 C C . VAL A 1 314 ? -7.729 -7.857 -6.253 1.00 84.06 314 VAL A C 1
ATOM 2509 O O . VAL A 1 314 ? -8.747 -7.407 -6.777 1.00 84.06 314 VAL A O 1
ATOM 2512 N N . ILE A 1 315 ? -6.559 -7.922 -6.882 1.00 73.31 315 ILE A N 1
ATOM 2513 C CA . ILE A 1 315 ? -6.350 -7.489 -8.268 1.00 73.31 315 ILE A CA 1
ATOM 2514 C C . ILE A 1 315 ? -5.939 -8.721 -9.069 1.00 73.31 315 ILE A C 1
ATOM 2516 O O . ILE A 1 315 ? -5.025 -9.439 -8.679 1.00 73.31 315 ILE A O 1
ATOM 2520 N N . ASN A 1 316 ? -6.650 -9.006 -10.165 1.00 69.19 316 ASN A N 1
ATOM 2521 C CA . ASN A 1 316 ? -6.419 -10.190 -11.006 1.00 69.19 316 ASN A CA 1
ATOM 2522 C C . ASN A 1 316 ? -6.409 -11.527 -10.229 1.00 69.19 316 ASN A C 1
ATOM 2524 O O . ASN A 1 316 ? -5.725 -12.471 -10.611 1.00 69.19 316 ASN A O 1
ATOM 2528 N N . GLY A 1 317 ? -7.174 -11.609 -9.135 1.00 73.38 317 GLY A N 1
ATOM 2529 C CA . GLY A 1 317 ? -7.256 -12.795 -8.276 1.00 73.38 317 GLY A CA 1
ATOM 2530 C C . GLY A 1 317 ? -6.142 -12.920 -7.230 1.00 73.38 317 GLY A C 1
ATOM 2531 O O . GLY A 1 317 ? -6.190 -13.844 -6.422 1.00 73.38 317 GLY A O 1
ATOM 2532 N N . GLU A 1 318 ? -5.179 -11.996 -7.191 1.00 77.38 318 GLU A N 1
ATOM 2533 C CA . GLU A 1 318 ? -4.117 -11.978 -6.182 1.00 77.38 318 GLU A CA 1
ATOM 2534 C C . GLU A 1 318 ? -4.479 -11.048 -5.019 1.00 77.38 318 GLU A C 1
ATOM 2536 O O . GLU A 1 318 ? -4.851 -9.890 -5.219 1.00 77.38 318 GLU A O 1
ATOM 2541 N N . LYS A 1 319 ? -4.375 -11.573 -3.790 1.00 88.12 319 LYS A N 1
ATOM 2542 C CA . LYS A 1 319 ? -4.594 -10.823 -2.547 1.00 88.12 319 LYS A CA 1
ATOM 2543 C C . LYS A 1 319 ? -3.326 -10.057 -2.173 1.00 88.12 319 LYS A C 1
ATOM 2545 O O . LYS A 1 319 ? -2.317 -10.677 -1.840 1.00 88.12 319 LYS A O 1
ATOM 2550 N N . THR A 1 320 ? -3.421 -8.733 -2.120 1.00 87.25 320 THR A N 1
ATOM 2551 C CA . THR A 1 320 ? -2.331 -7.846 -1.694 1.00 87.25 320 THR A CA 1
ATOM 2552 C C . THR A 1 320 ? -2.728 -7.131 -0.413 1.00 87.25 320 THR A C 1
ATOM 2554 O O . THR A 1 320 ? -3.634 -6.299 -0.413 1.00 87.25 320 THR A O 1
ATOM 2557 N N . ILE A 1 321 ? -2.059 -7.464 0.691 1.00 91.75 321 ILE A N 1
ATOM 2558 C CA . ILE A 1 321 ? -2.230 -6.772 1.975 1.00 91.75 321 ILE A CA 1
ATOM 2559 C C . ILE A 1 321 ? -1.487 -5.439 1.900 1.00 91.75 321 ILE A C 1
ATOM 2561 O O . ILE A 1 321 ? -0.310 -5.422 1.545 1.00 91.75 321 ILE A O 1
ATOM 2565 N N . PHE A 1 322 ? -2.164 -4.345 2.245 1.00 90.25 322 PHE A N 1
ATOM 2566 C CA . PHE A 1 322 ? -1.574 -3.004 2.213 1.00 90.25 322 PHE A CA 1
ATOM 2567 C C . PHE A 1 322 ? -1.487 -2.338 3.589 1.00 90.25 322 PHE A C 1
ATOM 2569 O O . PHE A 1 322 ? -0.649 -1.463 3.778 1.00 90.25 322 PHE A O 1
ATOM 2576 N N . ASP A 1 323 ? -2.308 -2.745 4.563 1.00 92.75 323 ASP A N 1
ATOM 2577 C CA . ASP A 1 323 ? -2.244 -2.198 5.923 1.00 92.75 323 ASP A CA 1
ATOM 2578 C C . ASP A 1 323 ? -2.773 -3.204 6.957 1.00 92.75 323 ASP A C 1
ATOM 2580 O O . ASP A 1 323 ? -3.524 -4.130 6.637 1.00 92.75 323 ASP A O 1
ATOM 2584 N N . SER A 1 324 ? -2.390 -3.015 8.216 1.00 95.62 324 SER A N 1
ATOM 2585 C CA . SER A 1 324 ? -2.904 -3.762 9.362 1.00 95.62 324 SER A CA 1
ATOM 2586 C C . SER A 1 324 ? -3.030 -2.826 10.557 1.00 95.62 324 SER A C 1
ATOM 2588 O O . SER A 1 324 ? -2.035 -2.271 11.027 1.00 95.62 324 SER A O 1
ATOM 2590 N N . LYS A 1 325 ? -4.248 -2.667 11.081 1.00 96.44 325 LYS A N 1
ATOM 2591 C CA . LYS A 1 325 ? -4.531 -1.754 12.196 1.00 96.44 325 LYS A CA 1
ATOM 2592 C C . LYS A 1 325 ? -4.959 -2.512 13.446 1.00 96.44 325 LYS A C 1
ATOM 2594 O O . LYS A 1 325 ? -5.901 -3.303 13.360 1.00 96.44 325 LYS A O 1
ATOM 2599 N N . PRO A 1 326 ? -4.344 -2.248 14.611 1.00 97.12 326 PRO A N 1
ATOM 2600 C CA . PRO A 1 326 ? -4.867 -2.750 15.868 1.00 97.12 326 PRO A CA 1
ATOM 2601 C C . PRO A 1 326 ? -6.173 -2.026 16.202 1.00 97.12 326 PRO A C 1
ATOM 2603 O O . PRO A 1 326 ? -6.280 -0.807 16.079 1.00 97.12 326 PRO A O 1
ATOM 2606 N N . VAL A 1 327 ? -7.157 -2.788 16.657 1.00 98.06 327 VAL A N 1
ATOM 2607 C CA . VAL A 1 327 ? -8.433 -2.295 17.165 1.00 98.06 327 VAL A CA 1
ATOM 2608 C C . VAL A 1 327 ? -8.537 -2.707 18.618 1.00 98.06 327 VAL A C 1
ATOM 2610 O O . VAL A 1 327 ? -8.615 -3.894 18.945 1.00 98.06 327 VAL A O 1
ATOM 2613 N N . HIS A 1 328 ? -8.528 -1.707 19.490 1.00 97.69 328 HIS A N 1
ATOM 2614 C CA . HIS A 1 328 ? -8.734 -1.894 20.915 1.00 97.69 328 HIS A CA 1
ATOM 2615 C C . HIS A 1 328 ? -10.220 -1.778 21.218 1.00 97.69 328 HIS A C 1
ATOM 2617 O O . HIS A 1 328 ? -10.848 -0.762 20.918 1.00 97.69 328 HIS A O 1
ATOM 2623 N N . VAL A 1 329 ? -10.772 -2.843 21.793 1.00 97.44 329 VAL A N 1
ATOM 2624 C CA . VAL A 1 329 ? -12.173 -2.922 22.184 1.00 97.44 329 VAL A CA 1
ATOM 2625 C C . VAL A 1 329 ? -12.262 -2.882 23.700 1.00 97.44 329 VAL A C 1
ATOM 2627 O O . VAL A 1 329 ? -11.812 -3.811 24.379 1.00 97.44 329 VAL A O 1
ATOM 2630 N N . SER A 1 330 ? -12.877 -1.834 24.238 1.00 94.38 330 SER A N 1
ATOM 2631 C CA . SER A 1 330 ? -13.196 -1.734 25.656 1.00 94.38 330 SER A CA 1
ATOM 2632 C C . SER A 1 330 ? -14.622 -2.156 25.964 1.00 94.38 330 SER A C 1
ATOM 2634 O O . SER A 1 330 ? -15.518 -2.239 25.120 1.00 94.38 330 SER A O 1
ATOM 2636 N N . ASP A 1 331 ? -14.815 -2.490 27.229 1.00 91.69 331 ASP A N 1
ATOM 2637 C CA . ASP A 1 331 ? -16.097 -2.930 27.731 1.00 91.69 331 ASP A CA 1
ATOM 2638 C C . ASP A 1 331 ? -16.999 -1.754 28.135 1.00 91.69 331 ASP A C 1
ATOM 2640 O O . ASP A 1 331 ? -16.518 -0.689 28.523 1.00 91.69 331 ASP A O 1
ATOM 2644 N N . ILE A 1 332 ? -18.317 -1.964 28.114 1.00 90.31 332 ILE A N 1
ATOM 2645 C CA . ILE A 1 332 ? -19.286 -1.027 28.691 1.00 90.31 332 ILE A CA 1
ATOM 2646 C C . ILE A 1 332 ? -19.649 -1.517 30.092 1.00 90.31 332 ILE A C 1
ATOM 2648 O O . ILE A 1 332 ? -20.402 -2.476 30.269 1.00 90.31 332 ILE A O 1
ATOM 2652 N N . CYS A 1 333 ? -19.104 -0.837 31.091 1.00 90.25 333 CYS A N 1
ATOM 2653 C CA . CYS A 1 333 ? -19.141 -1.222 32.496 1.00 90.25 333 CYS A CA 1
ATOM 2654 C C . CYS A 1 333 ? -20.098 -0.334 33.309 1.00 90.25 333 CYS A C 1
ATOM 2656 O O . CYS A 1 333 ? -20.332 0.814 32.946 1.00 90.25 333 CYS A O 1
ATOM 2658 N N . ILE A 1 334 ? -20.654 -0.849 34.416 1.00 92.19 334 ILE A N 1
ATOM 2659 C CA . ILE A 1 334 ? -21.487 -0.045 35.331 1.00 92.19 334 ILE A CA 1
ATOM 2660 C C . ILE A 1 334 ? -20.604 1.005 36.0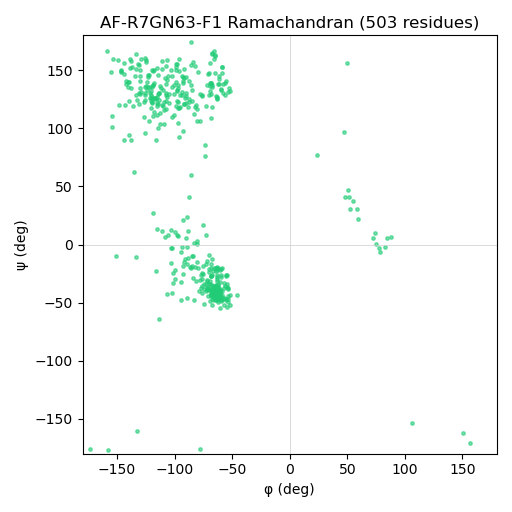11 1.00 92.19 334 ILE A C 1
ATOM 2662 O O . ILE A 1 334 ? -19.712 0.645 36.781 1.00 92.19 334 ILE A O 1
ATOM 2666 N N . GLU A 1 335 ? -20.902 2.281 35.781 1.00 93.56 335 GLU A N 1
ATOM 2667 C CA . GLU A 1 335 ? -20.192 3.420 36.375 1.00 93.56 335 GLU A CA 1
ATOM 2668 C C . GLU A 1 335 ? -20.887 3.925 37.646 1.00 93.56 335 GLU A C 1
ATOM 2670 O O . GLU A 1 335 ? -20.230 4.380 38.579 1.00 93.56 335 GLU A O 1
ATOM 2675 N N . SER A 1 336 ? -22.219 3.820 37.720 1.00 93.62 336 SER A N 1
ATOM 2676 C CA . SER A 1 336 ? -22.982 4.206 38.913 1.00 93.62 336 SER A CA 1
ATOM 2677 C C . SER A 1 336 ? -24.212 3.331 39.147 1.00 93.62 336 SER A C 1
ATOM 2679 O O . SER A 1 336 ? -24.848 2.838 38.211 1.00 93.62 336 SER A O 1
ATOM 2681 N N . ILE A 1 337 ? -24.557 3.169 40.427 1.00 95.50 337 ILE A N 1
ATOM 2682 C CA . ILE A 1 337 ? -25.778 2.510 40.899 1.00 95.50 337 ILE A CA 1
ATOM 2683 C C . ILE A 1 337 ? -26.567 3.532 41.718 1.00 95.50 337 ILE A C 1
ATOM 2685 O O . ILE A 1 337 ? -26.107 4.001 42.756 1.00 95.50 337 ILE A O 1
ATOM 2689 N N . THR A 1 338 ? -27.771 3.869 41.264 1.00 93.75 338 THR A N 1
ATOM 2690 C CA . THR A 1 338 ? -28.692 4.768 41.967 1.00 93.75 338 THR A CA 1
ATOM 2691 C C . THR A 1 338 ? -29.835 3.966 42.568 1.00 93.75 338 THR A C 1
ATOM 2693 O O . THR A 1 338 ? -30.525 3.243 41.852 1.00 93.75 338 THR A O 1
ATOM 2696 N N . ILE A 1 339 ? -30.074 4.130 43.871 1.00 94.12 339 ILE A N 1
ATOM 2697 C CA . ILE A 1 339 ? -31.161 3.459 44.592 1.00 94.12 339 ILE A CA 1
ATOM 2698 C C . ILE A 1 339 ? -32.179 4.501 45.043 1.00 94.12 339 ILE A C 1
ATOM 2700 O O . ILE A 1 339 ? -31.811 5.517 45.637 1.00 94.12 339 ILE A O 1
ATOM 2704 N N . LYS A 1 340 ? -33.464 4.263 44.766 1.00 93.12 340 LYS A N 1
ATOM 2705 C CA . LYS A 1 340 ? -34.553 5.155 45.178 1.00 93.12 340 LYS A CA 1
ATOM 2706 C C . LYS A 1 340 ? -35.710 4.381 45.821 1.00 93.12 340 LYS A C 1
ATOM 2708 O O . LYS A 1 340 ? -36.277 3.516 45.150 1.00 93.12 340 LYS A O 1
ATOM 2713 N N . PRO A 1 341 ? -36.114 4.741 47.055 1.00 93.19 341 PRO A N 1
ATOM 2714 C CA . PRO A 1 341 ? -35.448 5.694 47.960 1.00 93.19 341 PRO A CA 1
ATOM 2715 C C . PRO A 1 341 ? -34.111 5.153 48.521 1.00 93.19 341 PRO A C 1
ATOM 2717 O O . PRO A 1 341 ? -33.967 3.955 48.742 1.00 93.19 341 PRO A O 1
ATOM 2720 N N . HIS A 1 342 ? -33.133 6.037 48.766 1.00 92.38 342 HIS A N 1
ATOM 2721 C CA . HIS A 1 342 ? -31.822 5.671 49.345 1.00 92.38 342 HIS A CA 1
ATOM 2722 C C . HIS A 1 342 ? -31.838 5.595 50.886 1.00 92.38 342 HIS A C 1
ATOM 2724 O O . HIS A 1 342 ? -30.858 5.189 51.511 1.00 92.38 342 HIS A O 1
ATOM 2730 N N . ARG A 1 343 ? -32.930 6.044 51.509 1.00 95.12 343 ARG A N 1
ATOM 2731 C CA . ARG A 1 343 ? -33.182 5.973 52.948 1.00 95.12 343 ARG A CA 1
ATOM 2732 C C . ARG A 1 343 ? -34.649 5.623 53.170 1.00 95.12 343 ARG A C 1
ATOM 2734 O O . ARG A 1 343 ? -35.521 6.180 52.503 1.00 95.12 343 ARG A O 1
ATOM 2741 N N . LEU A 1 344 ? -34.902 4.704 54.087 1.00 94.25 344 LEU A N 1
ATOM 2742 C CA . LEU A 1 344 ? -36.223 4.223 54.454 1.00 94.25 344 LEU A CA 1
ATOM 2743 C C . LEU A 1 344 ? -36.383 4.282 55.967 1.00 94.25 344 LEU A C 1
ATOM 2745 O O . LEU A 1 344 ? -35.543 3.774 56.701 1.00 94.25 344 LEU A O 1
ATOM 2749 N N . GLU A 1 345 ? -37.492 4.858 56.404 1.00 94.44 345 GLU A N 1
ATOM 2750 C CA . GLU A 1 345 ? -37.972 4.787 57.780 1.00 94.44 345 GLU A CA 1
ATOM 2751 C C . GLU A 1 345 ? -39.217 3.906 57.756 1.00 94.44 345 GLU A C 1
ATOM 2753 O O . GLU A 1 345 ? -40.156 4.200 57.009 1.00 94.44 345 GLU A O 1
ATOM 2758 N N . LEU A 1 346 ? -39.173 2.793 58.485 1.00 93.31 346 LEU A N 1
ATOM 2759 C CA . LEU A 1 346 ? -40.199 1.754 58.472 1.00 93.31 346 LEU A CA 1
ATOM 2760 C C . LEU A 1 346 ? -40.620 1.408 59.896 1.00 93.31 346 LEU A C 1
ATOM 2762 O O . LEU A 1 346 ? -39.794 1.348 60.805 1.00 93.31 346 LEU A O 1
ATOM 2766 N N . ASP A 1 347 ? -41.894 1.103 60.086 1.00 91.50 347 ASP A N 1
ATOM 2767 C CA . ASP A 1 347 ? -42.359 0.475 61.318 1.00 91.50 347 ASP A CA 1
ATOM 2768 C C . ASP A 1 347 ? -42.133 -1.052 61.266 1.00 91.50 347 ASP A C 1
ATOM 2770 O O . ASP A 1 347 ? -42.099 -1.658 60.194 1.00 91.50 347 ASP A O 1
ATOM 2774 N N . VAL A 1 348 ? -41.979 -1.717 62.420 1.00 92.31 348 VAL A N 1
ATOM 2775 C CA . VAL A 1 348 ? -41.857 -3.192 62.462 1.00 92.31 348 VAL A CA 1
ATOM 2776 C C . VAL A 1 348 ? -43.037 -3.857 61.725 1.00 92.31 348 VAL A C 1
ATOM 2778 O O . VAL A 1 348 ? -44.199 -3.562 62.012 1.00 92.31 348 VAL A O 1
ATOM 2781 N N . ASN A 1 349 ? -42.723 -4.804 60.833 1.00 90.31 349 ASN A N 1
ATOM 2782 C CA . ASN A 1 349 ? -43.591 -5.490 59.862 1.00 90.31 349 ASN A CA 1
ATOM 2783 C C . ASN A 1 349 ? -44.012 -4.676 58.623 1.00 90.31 349 ASN A C 1
ATOM 2785 O O . ASN A 1 349 ? -44.727 -5.210 57.769 1.00 90.31 349 ASN A O 1
ATOM 2789 N N . GLU A 1 350 ? -43.584 -3.420 58.478 1.00 93.00 350 GLU A N 1
ATOM 2790 C CA . GLU A 1 350 ? -43.818 -2.648 57.256 1.00 93.00 350 GLU A CA 1
ATOM 2791 C C . GLU A 1 350 ? -42.964 -3.185 56.096 1.00 93.00 350 GLU A C 1
ATOM 2793 O O . GLU A 1 350 ? -41.836 -3.661 56.275 1.00 93.00 350 GLU A O 1
ATOM 2798 N N . LYS A 1 351 ? -43.519 -3.106 54.883 1.00 94.06 351 LYS A N 1
ATOM 2799 C CA . LYS A 1 351 ? -42.848 -3.488 53.641 1.00 94.06 351 LYS A CA 1
ATOM 2800 C C . LYS A 1 351 ? -42.782 -2.309 52.690 1.00 94.06 351 LYS A C 1
ATOM 2802 O O . LYS A 1 351 ? -43.794 -1.647 52.460 1.00 94.06 351 LYS A O 1
ATOM 2807 N N . LYS A 1 352 ? -41.624 -2.089 52.070 1.00 94.81 352 LYS A N 1
ATOM 2808 C CA . LYS A 1 352 ? -41.444 -1.006 51.097 1.00 94.81 352 LYS A CA 1
ATOM 2809 C C . LYS A 1 352 ? -40.560 -1.431 49.940 1.00 94.81 352 LYS A C 1
ATOM 2811 O O . LYS A 1 352 ? -39.583 -2.149 50.120 1.00 94.81 352 LYS A O 1
ATOM 2816 N N . SER A 1 353 ? -40.932 -0.995 48.742 1.00 93.31 353 SER A N 1
ATOM 2817 C CA . SER A 1 353 ? -40.186 -1.315 47.524 1.00 93.31 353 SER A CA 1
ATOM 2818 C C . SER A 1 353 ? -39.112 -0.265 47.260 1.00 93.31 353 SER A C 1
ATOM 2820 O O . SER A 1 353 ? -39.338 0.925 47.494 1.00 93.31 353 SER A O 1
ATOM 2822 N N . ILE A 1 354 ? -37.969 -0.702 46.737 1.00 93.75 354 ILE A N 1
ATOM 2823 C CA . ILE A 1 354 ? -36.911 0.167 46.219 1.00 93.75 354 ILE A CA 1
ATOM 2824 C C . ILE A 1 354 ? -36.692 -0.112 44.731 1.00 93.75 354 ILE A C 1
ATOM 2826 O O . ILE A 1 354 ? -36.865 -1.232 44.250 1.00 93.75 354 ILE A O 1
ATOM 2830 N N . SER A 1 355 ? -36.292 0.927 44.006 1.00 91.06 355 SER A N 1
ATOM 2831 C CA . SER A 1 355 ? -35.884 0.858 42.604 1.00 91.06 355 SER A CA 1
ATOM 2832 C C . SER A 1 355 ? -34.373 1.029 42.495 1.00 91.06 355 SER A C 1
ATOM 2834 O O . SER A 1 355 ? -33.791 1.873 43.181 1.00 91.06 355 SER A O 1
ATOM 2836 N N . ILE A 1 356 ? -33.745 0.230 41.633 1.00 91.31 356 ILE A N 1
ATOM 2837 C CA . ILE A 1 356 ? -32.308 0.281 41.362 1.00 91.31 356 ILE A CA 1
ATOM 2838 C C . ILE A 1 356 ? -32.122 0.615 39.888 1.00 91.31 356 ILE A C 1
ATOM 2840 O O . ILE A 1 356 ? -32.664 -0.062 39.018 1.00 91.31 356 ILE A O 1
ATOM 2844 N N . ALA A 1 357 ? -31.359 1.665 39.612 1.00 91.69 357 ALA A N 1
ATOM 2845 C CA . ALA A 1 357 ? -31.003 2.077 38.265 1.00 91.69 357 ALA A CA 1
ATOM 2846 C C . ALA A 1 357 ? -29.482 2.070 38.106 1.00 91.69 357 ALA A C 1
ATOM 2848 O O . ALA A 1 357 ? -28.767 2.623 38.942 1.00 91.69 357 ALA A O 1
ATOM 2849 N N . ILE A 1 358 ? -29.004 1.469 37.018 1.00 93.94 358 ILE A N 1
ATOM 2850 C CA . ILE A 1 358 ? -27.592 1.479 36.626 1.00 93.94 358 ILE A CA 1
ATOM 2851 C C . ILE A 1 358 ? -27.358 2.487 35.507 1.00 93.94 358 ILE A C 1
ATOM 2853 O O . ILE A 1 358 ? -28.217 2.664 34.636 1.00 93.94 358 ILE A O 1
ATOM 2857 N N . SER A 1 359 ? -26.196 3.133 35.530 1.00 91.56 359 SER A N 1
ATOM 2858 C CA . SER A 1 359 ? -25.723 3.967 34.429 1.00 91.56 359 SER A CA 1
ATOM 2859 C C . SER A 1 359 ? -24.290 3.582 34.047 1.00 91.56 359 SER A C 1
ATOM 2861 O O . SER A 1 359 ? -23.463 3.429 34.951 1.00 91.56 359 SER A O 1
ATOM 2863 N N . PRO A 1 360 ? -23.986 3.452 32.743 1.00 91.06 360 PRO A N 1
ATOM 2864 C CA . PRO A 1 360 ? -24.928 3.487 31.616 1.00 91.06 360 PRO A CA 1
ATOM 2865 C C . PRO A 1 360 ? -25.876 2.266 31.601 1.00 91.06 360 PRO A C 1
ATOM 2867 O O . PRO A 1 360 ? -25.654 1.285 32.306 1.00 91.06 360 PRO A O 1
ATOM 2870 N N . ARG A 1 361 ? -26.979 2.314 30.834 1.00 86.31 361 ARG A N 1
ATOM 2871 C CA . ARG A 1 361 ? -27.927 1.175 30.744 1.00 86.31 361 ARG A CA 1
ATOM 2872 C C . ARG A 1 361 ? -27.431 0.053 29.834 1.00 86.31 361 ARG A C 1
ATOM 2874 O O . ARG A 1 361 ? -27.773 -1.105 30.045 1.00 86.31 361 ARG A O 1
ATOM 2881 N N . ASN A 1 362 ? -26.653 0.389 28.810 1.00 85.62 362 ASN A N 1
ATOM 2882 C CA . ASN A 1 362 ? -26.171 -0.525 27.776 1.00 85.62 362 ASN A CA 1
ATOM 2883 C C . ASN A 1 362 ? -24.857 -1.219 28.170 1.00 85.62 362 ASN A C 1
ATOM 2885 O O . ASN A 1 362 ? -23.984 -1.401 27.325 1.00 85.62 362 ASN A O 1
ATOM 2889 N N . VAL A 1 363 ? -24.728 -1.640 29.428 1.00 87.44 363 VAL A N 1
ATOM 2890 C CA . VAL A 1 363 ? -23.563 -2.400 29.907 1.00 87.44 363 VAL A CA 1
ATOM 2891 C C . VAL A 1 363 ? -23.526 -3.813 29.323 1.00 87.44 363 VAL A C 1
ATOM 2893 O O . VAL A 1 363 ? -24.557 -4.351 28.895 1.00 87.44 363 VAL A O 1
ATOM 2896 N N . SER A 1 364 ? -22.340 -4.414 29.267 1.00 85.38 364 SER A N 1
ATOM 2897 C CA . SER A 1 364 ? -22.162 -5.815 28.862 1.00 85.38 364 SER A CA 1
ATOM 2898 C C . SER A 1 364 ? -22.558 -6.792 29.972 1.00 85.38 364 SER A C 1
ATOM 2900 O O . SER A 1 364 ? -23.135 -7.839 29.690 1.00 85.38 364 SER A O 1
ATOM 2902 N N . ASP A 1 365 ? -22.302 -6.421 31.230 1.00 86.00 365 ASP A N 1
ATOM 2903 C CA . ASP A 1 365 ? -22.639 -7.177 32.434 1.00 86.00 365 ASP A CA 1
ATOM 2904 C C . ASP A 1 365 ? -23.427 -6.290 33.405 1.00 86.00 365 ASP A C 1
ATOM 2906 O O . ASP A 1 365 ? -22.891 -5.352 33.998 1.00 86.00 365 ASP A O 1
ATOM 2910 N N . SER A 1 366 ? -24.719 -6.587 33.558 1.00 88.94 366 SER A N 1
ATOM 2911 C CA . SER A 1 366 ? -25.644 -5.853 34.429 1.00 88.94 366 SER A CA 1
ATOM 2912 C C . SER A 1 366 ? -25.842 -6.499 35.806 1.00 88.94 366 SER A C 1
ATOM 2914 O O . SER A 1 366 ? -26.709 -6.065 36.567 1.00 88.94 366 SER A O 1
ATOM 2916 N N . ARG A 1 367 ? -25.076 -7.544 36.150 1.00 90.50 367 ARG A N 1
ATOM 2917 C CA . ARG A 1 367 ? -25.271 -8.283 37.404 1.00 90.50 367 ARG A CA 1
ATOM 2918 C C . ARG A 1 367 ? -24.885 -7.440 38.619 1.00 90.50 367 ARG A C 1
ATOM 2920 O O . ARG A 1 367 ? -23.792 -6.872 38.696 1.00 90.50 367 ARG A O 1
ATOM 2927 N N . ILE A 1 368 ? -25.771 -7.438 39.611 1.00 91.81 368 ILE A N 1
ATOM 2928 C CA . ILE A 1 368 ? -25.592 -6.788 40.911 1.00 91.81 368 ILE A CA 1
ATOM 2929 C C . ILE A 1 368 ? -25.813 -7.833 42.001 1.00 91.81 368 ILE A C 1
ATOM 2931 O O . ILE A 1 368 ? -26.763 -8.612 41.939 1.00 91.81 368 ILE A O 1
ATOM 2935 N N . THR A 1 369 ? -24.949 -7.834 43.010 1.00 92.69 369 THR A N 1
ATOM 2936 C CA . THR A 1 369 ? -25.150 -8.571 44.262 1.00 92.69 369 THR A CA 1
ATOM 2937 C C . THR A 1 369 ? -25.499 -7.601 45.378 1.00 92.69 369 THR A C 1
ATOM 2939 O O . THR A 1 369 ? -25.225 -6.406 45.273 1.00 92.69 369 THR A O 1
ATOM 2942 N N . TYR A 1 370 ? -26.120 -8.093 46.447 1.00 93.56 370 TYR A N 1
ATOM 2943 C CA . TYR A 1 370 ? -26.429 -7.267 47.607 1.00 93.56 370 TYR A CA 1
ATOM 2944 C C . TYR A 1 370 ? -26.052 -7.951 48.916 1.00 93.56 370 TYR A C 1
ATOM 2946 O O . TYR A 1 370 ? -26.077 -9.177 49.025 1.00 93.56 370 TYR A O 1
ATOM 2954 N N . THR A 1 371 ? -25.723 -7.143 49.917 1.00 94.25 371 THR A N 1
ATOM 2955 C CA . THR A 1 371 ? -25.478 -7.562 51.301 1.00 94.25 371 THR A CA 1
ATOM 2956 C C . THR A 1 371 ? -26.260 -6.661 52.256 1.00 94.25 371 THR A C 1
ATOM 2958 O O . THR A 1 371 ? -26.600 -5.528 51.918 1.00 94.25 371 THR A O 1
ATOM 2961 N N . CYS A 1 372 ? -26.576 -7.170 53.447 1.00 94.94 372 CYS A N 1
ATOM 2962 C CA . CYS A 1 372 ? -27.194 -6.398 54.523 1.00 94.94 372 CYS A CA 1
ATOM 2963 C C . CYS A 1 372 ? -26.256 -6.382 55.727 1.00 94.94 372 CYS A C 1
ATOM 2965 O O . CYS A 1 372 ? -25.689 -7.420 56.067 1.00 94.94 372 CYS A O 1
ATOM 2967 N N . SER A 1 373 ? -26.105 -5.228 56.379 1.00 96.56 373 SER A N 1
ATOM 2968 C CA . SER A 1 373 ? -25.295 -5.121 57.598 1.00 96.56 373 SER A CA 1
ATOM 2969 C C . SER A 1 373 ? -25.901 -5.862 58.797 1.00 96.56 373 SER A C 1
ATOM 2971 O O . SER A 1 373 ? -25.161 -6.248 59.693 1.00 96.56 373 SER A O 1
ATOM 2973 N N . ASP A 1 374 ? -27.229 -6.026 58.829 1.00 94.12 374 ASP A N 1
ATOM 2974 C CA . ASP A 1 374 ? -27.961 -6.737 59.883 1.00 94.12 374 ASP A CA 1
ATOM 2975 C C . ASP A 1 374 ? -29.289 -7.286 59.322 1.00 94.12 374 ASP A C 1
ATOM 2977 O O . ASP A 1 374 ? -30.266 -6.551 59.150 1.00 94.12 374 ASP A O 1
ATOM 2981 N N . SER A 1 375 ? -29.315 -8.585 59.003 1.00 93.12 375 SER A N 1
ATOM 2982 C CA . SER A 1 375 ? -30.498 -9.265 58.456 1.00 93.12 375 SER A CA 1
ATOM 2983 C C . SER A 1 375 ? -31.618 -9.488 59.477 1.00 93.12 375 SER A C 1
ATOM 2985 O O . SER A 1 375 ? -32.757 -9.746 59.080 1.00 93.12 375 SER A O 1
ATOM 2987 N N . ASP A 1 376 ? -31.319 -9.381 60.776 1.00 92.75 376 ASP A N 1
ATOM 2988 C CA . ASP A 1 376 ? -32.326 -9.507 61.830 1.00 92.75 376 ASP A CA 1
ATOM 2989 C C . ASP A 1 376 ? -33.173 -8.232 61.924 1.00 92.75 376 ASP A C 1
ATOM 2991 O O . ASP A 1 376 ? -34.350 -8.301 62.281 1.00 92.75 376 ASP A O 1
ATOM 2995 N N . VAL A 1 377 ? -32.600 -7.069 61.581 1.00 92.88 377 VAL A N 1
ATOM 2996 C CA . VAL A 1 377 ? -33.295 -5.768 61.535 1.00 92.88 377 VAL A CA 1
ATOM 2997 C C . VAL A 1 377 ? -34.211 -5.666 60.319 1.00 92.88 377 VAL A C 1
ATOM 2999 O O . VAL A 1 377 ? -35.398 -5.363 60.472 1.00 92.88 377 VAL A O 1
ATOM 3002 N N . ALA A 1 378 ? -33.702 -5.945 59.119 1.00 94.00 378 ALA A N 1
ATOM 3003 C CA . ALA A 1 378 ? -34.508 -5.953 57.903 1.00 94.00 378 ALA A CA 1
ATOM 3004 C C . ALA A 1 378 ? -34.024 -6.999 56.894 1.00 94.00 378 ALA A C 1
ATOM 3006 O O . ALA A 1 378 ? -32.836 -7.302 56.789 1.00 94.00 378 ALA A O 1
ATOM 3007 N N . SER A 1 379 ? -34.963 -7.506 56.098 1.00 93.56 379 SER A N 1
ATOM 3008 C CA . SER A 1 379 ? -34.710 -8.489 55.039 1.00 93.56 379 SER A CA 1
ATOM 3009 C C . SER A 1 379 ? -35.105 -7.940 53.669 1.00 93.56 379 SER A C 1
ATOM 3011 O O . SER A 1 379 ? -36.000 -7.100 53.569 1.00 93.56 379 SER A O 1
ATOM 3013 N N . LEU A 1 380 ? -34.422 -8.401 52.618 1.00 93.81 380 LEU A N 1
ATOM 3014 C CA . LEU A 1 380 ? -34.662 -7.998 51.232 1.00 93.81 380 LEU A CA 1
ATOM 3015 C C . LEU A 1 380 ? -35.105 -9.202 50.407 1.00 93.81 380 LEU A C 1
ATOM 3017 O O . LEU A 1 380 ? -34.397 -10.206 50.344 1.00 93.81 380 LEU A O 1
ATOM 3021 N N . GLU A 1 381 ? -36.240 -9.064 49.736 1.00 91.25 381 GLU A N 1
ATOM 3022 C CA . GLU A 1 381 ? -36.757 -10.034 48.777 1.00 91.25 381 GLU A CA 1
ATOM 3023 C C . GLU A 1 381 ? -36.642 -9.457 47.361 1.00 91.25 381 GLU A C 1
ATOM 3025 O O . GLU A 1 381 ? -37.168 -8.377 47.073 1.00 91.25 381 GLU A O 1
ATOM 3030 N N . ALA A 1 382 ? -35.947 -10.170 46.474 1.00 87.00 382 ALA A N 1
ATOM 3031 C CA . ALA A 1 382 ? -35.897 -9.848 45.052 1.00 87.00 382 ALA A CA 1
ATOM 3032 C C . ALA A 1 382 ? -37.058 -10.547 44.335 1.00 87.00 382 ALA A C 1
ATOM 3034 O O . ALA A 1 382 ? -37.140 -11.776 44.327 1.00 87.00 382 ALA A O 1
ATOM 3035 N N . LYS A 1 383 ? -37.960 -9.770 43.734 1.00 84.81 383 LYS A N 1
ATOM 3036 C CA . LYS A 1 383 ? -39.077 -10.304 42.953 1.00 84.81 383 LYS A CA 1
ATOM 3037 C C . LYS A 1 383 ? -38.654 -10.616 41.520 1.00 84.81 383 LYS A C 1
ATOM 3039 O O . LYS A 1 383 ? -37.714 -10.033 40.984 1.00 84.81 383 LYS A O 1
ATOM 3044 N N . SER A 1 384 ? -39.395 -11.517 40.877 1.00 77.50 384 SER A N 1
ATOM 3045 C CA . SER A 1 384 ? -39.169 -11.930 39.484 1.00 77.50 384 SER A CA 1
ATOM 3046 C C . SER A 1 384 ? -39.343 -10.801 38.461 1.00 77.50 384 SER A C 1
ATOM 3048 O O . SER A 1 384 ? -38.821 -10.903 37.356 1.00 77.50 384 SER A O 1
ATOM 3050 N N . ASP A 1 385 ? -40.040 -9.722 38.827 1.00 76.31 385 ASP A N 1
ATOM 3051 C CA . ASP A 1 385 ? -40.230 -8.521 38.006 1.00 76.31 385 ASP A CA 1
ATOM 3052 C C . ASP A 1 385 ? -39.063 -7.513 38.096 1.00 76.31 385 ASP A C 1
ATOM 3054 O O . ASP A 1 385 ? -39.109 -6.459 37.464 1.00 76.31 385 ASP A O 1
ATOM 3058 N N . GLY A 1 386 ? -38.007 -7.826 38.860 1.00 72.12 386 GLY A N 1
ATOM 3059 C CA . GLY A 1 386 ? -36.844 -6.954 39.056 1.00 72.12 386 GLY A CA 1
ATOM 3060 C C . GLY A 1 386 ? -37.015 -5.904 40.159 1.00 72.12 386 GLY A C 1
ATOM 3061 O O . GLY A 1 386 ? -36.129 -5.068 40.347 1.00 72.12 386 GLY A O 1
ATOM 3062 N N . THR A 1 387 ? -38.122 -5.941 40.908 1.00 82.06 387 THR A N 1
ATOM 3063 C CA . THR A 1 387 ? -38.357 -5.064 42.062 1.00 82.06 387 THR A CA 1
ATOM 3064 C C . THR A 1 387 ? -37.775 -5.674 43.334 1.00 82.06 387 THR A C 1
ATOM 3066 O O . THR A 1 387 ? -37.906 -6.872 43.586 1.00 82.06 387 THR A O 1
ATOM 3069 N N . PHE A 1 388 ? -37.181 -4.842 44.189 1.00 90.94 388 PHE A N 1
ATOM 3070 C CA . PHE A 1 388 ? -36.680 -5.264 45.494 1.00 90.94 388 PHE A CA 1
ATOM 3071 C C . PHE A 1 388 ? -37.610 -4.768 46.600 1.00 90.94 388 PHE A C 1
ATOM 3073 O O . PHE A 1 388 ? -37.937 -3.580 46.649 1.00 90.94 388 PHE A O 1
ATOM 3080 N N . VAL A 1 389 ? -38.033 -5.662 47.494 1.00 93.56 389 VAL A N 1
ATOM 3081 C CA . VAL A 1 389 ? -38.926 -5.341 48.615 1.00 93.56 389 VAL A CA 1
ATOM 3082 C C . VAL A 1 389 ? -38.194 -5.543 49.934 1.00 93.56 389 VAL A C 1
ATOM 3084 O O . VAL A 1 389 ? -37.745 -6.644 50.242 1.00 93.56 389 VAL A O 1
ATOM 3087 N N . ILE A 1 390 ? -38.092 -4.475 50.723 1.00 94.75 390 ILE A N 1
ATOM 3088 C CA . ILE A 1 390 ? -37.538 -4.491 52.079 1.00 94.75 390 ILE A CA 1
ATOM 3089 C C . ILE A 1 390 ? -38.673 -4.754 53.067 1.00 94.75 390 ILE A C 1
ATOM 3091 O O . ILE A 1 390 ? -39.695 -4.070 53.019 1.00 94.75 390 ILE A O 1
ATOM 3095 N N . THR A 1 391 ? -38.478 -5.717 53.969 1.00 94.38 391 THR A N 1
ATOM 3096 C CA . THR A 1 391 ? -39.372 -6.007 55.101 1.00 94.38 391 THR A CA 1
ATOM 3097 C C . THR A 1 391 ? -38.656 -5.693 56.411 1.00 94.38 391 THR A C 1
ATOM 3099 O O . THR A 1 391 ? -37.569 -6.219 56.663 1.00 94.38 391 THR A O 1
ATOM 3102 N N . ALA A 1 392 ? -39.264 -4.845 57.240 1.00 94.25 392 ALA A N 1
ATOM 3103 C CA . ALA A 1 392 ? -38.758 -4.490 58.561 1.00 94.25 392 ALA A CA 1
ATOM 3104 C C . ALA A 1 392 ? -39.118 -5.568 59.597 1.00 94.25 392 ALA A C 1
ATOM 3106 O O . ALA A 1 392 ? -40.295 -5.823 59.846 1.00 94.25 392 ALA A O 1
ATOM 3107 N N . ASN A 1 393 ? -38.113 -6.178 60.226 1.00 92.25 393 ASN A N 1
ATOM 3108 C CA . ASN A 1 393 ? -38.283 -7.333 61.115 1.00 92.25 393 ASN A CA 1
ATOM 3109 C C . ASN A 1 393 ? -38.114 -6.961 62.596 1.00 92.25 393 ASN A C 1
ATOM 3111 O O . ASN A 1 393 ? -38.884 -7.408 63.448 1.00 92.25 393 ASN A O 1
ATOM 3115 N N . LYS A 1 394 ? -37.116 -6.129 62.916 1.00 91.88 394 LYS A N 1
ATOM 3116 C CA . LYS A 1 394 ? -36.746 -5.773 64.292 1.00 91.88 394 LYS A CA 1
ATOM 3117 C C . LYS A 1 394 ? -36.302 -4.317 64.366 1.00 91.88 394 LYS A C 1
ATOM 3119 O O . LYS A 1 394 ? -35.700 -3.801 63.435 1.00 91.88 394 LYS A O 1
ATOM 3124 N N . VAL A 1 395 ? -36.585 -3.668 65.497 1.00 91.25 395 VAL A N 1
ATOM 3125 C CA . VAL A 1 395 ? -36.143 -2.293 65.779 1.00 91.25 395 VAL A CA 1
ATOM 3126 C C . VAL A 1 395 ? -34.619 -2.202 65.695 1.00 91.25 395 VAL A C 1
ATOM 3128 O O . VAL A 1 395 ? -33.920 -3.000 66.322 1.00 91.25 395 VAL A O 1
ATOM 3131 N N . GLY A 1 396 ? -34.115 -1.219 64.951 1.00 92.38 396 GLY A N 1
ATOM 3132 C CA . GLY A 1 396 ? -32.686 -1.031 64.715 1.00 92.38 396 GLY A CA 1
ATOM 3133 C C . GLY A 1 396 ? -32.403 -0.248 63.435 1.00 92.38 396 GLY A C 1
ATOM 3134 O O . GLY A 1 396 ? -33.314 0.285 62.805 1.00 92.38 396 GLY A O 1
ATOM 3135 N N . SER A 1 397 ? -31.131 -0.187 63.047 1.00 94.31 397 SER A N 1
ATOM 3136 C CA . SER A 1 397 ? -30.697 0.381 61.769 1.00 94.31 397 SER A CA 1
ATOM 3137 C C . SER A 1 397 ? -29.856 -0.642 61.019 1.00 94.31 397 SER A C 1
ATOM 3139 O O . SER A 1 397 ? -28.994 -1.290 61.611 1.00 94.31 397 SER A O 1
ATOM 3141 N N . CYS A 1 398 ? -30.103 -0.787 59.721 1.00 95.62 398 CYS A N 1
ATOM 3142 C CA . CYS A 1 398 ? -29.284 -1.610 58.842 1.00 95.62 398 CYS A CA 1
ATOM 3143 C C . CYS A 1 398 ? -29.052 -0.901 57.504 1.00 95.62 398 CYS A C 1
ATOM 3145 O O . CYS A 1 398 ? -29.785 0.008 57.116 1.00 95.62 398 CYS A O 1
ATOM 3147 N N . THR A 1 399 ? -27.995 -1.294 56.800 1.00 96.31 399 THR A N 1
ATOM 3148 C CA . THR A 1 399 ? -27.664 -0.779 55.470 1.00 96.31 399 THR A CA 1
ATOM 3149 C C . THR A 1 399 ? -27.624 -1.929 54.479 1.00 96.31 399 THR A C 1
ATOM 3151 O O . THR A 1 399 ? -26.890 -2.897 54.681 1.00 96.31 399 THR A O 1
ATOM 3154 N N . PHE A 1 400 ? -28.381 -1.790 53.393 1.00 95.81 400 PHE A N 1
ATOM 3155 C CA . PHE A 1 400 ? -28.256 -2.637 52.216 1.00 95.81 400 PHE A CA 1
ATOM 3156 C C . PHE A 1 400 ? -27.211 -2.050 51.273 1.00 95.81 400 PHE A C 1
ATOM 3158 O O . PHE A 1 400 ? -27.306 -0.885 50.876 1.00 95.81 400 PHE A O 1
ATOM 3165 N N . GLU A 1 401 ? -26.222 -2.858 50.913 1.00 95.44 401 GLU A N 1
ATOM 3166 C CA . GLU A 1 401 ? -25.166 -2.506 49.972 1.00 95.44 401 GLU A CA 1
ATOM 3167 C C . GLU A 1 401 ? -25.347 -3.313 48.686 1.00 95.44 401 GLU A C 1
ATOM 3169 O O . GLU A 1 401 ? -25.326 -4.537 48.719 1.00 95.44 401 GLU A O 1
ATOM 3174 N N . PHE A 1 402 ? -25.532 -2.629 47.559 1.00 94.69 402 PHE A N 1
ATOM 3175 C CA . PHE A 1 402 ? -25.657 -3.219 46.230 1.00 94.69 402 PHE A CA 1
ATOM 3176 C C . PHE A 1 402 ? -24.361 -2.998 45.471 1.00 94.69 402 PHE A C 1
ATOM 3178 O O . PHE A 1 402 ? -23.958 -1.854 45.274 1.00 94.69 402 PHE A O 1
ATOM 3185 N N . LYS A 1 403 ? -23.722 -4.075 45.028 1.00 94.88 403 LYS A N 1
ATOM 3186 C CA . LYS A 1 403 ? -22.416 -4.047 44.378 1.00 94.88 403 LYS A CA 1
ATOM 3187 C C . LYS A 1 403 ? -22.503 -4.621 42.968 1.00 94.88 403 LYS A C 1
ATOM 3189 O O . LYS A 1 403 ? -22.964 -5.744 42.775 1.00 94.88 403 LYS A O 1
ATOM 3194 N N . ALA A 1 404 ? -22.036 -3.865 41.978 1.00 94.88 404 ALA A N 1
ATOM 3195 C CA . ALA A 1 404 ? -21.845 -4.367 40.622 1.00 94.88 404 ALA A CA 1
ATOM 3196 C C . ALA A 1 404 ? -20.783 -5.474 40.634 1.00 94.88 404 ALA A C 1
ATOM 3198 O O . ALA A 1 404 ? -19.673 -5.263 41.125 1.00 94.88 404 ALA A O 1
ATOM 3199 N N . VAL A 1 405 ? -21.104 -6.643 40.072 1.00 92.25 405 VAL A N 1
ATOM 3200 C CA . VAL A 1 405 ? -20.225 -7.826 40.130 1.00 92.25 405 VAL A CA 1
ATOM 3201 C C . VAL A 1 405 ? -18.879 -7.563 39.456 1.00 92.25 405 VAL A C 1
ATOM 3203 O O . VAL A 1 405 ? -17.840 -7.938 39.993 1.00 92.25 405 VAL A O 1
ATOM 3206 N N . LYS A 1 406 ? -18.896 -6.901 38.293 1.00 88.12 406 LYS A N 1
ATOM 3207 C CA . LYS A 1 406 ? -17.705 -6.695 37.462 1.00 88.12 406 LYS A CA 1
ATOM 3208 C C . LYS A 1 406 ? -16.854 -5.498 37.889 1.00 88.12 406 LYS A C 1
ATOM 3210 O O . LYS A 1 406 ? -15.641 -5.623 37.987 1.00 88.12 406 LYS A O 1
ATOM 3215 N N . THR A 1 407 ? -17.476 -4.343 38.128 1.00 89.50 407 THR A N 1
ATOM 3216 C CA . THR A 1 407 ? -16.757 -3.088 38.421 1.00 89.50 407 THR A CA 1
ATOM 3217 C C . THR A 1 407 ? -16.547 -2.845 39.907 1.00 89.50 407 THR A C 1
ATOM 3219 O O . THR A 1 407 ? -15.716 -2.027 40.288 1.00 89.50 407 THR A O 1
ATOM 3222 N N . GLY A 1 408 ? -17.316 -3.520 40.764 1.00 91.75 408 GLY A N 1
ATOM 3223 C CA . GLY A 1 408 ? -17.304 -3.286 42.200 1.00 91.75 408 GLY A CA 1
ATOM 3224 C C . GLY A 1 408 ? -17.952 -1.970 42.632 1.00 91.75 408 GLY A C 1
ATOM 3225 O O . GLY A 1 408 ? -17.901 -1.672 43.821 1.00 91.75 408 GLY A O 1
ATOM 3226 N N . VAL A 1 409 ? -18.566 -1.209 41.716 1.00 95.31 409 VAL A N 1
ATOM 3227 C CA . VAL A 1 409 ? -19.323 0.013 42.032 1.00 95.31 409 VAL A CA 1
ATOM 3228 C C . VAL A 1 409 ? -20.446 -0.308 43.013 1.00 95.31 409 VAL A C 1
ATOM 3230 O O . VAL A 1 409 ? -21.127 -1.323 42.867 1.00 95.31 409 VAL A O 1
ATOM 3233 N N . VAL A 1 410 ? -20.638 0.566 44.002 1.00 94.88 410 VAL A N 1
ATOM 3234 C CA . VAL A 1 410 ? -21.557 0.345 45.120 1.00 94.88 410 VAL A CA 1
ATOM 3235 C C . VAL A 1 410 ? -22.655 1.408 45.171 1.00 94.88 410 VAL A C 1
ATOM 3237 O O . VAL A 1 410 ? -22.372 2.601 45.091 1.00 94.88 410 VAL A O 1
ATOM 3240 N N . GLY A 1 411 ? -23.898 0.977 45.387 1.00 94.62 411 GLY A N 1
ATOM 3241 C CA . GLY A 1 411 ? -25.012 1.808 45.848 1.00 94.62 411 GLY A CA 1
ATOM 3242 C C . GLY A 1 411 ? -25.472 1.369 47.241 1.00 94.62 411 GLY A C 1
ATOM 3243 O O . GLY A 1 411 ? -25.431 0.183 47.559 1.00 94.62 411 GLY A O 1
ATOM 3244 N N . LYS A 1 412 ? -25.923 2.305 48.087 1.00 95.38 412 LYS A N 1
ATOM 3245 C CA . LYS A 1 412 ? -26.385 2.004 49.456 1.00 95.38 412 LYS A CA 1
ATOM 3246 C C . LYS A 1 412 ? -27.819 2.459 49.705 1.00 95.38 412 LYS A C 1
ATOM 3248 O O . LYS A 1 412 ? -28.229 3.511 49.219 1.00 95.38 412 LYS A O 1
ATOM 3253 N N . CYS A 1 413 ? -28.552 1.681 50.497 1.00 95.94 413 CYS A N 1
ATOM 3254 C CA . CYS A 1 413 ? -29.854 2.045 51.045 1.00 95.94 413 CYS A CA 1
ATOM 3255 C C . CYS A 1 413 ? -29.834 1.876 52.567 1.00 95.94 413 CYS A C 1
ATOM 3257 O O . CYS A 1 413 ? -29.534 0.791 53.063 1.00 95.94 413 CYS A O 1
ATOM 3259 N N . ILE A 1 414 ? -30.136 2.945 53.302 1.00 96.25 414 ILE A N 1
ATOM 3260 C CA . ILE A 1 414 ? -30.185 2.933 54.769 1.00 96.25 414 ILE A CA 1
ATOM 3261 C C . ILE A 1 414 ? -31.621 2.665 55.211 1.00 96.25 414 ILE A C 1
ATOM 3263 O O . ILE A 1 414 ? -32.540 3.334 54.740 1.00 96.25 414 ILE A O 1
ATOM 3267 N N . VAL A 1 415 ? -31.813 1.727 56.132 1.00 96.00 415 VAL A N 1
ATOM 3268 C CA . VAL A 1 415 ? -33.121 1.386 56.693 1.00 96.00 415 VAL A CA 1
ATOM 3269 C C . VAL A 1 415 ? -33.089 1.603 58.196 1.00 96.00 415 VAL A C 1
ATOM 3271 O O . VAL A 1 415 ? -32.240 1.054 58.898 1.00 96.00 415 VAL A O 1
ATOM 3274 N N . GLU A 1 416 ? -34.031 2.392 58.691 1.00 95.31 416 GLU A N 1
ATOM 3275 C CA . GLU A 1 416 ? -34.264 2.618 60.112 1.00 95.31 416 GLU A CA 1
ATOM 3276 C C . GLU A 1 416 ? -35.635 2.065 60.478 1.00 95.31 416 GLU A C 1
ATOM 3278 O O . GLU A 1 416 ? -36.649 2.439 59.888 1.00 95.31 416 GLU A O 1
ATOM 3283 N N . VAL A 1 417 ? -35.651 1.137 61.433 1.00 93.88 417 VAL A N 1
ATOM 3284 C CA . VAL A 1 417 ? -36.859 0.446 61.871 1.00 93.88 417 VAL A CA 1
ATOM 3285 C C . VAL A 1 417 ? -37.264 0.951 63.246 1.00 93.88 417 VAL A C 1
ATOM 3287 O O . VAL A 1 417 ? -36.540 0.758 64.228 1.00 93.88 417 VAL A O 1
ATOM 3290 N N . ALA A 1 418 ? -38.441 1.566 63.323 1.00 89.50 418 ALA A N 1
ATOM 3291 C CA . ALA A 1 418 ? -39.019 2.085 64.551 1.00 89.50 418 ALA A CA 1
ATOM 3292 C C . ALA A 1 418 ? -40.051 1.121 65.156 1.00 89.50 418 ALA A C 1
ATOM 3294 O O . ALA A 1 418 ? -40.666 0.284 64.494 1.00 89.50 418 ALA A O 1
ATOM 3295 N N . SER A 1 419 ? -40.238 1.243 66.468 1.00 78.81 419 SER A N 1
ATOM 3296 C CA . SER A 1 419 ? -41.257 0.501 67.201 1.00 78.81 419 SER A CA 1
ATOM 3297 C C . SER A 1 419 ? -42.642 1.100 66.957 1.00 78.81 419 SER A C 1
ATOM 3299 O O . SER A 1 419 ? -42.882 2.270 67.258 1.00 78.81 419 SER A O 1
ATOM 3301 N N . THR A 1 420 ? -43.605 0.267 66.562 1.00 65.00 420 THR A N 1
ATOM 3302 C CA . THR A 1 420 ? -45.027 0.656 66.513 1.00 65.00 420 THR A CA 1
ATOM 3303 C C . THR A 1 420 ? -45.574 1.055 67.890 1.00 65.00 420 THR A C 1
ATOM 3305 O O . THR A 1 420 ? -46.548 1.804 67.985 1.00 65.00 420 THR A O 1
ATOM 3308 N N . PHE A 1 421 ? -44.934 0.600 68.974 1.00 57.25 421 PHE A N 1
ATOM 3309 C CA . PHE A 1 421 ? -45.302 0.941 70.346 1.00 57.25 421 PHE A CA 1
ATOM 3310 C C . PHE A 1 421 ? -44.835 2.352 70.746 1.00 57.25 421 PHE A C 1
ATOM 3312 O O . PHE A 1 421 ? -45.576 3.062 71.429 1.00 57.25 421 PHE A O 1
ATOM 3319 N N . SER A 1 422 ? -43.648 2.802 70.308 1.00 52.38 422 SER A N 1
ATOM 3320 C CA . SER A 1 422 ? -43.123 4.129 70.691 1.00 52.38 422 SER A CA 1
ATOM 3321 C C . SER A 1 422 ? -43.900 5.275 70.040 1.00 52.38 422 SER A C 1
ATOM 3323 O O . SER A 1 422 ? -44.114 6.315 70.657 1.00 52.38 422 SER A O 1
ATOM 3325 N N . LYS A 1 423 ? -44.388 5.075 68.811 1.00 49.16 423 LYS A N 1
ATOM 3326 C CA . LYS A 1 423 ? -45.217 6.063 68.109 1.00 49.16 423 LYS A CA 1
ATOM 3327 C C . LYS A 1 423 ? -46.614 6.178 68.724 1.00 49.16 423 LYS A C 1
ATOM 3329 O O . LYS A 1 423 ? -47.054 7.275 69.041 1.00 49.16 423 LYS A O 1
ATOM 3334 N N . ARG A 1 424 ? -47.261 5.044 69.034 1.00 50.00 424 ARG A N 1
ATOM 3335 C CA . ARG A 1 424 ? -48.556 5.031 69.744 1.00 50.00 424 ARG A CA 1
ATOM 3336 C C . ARG A 1 424 ? -48.472 5.674 71.130 1.00 50.00 424 ARG A C 1
ATOM 3338 O O . ARG A 1 424 ? -49.383 6.397 71.524 1.00 50.00 424 ARG A O 1
ATOM 3345 N N . THR A 1 425 ? -47.381 5.456 71.866 1.00 50.31 425 THR A N 1
ATOM 3346 C CA . THR A 1 425 ? -47.151 6.113 73.166 1.00 50.31 425 THR A CA 1
ATOM 3347 C C . THR A 1 425 ? -46.881 7.615 73.030 1.00 50.31 425 THR A C 1
ATOM 3349 O O . THR A 1 425 ? -47.424 8.376 73.822 1.00 50.31 425 THR A O 1
ATOM 3352 N N . SER A 1 426 ? -46.147 8.062 72.006 1.00 52.31 426 SER A N 1
ATOM 3353 C CA . SER A 1 426 ? -45.978 9.487 71.663 1.00 52.31 426 SER A CA 1
ATOM 3354 C C . SER A 1 426 ? -47.308 10.174 71.332 1.00 52.31 426 SER A C 1
ATOM 3356 O O . SER A 1 426 ? -47.678 11.154 71.980 1.00 52.31 426 SER A O 1
ATOM 3358 N N . ASP A 1 427 ? -48.059 9.624 70.374 1.00 54.78 427 ASP A N 1
ATOM 3359 C CA . ASP A 1 427 ? -49.324 10.205 69.912 1.00 54.78 427 ASP A CA 1
ATOM 3360 C C . ASP A 1 427 ? -50.364 10.226 71.042 1.00 54.78 427 ASP A C 1
ATOM 3362 O O . ASP A 1 427 ? -51.073 11.215 71.243 1.00 54.78 427 ASP A O 1
ATOM 3366 N N . SER A 1 428 ? -50.414 9.157 71.846 1.00 55.66 428 SER A N 1
ATOM 3367 C CA . SER A 1 428 ? -51.278 9.107 73.030 1.00 55.66 428 SER A CA 1
ATOM 3368 C C . SER A 1 428 ? -50.847 10.103 74.115 1.00 55.66 428 SER A C 1
ATOM 3370 O O . SER A 1 428 ? -51.710 10.771 74.679 1.00 55.66 428 SER A O 1
ATOM 3372 N N . MET A 1 429 ? -49.546 10.284 74.376 1.00 53.19 429 MET A N 1
ATOM 3373 C CA . MET A 1 429 ? -49.032 11.280 75.329 1.00 53.19 429 MET A CA 1
ATOM 3374 C C . MET A 1 429 ? -49.366 12.717 74.918 1.00 53.19 429 MET A C 1
ATOM 3376 O O . MET A 1 429 ? -49.719 13.528 75.776 1.00 53.19 429 MET A O 1
ATOM 3380 N N . GLU A 1 430 ? -49.302 13.051 73.626 1.00 54.66 430 GLU A N 1
ATOM 3381 C CA . GLU A 1 430 ? -49.711 14.376 73.149 1.00 54.66 430 GLU A CA 1
ATOM 3382 C C . GLU A 1 430 ? -51.224 14.597 73.314 1.00 54.66 430 GLU A C 1
ATOM 3384 O O . GLU A 1 430 ? -51.654 15.672 73.748 1.00 54.66 430 GLU A O 1
ATOM 3389 N N . TYR A 1 431 ? -52.032 13.562 73.057 1.00 54.19 431 TYR A N 1
ATOM 3390 C CA . TYR A 1 431 ? -53.475 13.587 73.301 1.00 54.19 431 TYR A CA 1
ATOM 3391 C C . TYR A 1 431 ? -53.799 13.781 74.793 1.00 54.19 431 TYR A C 1
ATOM 3393 O O . TYR A 1 431 ? -54.618 14.630 75.151 1.00 54.19 431 TYR A O 1
ATOM 3401 N N . TYR A 1 432 ? -53.092 13.069 75.679 1.00 53.47 432 TYR A N 1
ATOM 3402 C CA . TYR A 1 432 ? -53.188 13.231 77.134 1.00 53.47 432 TYR A CA 1
ATOM 3403 C C . TYR A 1 432 ? -52.789 14.638 77.589 1.00 53.47 432 TYR A C 1
ATOM 3405 O O . TYR A 1 432 ? -53.482 15.232 78.415 1.00 53.47 432 TYR A O 1
ATOM 3413 N N . ARG A 1 433 ? -51.713 15.211 77.033 1.00 54.88 433 ARG A N 1
ATOM 3414 C CA . ARG A 1 433 ? -51.256 16.569 77.364 1.00 54.88 433 ARG A CA 1
ATOM 3415 C C . ARG A 1 433 ? -52.293 17.625 76.979 1.00 54.88 433 ARG A C 1
ATOM 3417 O O . ARG A 1 433 ? -52.560 18.518 77.781 1.00 54.88 433 ARG A O 1
ATOM 3424 N N . LYS A 1 434 ? -52.908 17.507 75.795 1.00 59.56 434 LYS A N 1
ATOM 3425 C CA . LYS A 1 434 ? -53.997 18.399 75.350 1.00 59.56 434 LYS A CA 1
ATOM 3426 C C . LYS A 1 434 ? -55.249 18.244 76.221 1.00 59.56 434 LYS A C 1
ATOM 3428 O O . LYS A 1 434 ? -55.835 19.251 76.614 1.00 59.56 434 LYS A O 1
ATOM 3433 N N . GLY A 1 435 ? -55.611 17.012 76.586 1.00 58.47 435 GLY A N 1
ATOM 3434 C CA . GLY A 1 435 ? -56.731 16.732 77.491 1.00 58.47 435 GLY A CA 1
ATOM 3435 C C . GLY A 1 435 ? -56.531 17.293 78.904 1.00 58.47 435 GLY A C 1
ATOM 3436 O O . GLY A 1 435 ? -57.435 17.921 79.453 1.00 58.47 435 GLY A O 1
ATOM 3437 N N . LEU A 1 436 ? -55.333 17.140 79.476 1.00 57.81 436 LEU A N 1
ATOM 3438 C CA . LEU A 1 436 ? -54.994 17.678 80.797 1.00 57.81 436 LEU A CA 1
ATOM 3439 C C . LEU A 1 436 ? -55.007 19.213 80.807 1.00 57.81 436 LEU A C 1
ATOM 3441 O O . LEU A 1 436 ? -55.506 19.813 81.756 1.00 57.81 436 LEU A O 1
ATOM 3445 N N . LEU A 1 437 ? -54.508 19.856 79.744 1.00 56.41 437 LEU A N 1
ATOM 3446 C CA . LEU A 1 437 ? -54.530 21.316 79.622 1.00 56.41 437 LEU A CA 1
ATOM 3447 C C . LEU A 1 437 ? -55.970 21.854 79.606 1.00 56.41 437 LEU A C 1
ATOM 3449 O O . LEU A 1 437 ? -56.279 22.806 80.318 1.00 56.41 437 LEU A O 1
ATOM 3453 N N . ALA A 1 438 ? -56.861 21.211 78.843 1.00 56.97 438 ALA A N 1
ATOM 3454 C CA . ALA A 1 438 ? -58.277 21.571 78.791 1.00 56.97 438 ALA A CA 1
ATOM 3455 C C . ALA A 1 438 ? -58.971 21.395 80.154 1.00 56.97 438 ALA A C 1
ATOM 3457 O O . ALA A 1 438 ? -59.764 22.247 80.558 1.00 56.97 438 ALA A O 1
ATOM 3458 N N . PHE A 1 439 ? -58.630 20.334 80.894 1.00 62.72 439 PHE A N 1
ATOM 3459 C CA . PHE A 1 439 ? -59.144 20.103 82.244 1.00 62.72 439 PHE A CA 1
ATOM 3460 C C . PHE A 1 439 ? -58.701 21.196 83.227 1.00 62.72 439 PHE A C 1
ATOM 3462 O O . PHE A 1 439 ? -59.535 21.772 83.921 1.00 62.72 439 PHE A O 1
ATOM 3469 N N . VAL A 1 440 ? -57.410 21.545 83.248 1.00 59.38 440 VAL A N 1
ATOM 3470 C CA . VAL A 1 440 ? -56.878 22.602 84.126 1.00 59.38 440 VAL A CA 1
ATOM 3471 C C . VAL A 1 440 ? -57.526 23.958 83.820 1.00 59.38 440 VAL A C 1
ATOM 3473 O O . VAL A 1 440 ? -57.931 24.662 84.742 1.00 59.38 440 VAL A O 1
ATOM 3476 N N . VAL A 1 441 ? -57.704 24.303 82.539 1.00 61.38 441 VAL A N 1
ATOM 3477 C CA . VAL A 1 441 ? -58.398 25.537 82.127 1.00 61.38 441 VAL A CA 1
ATOM 3478 C C . VAL A 1 441 ? -59.859 25.544 82.594 1.00 61.38 441 VAL A C 1
ATOM 3480 O O . VAL A 1 441 ? -60.334 26.562 83.098 1.00 61.38 441 VAL A O 1
ATOM 3483 N N . SER A 1 442 ? -60.562 24.411 82.496 1.00 58.62 442 SER A N 1
ATOM 3484 C CA . SER A 1 442 ? -61.948 24.283 82.964 1.00 58.62 442 SER A CA 1
ATOM 3485 C C . SER A 1 442 ? -62.077 24.417 84.486 1.00 58.62 442 SER A C 1
ATOM 3487 O O . SER A 1 442 ? -62.993 25.093 84.952 1.00 58.62 442 SER A O 1
ATOM 3489 N N . VAL A 1 443 ? -61.160 23.830 85.262 1.00 60.88 443 VAL A N 1
ATOM 3490 C CA . VAL A 1 443 ? -61.170 23.917 86.734 1.00 60.88 443 VAL A CA 1
ATOM 3491 C C . VAL A 1 443 ? -60.854 25.337 87.206 1.00 60.88 443 VAL A C 1
ATOM 3493 O O . VAL A 1 443 ? -61.545 25.852 88.082 1.00 60.88 443 VAL A O 1
ATOM 3496 N N . ILE A 1 444 ? -59.869 26.006 86.595 1.00 58.56 444 ILE A N 1
ATOM 3497 C CA . ILE A 1 444 ? -59.525 27.401 86.918 1.00 58.56 444 ILE A CA 1
ATOM 3498 C C . ILE A 1 444 ? -60.684 28.344 86.553 1.00 58.56 444 ILE A C 1
ATOM 3500 O O . ILE A 1 444 ? -61.036 29.216 87.346 1.00 58.56 444 ILE A O 1
ATOM 3504 N N . SER A 1 445 ? -61.332 28.142 85.400 1.00 56.25 445 SER A N 1
ATOM 3505 C CA . SER A 1 445 ? -62.534 28.893 85.010 1.00 56.25 445 SER A CA 1
ATOM 3506 C C . SER A 1 445 ? -63.693 28.677 85.994 1.00 56.25 445 SER A C 1
ATOM 3508 O O . SER A 1 445 ? -64.339 29.644 86.404 1.00 56.25 445 SER A O 1
ATOM 3510 N N . GLY A 1 446 ? -63.910 27.440 86.451 1.00 57.31 446 GLY A N 1
ATOM 3511 C CA . GLY A 1 446 ? -64.888 27.125 87.495 1.00 57.31 446 GLY A CA 1
ATOM 3512 C C . GLY A 1 446 ? -64.587 27.832 88.819 1.00 57.31 446 GLY A C 1
ATOM 3513 O O . GLY A 1 446 ? -65.476 28.460 89.388 1.00 57.31 446 GLY A O 1
ATOM 3514 N N . PHE A 1 447 ? -63.327 27.827 89.263 1.00 56.75 447 PHE A N 1
ATOM 3515 C CA . PHE A 1 447 ? -62.892 28.497 90.497 1.00 56.75 447 PHE A CA 1
ATOM 3516 C C . PHE A 1 447 ? -63.107 30.016 90.461 1.00 56.75 447 PHE A C 1
ATOM 3518 O O . PHE A 1 447 ? -63.592 30.594 91.434 1.00 56.75 447 PHE A O 1
ATOM 3525 N N . ILE A 1 448 ? -62.813 30.663 89.328 1.00 55.72 448 ILE A N 1
ATOM 3526 C CA . ILE A 1 448 ? -63.077 32.098 89.126 1.00 55.72 448 ILE A CA 1
ATOM 3527 C C . ILE A 1 448 ? -64.584 32.388 89.203 1.00 55.72 448 ILE A C 1
ATOM 3529 O O . ILE A 1 448 ? -64.990 33.399 89.768 1.00 55.72 448 ILE A O 1
ATOM 3533 N N . THR A 1 449 ? -65.425 31.486 88.694 1.00 53.31 449 THR A N 1
ATOM 3534 C CA . THR A 1 449 ? -66.888 31.648 88.715 1.00 53.31 449 THR A CA 1
ATOM 3535 C C . THR A 1 449 ? -67.467 31.477 90.129 1.00 53.31 449 THR A C 1
ATOM 3537 O O . THR A 1 449 ? -68.372 32.214 90.518 1.00 53.31 449 THR A O 1
ATOM 3540 N N . VAL A 1 450 ? -66.904 30.565 90.934 1.00 53.66 450 VAL A N 1
ATOM 3541 C CA . VAL A 1 450 ? -67.273 30.347 92.350 1.00 53.66 450 VAL A CA 1
ATOM 3542 C C . VAL A 1 450 ? -66.891 31.540 93.234 1.00 53.66 450 VAL A C 1
ATOM 3544 O O . VAL A 1 450 ? -67.650 31.903 94.129 1.00 53.66 450 VAL A O 1
ATOM 3547 N N . LEU A 1 451 ? -65.769 32.209 92.946 1.00 53.53 451 LEU A N 1
ATOM 3548 C CA . LEU A 1 451 ? -65.364 33.455 93.616 1.00 53.53 451 LEU A CA 1
ATOM 3549 C C . LEU A 1 451 ? -66.333 34.626 93.363 1.00 53.53 451 LEU A C 1
ATOM 3551 O O . LEU A 1 451 ? -66.345 35.578 94.141 1.00 53.53 451 LEU A O 1
ATOM 3555 N N . ILE A 1 452 ? -67.146 34.560 92.303 1.00 55.44 452 ILE A N 1
ATOM 3556 C CA . ILE A 1 452 ? -68.070 35.631 91.901 1.00 55.44 452 ILE A CA 1
ATOM 3557 C C . ILE A 1 452 ? -69.516 35.352 92.370 1.00 55.44 452 ILE A C 1
ATOM 3559 O O . ILE A 1 452 ? -70.289 36.300 92.509 1.00 55.44 452 ILE A O 1
ATOM 3563 N N . ASN A 1 453 ? -69.909 34.098 92.659 1.00 53.00 453 ASN A N 1
ATOM 3564 C CA . ASN A 1 453 ? -71.278 33.782 93.104 1.00 53.00 453 ASN A CA 1
ATOM 3565 C C . ASN A 1 453 ? -71.387 32.487 93.964 1.00 53.00 453 ASN A C 1
ATOM 3567 O O . ASN A 1 453 ? -71.263 31.384 93.425 1.00 53.00 453 ASN A O 1
ATOM 3571 N N . PRO A 1 454 ? -71.679 32.569 95.281 1.00 54.53 454 PRO A N 1
ATOM 3572 C CA . PRO A 1 454 ? -71.565 31.436 96.214 1.00 54.53 454 PRO A CA 1
ATOM 3573 C C . PRO A 1 454 ? -72.734 30.422 96.231 1.00 54.53 454 PRO A C 1
ATOM 3575 O O . PRO A 1 454 ? -72.669 29.451 96.980 1.00 54.53 454 PRO A O 1
ATOM 3578 N N . PHE A 1 455 ? -73.789 30.575 95.419 1.00 51.47 455 PHE A N 1
ATOM 3579 C CA . PHE A 1 455 ? -74.973 29.684 95.461 1.00 51.47 455 PHE A CA 1
ATOM 3580 C C . PHE A 1 455 ? -75.000 28.543 94.416 1.00 51.47 455 PHE A C 1
ATOM 3582 O O . PHE A 1 455 ? -75.989 27.820 94.312 1.00 51.47 455 PHE A O 1
ATOM 3589 N N . GLY A 1 456 ? -73.920 28.321 93.659 1.00 54.16 456 GLY A N 1
ATOM 3590 C CA . GLY A 1 456 ? -73.857 27.325 92.572 1.00 54.16 456 GLY A CA 1
ATOM 3591 C C . GLY A 1 456 ? -73.332 25.924 92.933 1.00 54.16 456 GLY A C 1
ATOM 3592 O O . GLY A 1 456 ? -72.867 25.215 92.044 1.00 54.16 456 GLY A O 1
ATOM 3593 N N . PHE A 1 457 ? -73.349 25.508 94.203 1.00 51.66 457 PHE A N 1
ATOM 3594 C CA . PHE A 1 457 ? -72.548 24.365 94.686 1.00 51.66 457 PHE A CA 1
ATOM 3595 C C . PHE A 1 457 ? -72.957 22.970 94.155 1.00 51.66 457 PHE A C 1
ATOM 3597 O O . PHE A 1 457 ? -72.118 22.076 94.063 1.00 51.66 457 PHE A O 1
ATOM 3604 N N . VAL A 1 458 ? -74.217 22.750 93.762 1.00 52.31 458 VAL A N 1
ATOM 3605 C CA . VAL A 1 458 ? -74.726 21.386 93.483 1.00 52.31 458 VAL A CA 1
ATOM 3606 C C . VAL A 1 458 ? -74.405 20.887 92.063 1.00 52.31 458 VAL A C 1
ATOM 3608 O O . VAL A 1 458 ? -74.202 19.690 91.863 1.00 52.31 458 VAL A O 1
ATOM 3611 N N . PHE A 1 459 ? -74.273 21.779 91.075 1.00 49.81 459 PHE A N 1
ATOM 3612 C CA . PHE A 1 459 ? -73.943 21.381 89.694 1.00 49.81 459 PHE A CA 1
ATOM 3613 C C . PHE A 1 459 ? -72.466 20.987 89.511 1.00 49.81 459 PHE A C 1
ATOM 3615 O O . PHE A 1 459 ? -72.148 20.176 88.639 1.00 49.81 459 PHE A O 1
ATOM 3622 N N . PHE A 1 460 ? -71.563 21.497 90.354 1.00 52.50 460 PHE A N 1
ATOM 3623 C CA . PHE A 1 460 ? -70.123 21.249 90.227 1.00 52.50 460 PHE A CA 1
ATOM 3624 C C . PHE A 1 460 ? -69.674 19.903 90.808 1.00 52.50 460 PHE A C 1
ATOM 3626 O O . PHE A 1 460 ? -68.779 19.275 90.243 1.00 52.50 460 PHE A O 1
ATOM 3633 N N . ILE A 1 461 ? -70.336 19.402 91.856 1.00 54.47 461 ILE A N 1
ATOM 3634 C CA . ILE A 1 461 ? -70.038 18.075 92.424 1.00 54.47 461 ILE A CA 1
ATOM 3635 C C . ILE A 1 461 ? -70.391 16.973 91.412 1.00 54.47 461 ILE A C 1
ATOM 3637 O O . ILE A 1 461 ? -69.603 16.056 91.186 1.00 54.47 461 ILE A O 1
ATOM 3641 N N . ALA A 1 462 ? -71.531 17.099 90.724 1.00 50.28 462 ALA A N 1
ATOM 3642 C CA . ALA A 1 462 ? -71.935 16.154 89.682 1.00 50.28 462 ALA A CA 1
ATOM 3643 C C . ALA A 1 462 ? -70.968 16.164 88.482 1.00 50.28 462 ALA A C 1
ATOM 3645 O O . ALA A 1 462 ? -70.560 15.103 88.008 1.00 50.28 462 ALA A O 1
ATOM 3646 N N . ALA A 1 463 ? -70.534 17.349 88.034 1.00 53.47 463 ALA A N 1
ATOM 3647 C CA . ALA A 1 463 ? -69.550 17.482 86.959 1.00 53.47 463 ALA A CA 1
ATOM 3648 C C . ALA A 1 463 ? -68.170 16.920 87.355 1.00 53.47 463 ALA A C 1
ATOM 3650 O O . ALA A 1 463 ? -67.539 16.228 86.555 1.00 53.47 463 ALA A O 1
ATOM 3651 N N . GLY A 1 464 ? -67.729 17.144 88.599 1.00 57.97 464 GLY A N 1
ATOM 3652 C CA . GLY A 1 464 ? -66.485 16.594 89.144 1.00 57.97 464 GLY A CA 1
ATOM 3653 C C . GLY A 1 464 ? -66.496 15.066 89.242 1.00 57.97 464 GLY A C 1
ATOM 3654 O O . GLY A 1 464 ? -65.527 14.416 88.850 1.00 57.97 464 GLY A O 1
ATOM 3655 N N . ILE A 1 465 ? -67.616 14.472 89.670 1.00 57.62 465 ILE A N 1
ATOM 3656 C CA . ILE A 1 465 ? -67.794 13.012 89.727 1.00 57.62 465 ILE A CA 1
ATOM 3657 C C . ILE A 1 465 ? -67.832 12.404 88.317 1.00 57.62 465 ILE A C 1
ATOM 3659 O O . ILE A 1 465 ? -67.208 11.368 88.076 1.00 57.62 465 ILE A O 1
ATOM 3663 N N . CYS A 1 466 ? -68.511 13.044 87.360 1.00 52.78 466 CYS A N 1
ATOM 3664 C CA . CYS A 1 466 ? -68.514 12.605 85.963 1.00 52.78 466 CYS A CA 1
ATOM 3665 C C . CYS A 1 466 ? -67.115 12.683 85.335 1.00 52.78 466 CYS A C 1
ATOM 3667 O O . CYS A 1 466 ? -66.691 11.727 84.684 1.00 52.78 466 CYS A O 1
ATOM 3669 N N . ALA A 1 467 ? -66.371 13.766 85.577 1.00 56.00 467 ALA A N 1
ATOM 3670 C CA . ALA A 1 467 ? -64.998 13.912 85.104 1.00 56.00 467 ALA A CA 1
ATOM 3671 C C . ALA A 1 467 ? -64.066 12.863 85.732 1.00 56.00 467 ALA A C 1
ATOM 3673 O O . ALA A 1 467 ? -63.294 12.227 85.015 1.00 56.00 467 ALA A O 1
ATOM 3674 N N . TYR A 1 468 ? -64.189 12.611 87.041 1.00 62.00 468 TYR A N 1
ATOM 3675 C CA . TYR A 1 468 ? -63.439 11.564 87.737 1.00 62.00 468 TYR A CA 1
ATOM 3676 C C . TYR A 1 468 ? -63.731 10.174 87.161 1.00 62.00 468 TYR A C 1
ATOM 3678 O O . TYR A 1 468 ? -62.805 9.424 86.858 1.00 62.00 468 TYR A O 1
ATOM 3686 N N . ASN A 1 469 ? -65.005 9.836 86.947 1.00 57.78 469 ASN A N 1
ATOM 3687 C CA . ASN A 1 469 ? -65.390 8.541 86.388 1.00 57.78 469 ASN A CA 1
ATOM 3688 C C . ASN A 1 469 ? -64.931 8.374 84.932 1.00 57.78 469 ASN A C 1
ATOM 3690 O O . ASN A 1 469 ? -64.497 7.285 84.557 1.00 57.78 469 ASN A O 1
ATOM 3694 N N . MET A 1 470 ? -64.944 9.444 84.133 1.00 58.00 470 MET A N 1
ATOM 3695 C CA . MET A 1 470 ? -64.426 9.428 82.763 1.00 58.00 470 MET A CA 1
ATOM 3696 C C . MET A 1 470 ? -62.898 9.253 82.733 1.00 58.00 470 MET A C 1
ATOM 3698 O O . MET A 1 470 ? -62.392 8.421 81.980 1.00 58.00 470 MET A O 1
ATOM 3702 N N . LEU A 1 471 ? -62.160 9.961 83.596 1.00 58.22 471 LEU A N 1
ATOM 3703 C CA . LEU A 1 471 ? -60.705 9.816 83.750 1.00 58.22 471 LEU A CA 1
ATOM 3704 C C . LEU A 1 471 ? -60.312 8.435 84.287 1.00 58.22 471 LEU A C 1
ATOM 3706 O O . LEU A 1 471 ? -59.341 7.847 83.813 1.00 58.22 471 LEU A O 1
ATOM 3710 N N . LYS A 1 472 ? -61.090 7.880 85.221 1.00 57.94 472 LYS A N 1
ATOM 3711 C CA . LYS A 1 472 ? -60.905 6.524 85.754 1.00 57.94 472 LYS A CA 1
ATOM 3712 C C . LYS A 1 472 ? -61.137 5.456 84.684 1.00 57.94 472 LYS A C 1
ATOM 3714 O O . LYS A 1 472 ? -60.335 4.531 84.577 1.00 57.94 472 LYS A O 1
ATOM 3719 N N . ALA A 1 473 ? -62.185 5.594 83.869 1.00 56.84 473 ALA A N 1
ATOM 3720 C CA . ALA A 1 473 ? -62.456 4.685 82.755 1.00 56.84 473 ALA A CA 1
ATOM 3721 C C . ALA A 1 473 ? -61.357 4.751 81.679 1.00 56.84 473 ALA A C 1
ATOM 3723 O O . ALA A 1 473 ? -60.921 3.713 81.181 1.00 56.84 473 ALA A O 1
ATOM 3724 N N . LEU A 1 474 ? -60.846 5.952 81.373 1.00 55.06 474 LEU A N 1
ATOM 3725 C CA . LEU A 1 474 ? -59.709 6.123 80.462 1.00 55.06 474 LEU A CA 1
ATOM 3726 C C . LEU A 1 474 ? -58.420 5.497 81.015 1.00 55.06 474 LEU A C 1
ATOM 3728 O O . LEU A 1 474 ? -57.697 4.835 80.275 1.00 55.06 474 LEU A O 1
ATOM 3732 N N . ALA A 1 475 ? -58.138 5.681 82.309 1.00 57.44 475 ALA A N 1
ATOM 3733 C CA . ALA A 1 475 ? -56.964 5.110 82.967 1.00 57.44 475 ALA A CA 1
ATOM 3734 C C . ALA A 1 475 ? -57.003 3.573 82.995 1.00 57.44 475 ALA A C 1
ATOM 3736 O O . ALA A 1 475 ? -55.974 2.938 82.765 1.00 57.44 475 ALA A O 1
ATOM 3737 N N . LEU A 1 476 ? -58.181 2.973 83.217 1.00 57.16 476 LEU A N 1
ATOM 3738 C CA . LEU A 1 476 ? -58.362 1.518 83.148 1.00 57.16 476 LEU A CA 1
ATOM 3739 C C . LEU A 1 476 ? -58.147 0.978 81.729 1.00 57.16 476 LEU A C 1
ATOM 3741 O O . LEU A 1 476 ? -57.420 0.003 81.557 1.00 57.16 476 LEU A O 1
ATOM 3745 N N . LYS A 1 477 ? -58.711 1.640 80.711 1.00 55.72 477 LYS A N 1
ATOM 3746 C CA . LYS A 1 477 ? -58.546 1.228 79.309 1.00 55.72 477 LYS A CA 1
ATOM 3747 C C . LYS A 1 477 ? -57.081 1.303 78.857 1.00 55.72 477 LYS A C 1
ATOM 3749 O O . LYS A 1 477 ? -56.590 0.412 78.170 1.00 55.72 477 LYS A O 1
ATOM 3754 N N . HIS A 1 478 ? -56.348 2.322 79.314 1.00 53.44 478 HIS A N 1
ATOM 3755 C CA . HIS A 1 478 ? -54.914 2.461 79.046 1.00 53.44 478 HIS A CA 1
ATOM 3756 C C . HIS A 1 478 ? -54.058 1.385 79.746 1.00 53.44 478 HIS A C 1
ATOM 3758 O O . HIS A 1 478 ? -52.986 1.035 79.254 1.00 53.44 478 HIS A O 1
ATOM 3764 N N . LEU A 1 479 ? -54.530 0.842 80.875 1.00 54.50 479 LEU A N 1
ATOM 3765 C CA . LEU A 1 479 ? -53.917 -0.279 81.598 1.00 54.50 479 LEU A CA 1
ATOM 3766 C C . LEU A 1 479 ? -54.141 -1.624 80.887 1.00 54.50 479 LEU A C 1
ATOM 3768 O O . LEU A 1 479 ? -53.219 -2.440 80.837 1.00 54.50 479 LEU A O 1
ATOM 3772 N N . GLU A 1 480 ? -55.328 -1.836 80.309 1.00 52.69 480 GLU A N 1
ATOM 3773 C CA . GLU A 1 480 ? -55.660 -3.042 79.534 1.00 52.69 480 GLU A CA 1
ATOM 3774 C C . GLU A 1 480 ? -54.883 -3.124 78.211 1.00 52.69 480 GLU A C 1
ATOM 3776 O O . GLU A 1 480 ? -54.383 -4.194 77.856 1.00 52.69 480 GLU A O 1
ATOM 3781 N N . GLU A 1 481 ? -54.715 -2.002 77.505 1.00 49.69 481 GLU A N 1
ATOM 3782 C CA . GLU A 1 481 ? -54.037 -1.971 76.200 1.00 49.69 481 GLU A CA 1
ATOM 3783 C C . GLU A 1 481 ? -52.497 -2.070 76.299 1.00 49.69 481 GLU A C 1
ATOM 3785 O O . GLU A 1 481 ? -51.858 -2.556 75.366 1.00 49.69 481 GLU A O 1
ATOM 3790 N N . ASN A 1 482 ? -51.883 -1.676 77.427 1.00 47.69 482 ASN A N 1
ATOM 3791 C CA . ASN A 1 482 ? -50.418 -1.555 77.567 1.00 47.69 482 ASN A CA 1
ATOM 3792 C C . ASN A 1 482 ? -49.717 -2.655 78.385 1.00 47.69 482 ASN A C 1
ATOM 3794 O O . ASN A 1 482 ? -48.531 -2.494 78.673 1.00 47.69 482 ASN A O 1
ATOM 3798 N N . LYS A 1 483 ? -50.413 -3.736 78.785 1.00 45.69 483 LYS A N 1
ATOM 3799 C CA . LYS A 1 483 ? -49.889 -4.882 79.574 1.00 45.69 483 LYS A CA 1
ATOM 3800 C C . LYS A 1 483 ? -48.635 -4.552 80.414 1.00 45.69 483 LYS A C 1
ATOM 3802 O O . LYS A 1 483 ? -47.523 -4.938 80.069 1.00 45.69 483 LYS A O 1
ATOM 3807 N N . CYS A 1 484 ? -48.863 -3.863 81.536 1.00 46.66 484 CYS A N 1
ATOM 3808 C CA . CYS A 1 484 ? -47.951 -3.697 82.678 1.00 46.66 484 CYS A CA 1
ATOM 3809 C C . CYS A 1 484 ? -46.494 -3.309 82.364 1.00 46.66 484 CYS A C 1
ATOM 3811 O O . CYS A 1 484 ? -45.641 -4.182 82.223 1.00 46.66 484 CYS A O 1
ATOM 3813 N N . LYS A 1 485 ? -46.160 -2.010 82.441 1.00 42.25 485 LYS A N 1
ATOM 3814 C CA . LYS A 1 485 ? -44.785 -1.595 82.808 1.00 42.25 485 LYS A CA 1
ATOM 3815 C C . LYS A 1 485 ? -44.626 -0.252 83.532 1.00 42.25 485 LYS A C 1
ATOM 3817 O O . LYS A 1 485 ? -43.552 -0.021 84.067 1.00 42.25 485 LYS A O 1
ATOM 3822 N N . ASN A 1 486 ? -45.658 0.592 83.638 1.00 48.28 486 ASN A N 1
ATOM 3823 C CA . ASN A 1 486 ? -45.576 1.846 84.408 1.00 48.28 486 ASN A CA 1
ATOM 3824 C C . ASN A 1 486 ? -46.807 2.083 85.297 1.00 48.28 486 ASN A C 1
ATOM 3826 O O . ASN A 1 486 ? -47.556 3.048 85.162 1.00 48.28 486 ASN A O 1
ATOM 3830 N N . THR A 1 487 ? -47.005 1.174 86.250 1.00 46.19 487 THR A N 1
ATOM 3831 C CA . THR A 1 487 ? -48.081 1.229 87.252 1.00 46.19 487 THR A CA 1
ATOM 3832 C C . THR A 1 487 ? -48.003 2.492 88.125 1.00 46.19 487 THR A C 1
ATOM 3834 O O . THR A 1 487 ? -49.028 3.001 88.567 1.00 46.19 487 THR A O 1
ATOM 3837 N N . TYR A 1 488 ? -46.801 3.046 88.324 1.00 46.28 488 TYR A N 1
ATOM 3838 C CA . TYR A 1 488 ? -46.563 4.211 89.182 1.00 46.28 488 TYR A CA 1
ATOM 3839 C C . TYR A 1 488 ? -47.147 5.518 88.638 1.00 46.28 488 TYR A C 1
ATOM 3841 O O . TYR A 1 488 ? -47.678 6.311 89.411 1.00 46.28 488 TYR A O 1
ATOM 3849 N N . THR A 1 489 ? -47.099 5.751 87.325 1.00 49.47 489 THR A N 1
ATOM 3850 C CA . THR A 1 489 ? -47.588 7.004 86.726 1.00 49.47 489 THR A CA 1
ATOM 3851 C C . THR A 1 489 ? -49.112 7.071 86.757 1.00 49.47 489 THR A C 1
ATOM 3853 O O . THR A 1 489 ? -49.685 8.112 87.067 1.00 49.47 489 THR A O 1
ATOM 3856 N N . VAL A 1 490 ? -49.775 5.937 86.517 1.00 51.34 490 VAL A N 1
ATOM 3857 C CA . VAL A 1 490 ? -51.237 5.833 86.594 1.00 51.34 490 VAL A CA 1
ATOM 3858 C C . VAL A 1 490 ? -51.722 5.921 88.045 1.00 51.34 490 VAL A C 1
ATOM 3860 O O . VAL A 1 490 ? -52.698 6.623 88.306 1.00 51.34 490 VAL A O 1
ATOM 3863 N N . LEU A 1 491 ? -51.011 5.304 89.003 1.00 51.09 491 LEU A N 1
ATOM 3864 C CA . LEU A 1 491 ? -51.303 5.478 90.433 1.00 51.09 491 LEU A CA 1
ATOM 3865 C C . LEU A 1 491 ? -51.124 6.931 90.889 1.00 51.09 491 LEU A C 1
ATOM 3867 O O . LEU A 1 491 ? -51.953 7.424 91.645 1.00 51.09 491 LEU A O 1
ATOM 3871 N N . ALA A 1 492 ? -50.081 7.624 90.427 1.00 51.84 492 ALA A N 1
ATOM 3872 C CA . ALA A 1 492 ? -49.830 9.018 90.790 1.00 51.84 492 ALA A CA 1
ATOM 3873 C C . ALA A 1 492 ? -50.910 9.966 90.242 1.00 51.84 492 ALA A C 1
ATOM 3875 O O . ALA A 1 492 ? -51.352 10.864 90.954 1.00 51.84 492 ALA A O 1
ATOM 3876 N N . ILE A 1 493 ? -51.389 9.739 89.012 1.00 54.47 493 ILE A N 1
ATOM 3877 C CA . ILE A 1 493 ? -52.484 10.520 88.415 1.00 54.47 493 ILE A CA 1
ATOM 3878 C C . ILE A 1 493 ? -53.809 10.241 89.138 1.00 54.47 493 ILE A C 1
ATOM 3880 O O . ILE A 1 493 ? -54.530 11.181 89.468 1.00 54.47 493 ILE A O 1
ATOM 3884 N N . LEU A 1 494 ? -54.114 8.973 89.442 1.00 54.50 494 LEU A N 1
ATOM 3885 C CA . LEU A 1 494 ? -55.298 8.604 90.226 1.00 54.50 494 LEU A CA 1
ATOM 3886 C C . LEU A 1 494 ? -55.245 9.179 91.649 1.00 54.50 494 LEU A C 1
ATOM 3888 O O . LEU A 1 494 ? -56.267 9.654 92.133 1.00 54.50 494 LEU A O 1
ATOM 3892 N N . ALA A 1 495 ? -54.074 9.188 92.293 1.00 52.25 495 ALA A N 1
ATOM 3893 C CA . ALA A 1 495 ? -53.875 9.769 93.620 1.00 52.25 495 ALA A CA 1
ATOM 3894 C C . ALA A 1 495 ? -54.005 11.299 93.607 1.00 52.25 495 ALA A C 1
ATOM 3896 O O . ALA A 1 495 ? -54.682 11.856 94.465 1.00 52.25 495 ALA A O 1
ATOM 3897 N N . ALA A 1 496 ? -53.434 11.986 92.613 1.00 52.56 496 ALA A N 1
ATOM 3898 C CA . ALA A 1 496 ? -53.575 13.434 92.467 1.00 52.56 496 ALA A CA 1
ATOM 3899 C C . ALA A 1 496 ? -55.033 13.840 92.186 1.00 52.56 496 ALA A C 1
ATOM 3901 O O . ALA A 1 496 ? -55.537 14.778 92.798 1.00 52.56 496 ALA A O 1
ATOM 3902 N N . LEU A 1 497 ? -55.743 13.095 91.329 1.00 55.84 497 LEU A N 1
ATOM 3903 C CA . LEU A 1 497 ? -57.177 13.294 91.090 1.00 55.84 497 LEU A CA 1
ATOM 3904 C C . LEU A 1 497 ? -58.011 13.013 92.345 1.00 55.84 497 LEU A C 1
ATOM 3906 O O . LEU A 1 497 ? -58.953 13.750 92.617 1.00 55.84 497 LEU A O 1
ATOM 3910 N N . PHE A 1 498 ? -57.654 11.995 93.134 1.00 52.91 498 PHE A N 1
ATOM 3911 C CA . PHE A 1 498 ? -58.316 11.695 94.404 1.00 52.91 498 PHE A CA 1
ATOM 3912 C C . PHE A 1 498 ? -58.121 12.821 95.421 1.00 52.91 498 PHE A C 1
ATOM 3914 O O . PHE A 1 498 ? -59.091 13.223 96.052 1.00 52.91 498 PHE A O 1
ATOM 3921 N N . VAL A 1 499 ? -56.916 13.392 95.528 1.00 51.38 499 VAL A N 1
ATOM 3922 C CA . VAL A 1 499 ? -56.635 14.535 96.415 1.00 51.38 499 VAL A CA 1
ATOM 3923 C C . VAL A 1 499 ? -57.396 15.784 95.964 1.00 51.38 499 VAL A C 1
ATOM 3925 O O . VAL A 1 499 ? -58.002 16.449 96.796 1.00 51.38 499 VAL A O 1
ATOM 3928 N N . ILE A 1 500 ? -57.450 16.072 94.661 1.00 52.22 500 ILE A N 1
ATOM 3929 C CA . ILE A 1 500 ? -58.183 17.235 94.135 1.00 52.22 500 ILE A CA 1
ATOM 3930 C C . ILE A 1 500 ? -59.690 17.096 94.379 1.00 52.22 500 ILE A C 1
ATOM 3932 O O . ILE A 1 500 ? -60.310 18.045 94.847 1.00 52.22 500 ILE A O 1
ATOM 3936 N N . VAL A 1 501 ? -60.270 15.912 94.142 1.00 52.19 501 VAL A N 1
ATOM 3937 C CA . VAL A 1 501 ? -61.694 15.652 94.419 1.00 52.19 501 VAL A CA 1
ATOM 3938 C C . VAL A 1 501 ? -61.985 15.740 95.922 1.00 52.19 501 VAL A C 1
ATOM 3940 O O . VAL A 1 501 ? -62.977 16.354 96.304 1.00 52.19 501 VAL A O 1
ATOM 3943 N N . SER A 1 502 ? -61.089 15.220 96.771 1.00 47.50 502 SER A N 1
ATOM 3944 C CA . SER A 1 502 ? -61.180 15.322 98.241 1.00 47.50 502 SER A CA 1
ATOM 3945 C C . SER A 1 502 ? -61.109 16.755 98.771 1.00 47.50 502 SER A C 1
ATOM 3947 O O . SER A 1 502 ? -61.585 17.004 99.867 1.00 47.50 502 SER A O 1
ATOM 3949 N N . MET A 1 503 ? -60.473 17.677 98.041 1.00 44.56 503 MET A N 1
ATOM 3950 C CA . MET A 1 503 ? -60.382 19.091 98.426 1.00 44.56 503 MET A CA 1
ATOM 3951 C C . MET A 1 503 ? -61.560 19.933 97.909 1.00 44.56 503 MET A C 1
ATOM 3953 O O . MET A 1 503 ? -61.699 21.085 98.311 1.00 44.56 503 MET A O 1
ATOM 3957 N N . THR A 1 504 ? -62.377 19.387 97.002 1.00 46.72 504 THR A N 1
ATOM 3958 C CA . THR A 1 504 ? -63.569 20.050 96.434 1.00 46.72 504 THR A CA 1
ATOM 3959 C C . THR A 1 504 ? -64.903 19.563 97.007 1.00 46.72 504 THR A C 1
ATOM 3961 O O . THR A 1 504 ? -65.913 20.234 96.795 1.00 46.72 504 THR A O 1
ATOM 3964 N N . ILE A 1 505 ? -64.918 18.412 97.690 1.00 41.81 505 ILE A N 1
ATOM 3965 C CA . ILE A 1 505 ? -66.017 17.958 98.565 1.00 41.81 505 ILE A CA 1
ATOM 3966 C C . ILE A 1 505 ? -65.780 18.566 99.943 1.00 41.81 505 ILE A C 1
ATOM 3968 O O . ILE A 1 505 ? -66.768 19.043 100.543 1.00 41.81 505 ILE A O 1
#